Protein AF-0000000079721246 (afdb_homodimer)

Secondary structure (DSSP, 8-state):
-EEEE--SSEEEEESSSSTTSPEEEEEETT-EEEEEEE-SSEEEEEETTT--EEEEEGGGSEEE-HHHHHHHHH-S--EEE-SSEEEEEPTTS-EEEEETT-EE-TT-TT--EE-S-EE-SPPPTTHHHHHHHTTTTPBB-TT-EETTEE-HHHHHHHHHHTTT----SSHHHHTTSSEEES-GGG--TT-EEEEE-TTS-EEEEEEE-TTSEEEEEESEEEEEEE-SSEEEETTTTEEEEEEEEEEE--/-EEEE--SSEEEEESSSSTTSPEEEEEETT-EEEEEEE-SSEEEEEETTT--EEEEEGGGSEEE-HHHHHHHHH-S--EEE-SSEEEEEPTTS-EEEEETT-EE-TT-TT--EE-S-EE-SPPPTTHHHHHHHTTTTPBB-TT-EETTEE-HHHHHHHHHHTTT----SSHHHHTTSSEEES-GGG--TT-EEEEE-TTS-EEEEEEE-TTSEEEEEESEEEEEEE-SSEEEETTTTEEEEEEEEEEE--

Organism: NCBI:txid616991

Foldseek 3Di:
DWKKFFQAAKFFFFADADPPGDGAAIDGHGWMWAFPDDDDFKTWTQTPQARDTGITTPVGIGIDDPVVVVVQVPDPKWWWAQDQWFWKQFPVRDTGIHGGGHTDHPPDPRPIDGDHDTDIAAADLVCLVVSLVNLFFQFDDNRYQHSVYAAFQSSLQSSRSSRHDGAHRFLQRRVVAAAWDDAPVPDAFNWKWWFADPVRGTHHIFTADPPQWTFGHDRGTDIFGAHQQGTADPVVRDHDTGTDIIGDRD/DWKKFFQAAKFFFFADADPPGDGAAIDGHGWMWAFPDDDDFKTWTQTPQARDTGITTPVGIGIDDPVVVVVQVPDPKWWWAQDQWFWKQFPVRDTGIHGGGHTDHPPDPRPIDGDHDTDIAAADLVCLVVSLVNLFFQFDDNRYQHSVYAAFQSSLQSSRSSRHDGAHRFLQRRVVAAAWDDAPVPDDFNWKWWFADPVRGTHHIFTDDPPQWTFGHDRGTDIFGAHQQGTADPVVRDHDTGTDIIGDRD

Structure (mmCIF, N/CA/C/O backbone):
data_AF-0000000079721246-model_v1
#
loop_
_entity.id
_entity.type
_entity.pdbx_description
1 polymer 'Gamma-D-glutamyl-L-lysine endopeptidase'
#
loop_
_atom_site.group_PDB
_atom_site.id
_atom_site.type_symbol
_atom_site.label_atom_id
_atom_site.label_alt_id
_atom_site.label_comp_id
_atom_site.label_asym_id
_atom_site.label_entity_id
_atom_site.label_seq_id
_atom_site.pdbx_PDB_ins_code
_atom_site.Cartn_x
_atom_site.Cartn_y
_atom_site.Cartn_z
_atom_site.occupancy
_atom_site.B_iso_or_equiv
_atom_site.auth_seq_id
_atom_site.auth_comp_id
_atom_site.auth_asym_id
_atom_site.auth_atom_id
_atom_site.pdbx_PDB_model_num
ATOM 1 N N . MET A 1 1 ? -30.781 4.566 -2.129 1 74.88 1 MET A N 1
ATOM 2 C CA . MET A 1 1 ? -29.344 4.801 -1.937 1 74.88 1 MET A CA 1
ATOM 3 C C . MET A 1 1 ? -28.688 3.602 -1.266 1 74.88 1 MET A C 1
ATOM 5 O O . MET A 1 1 ? -29.25 3 -0.353 1 74.88 1 MET A O 1
ATOM 9 N N . GLN A 1 2 ? -27.516 3.104 -1.803 1 94.81 2 GLN A N 1
ATOM 10 C CA . GLN A 1 2 ? -26.828 1.96 -1.209 1 94.81 2 GLN A CA 1
ATOM 11 C C . GLN A 1 2 ? -25.641 2.408 -0.376 1 94.81 2 GLN A C 1
ATOM 13 O O . GLN A 1 2 ? -25.188 3.551 -0.488 1 94.81 2 GLN A O 1
ATOM 18 N N . TYR A 1 3 ? -25.359 1.696 0.646 1 97.62 3 TYR A N 1
ATOM 19 C CA . TYR A 1 3 ? -24.281 1.966 1.583 1 97.62 3 TYR A CA 1
ATOM 20 C C . TYR A 1 3 ? -23.312 0.791 1.647 1 97.62 3 TYR A C 1
ATOM 22 O O . TYR A 1 3 ? -23.672 -0.338 1.309 1 97.62 3 TYR A O 1
ATOM 30 N N . GLY A 1 4 ? -22.078 1.146 1.994 1 97.06 4 GLY A N 1
ATOM 31 C CA . GLY A 1 4 ? -21.078 0.087 2.088 1 97.06 4 GLY A CA 1
ATOM 32 C C . GLY A 1 4 ? -20.094 0.296 3.219 1 97.06 4 GLY A C 1
ATOM 33 O O . GLY A 1 4 ? -20.078 1.358 3.844 1 97.06 4 GLY A O 1
ATOM 34 N N . ILE A 1 5 ? -19.344 -0.731 3.504 1 96.75 5 ILE A N 1
ATOM 35 C CA . ILE A 1 5 ? -18.281 -0.707 4.5 1 96.75 5 ILE A CA 1
ATOM 36 C C . ILE A 1 5 ? -17.062 -1.472 3.977 1 96.75 5 ILE A C 1
ATOM 38 O O . ILE A 1 5 ? -17.203 -2.475 3.271 1 96.75 5 ILE A O 1
ATOM 42 N N . CYS A 1 6 ? -15.953 -0.945 4.23 1 97.12 6 CYS A N 1
ATOM 43 C CA . CYS A 1 6 ? -14.711 -1.586 3.83 1 97.12 6 CYS A CA 1
ATOM 44 C C . CYS A 1 6 ? -14.359 -2.736 4.766 1 97.12 6 CYS A C 1
ATOM 46 O O . CYS A 1 6 ? -14.062 -2.518 5.941 1 97.12 6 CYS A O 1
ATOM 48 N N . HIS A 1 7 ? -14.258 -3.947 4.234 1 95.06 7 HIS A N 1
ATOM 49 C CA . HIS A 1 7 ? -13.977 -5.117 5.062 1 95.06 7 HIS A CA 1
ATOM 50 C C . HIS A 1 7 ? -12.547 -5.602 4.867 1 95.06 7 HIS A C 1
ATOM 52 O O . HIS A 1 7 ? -12.18 -6.676 5.352 1 95.06 7 HIS A O 1
ATOM 58 N N . LEU A 1 8 ? -11.734 -4.895 4.125 1 96.88 8 LEU A N 1
ATOM 59 C CA . LEU A 1 8 ? -10.344 -5.227 3.842 1 96.88 8 LEU A CA 1
ATOM 60 C C . LEU A 1 8 ? -9.406 -4.207 4.469 1 96.88 8 LEU A C 1
ATOM 62 O O . LEU A 1 8 ? -9.844 -3.15 4.93 1 96.88 8 LEU A O 1
ATOM 66 N N . SER A 1 9 ? -8.094 -4.535 4.496 1 97.69 9 SER A N 1
ATOM 67 C CA . SER A 1 9 ? -7.109 -3.719 5.195 1 97.69 9 SER A CA 1
ATOM 68 C C . SER A 1 9 ? -7.016 -2.324 4.586 1 97.69 9 SER A C 1
ATOM 70 O O . SER A 1 9 ? -7.156 -1.322 5.289 1 97.69 9 SER A O 1
ATOM 72 N N . ILE A 1 10 ? -6.73 -2.289 3.262 1 98.69 10 ILE A N 1
ATOM 73 C CA . ILE A 1 10 ? -6.531 -1.062 2.498 1 98.69 10 ILE A CA 1
ATOM 74 C C . ILE A 1 10 ? -7.125 -1.221 1.101 1 98.69 10 ILE A C 1
ATOM 76 O O . ILE A 1 10 ? -6.762 -2.143 0.365 1 98.69 10 ILE A O 1
ATOM 80 N N . VAL A 1 11 ? -8.023 -0.346 0.701 1 98.88 11 VAL A N 1
ATOM 81 C CA . VAL A 1 11 ? -8.648 -0.421 -0.617 1 98.88 11 VAL A CA 1
ATOM 82 C C . VAL A 1 11 ? -8.438 0.896 -1.361 1 98.88 11 VAL A C 1
ATOM 84 O O . VAL A 1 11 ? -8.773 1.966 -0.846 1 98.88 11 VAL A O 1
ATOM 87 N N . PRO A 1 12 ? -7.914 0.836 -2.604 1 98.88 12 PRO A N 1
ATOM 88 C CA . PRO A 1 12 ? -7.691 2.08 -3.344 1 98.88 12 PRO A CA 1
ATOM 89 C C . PRO A 1 12 ? -8.992 2.736 -3.799 1 98.88 12 PRO A C 1
ATOM 91 O O . PRO A 1 12 ? -9.945 2.041 -4.168 1 98.88 12 PRO A O 1
ATOM 94 N N . ILE A 1 13 ? -9.062 4.027 -3.682 1 98.88 13 ILE A N 1
ATOM 95 C CA . ILE A 1 13 ? -10.078 4.832 -4.344 1 98.88 13 ILE A CA 1
ATOM 96 C C . ILE A 1 13 ? -9.5 5.445 -5.621 1 98.88 13 ILE A C 1
ATOM 98 O O . ILE A 1 13 ? -8.461 6.105 -5.582 1 98.88 13 ILE A O 1
ATOM 102 N N . ARG A 1 14 ? -10.188 5.223 -6.719 1 98.88 14 ARG A N 1
ATOM 103 C CA . ARG A 1 14 ? -9.656 5.602 -8.023 1 98.88 14 ARG A CA 1
ATOM 104 C C . ARG A 1 14 ? -10.43 6.777 -8.609 1 98.88 14 ARG A C 1
ATOM 106 O O . ARG A 1 14 ? -11.609 6.961 -8.312 1 98.88 14 ARG A O 1
ATOM 113 N N . SER A 1 15 ? -9.758 7.547 -9.484 1 98.69 15 SER A N 1
ATOM 114 C CA . SER A 1 15 ? -10.375 8.711 -10.117 1 98.69 15 SER A CA 1
ATOM 115 C C . SER A 1 15 ? -11.43 8.289 -11.133 1 98.69 15 SER A C 1
ATOM 117 O O . SER A 1 15 ? -12.43 8.977 -11.32 1 98.69 15 SER A O 1
ATOM 119 N N . VAL A 1 16 ? -11.188 7.191 -11.797 1 98.38 16 VAL A N 1
ATOM 120 C CA . VAL A 1 16 ? -12.156 6.598 -12.711 1 98.38 16 VAL A CA 1
ATOM 121 C C . VAL A 1 16 ? -12.25 5.094 -12.461 1 98.38 16 VAL A C 1
ATOM 123 O O . VAL A 1 16 ? -11.398 4.516 -11.773 1 98.38 16 VAL A O 1
ATOM 126 N N . ALA A 1 17 ? -13.273 4.461 -13.023 1 98.44 17 ALA A N 1
ATOM 127 C CA . ALA A 1 17 ? -13.578 3.053 -12.773 1 98.44 17 ALA A CA 1
ATOM 128 C C . ALA A 1 17 ? -12.625 2.139 -13.539 1 98.44 17 ALA A C 1
ATOM 130 O O . ALA A 1 17 ? -13.047 1.431 -14.461 1 98.44 17 ALA A O 1
ATOM 131 N N . ASP A 1 18 ? -11.336 2.148 -13.086 1 98.19 18 ASP A N 1
ATOM 132 C CA . ASP A 1 18 ? -10.297 1.367 -13.758 1 98.19 18 ASP A CA 1
ATOM 133 C C . ASP A 1 18 ? -9.109 1.124 -12.836 1 98.19 18 ASP A C 1
ATOM 135 O O . ASP A 1 18 ? -8.656 2.039 -12.148 1 98.19 18 ASP A O 1
ATOM 139 N N . ASP A 1 19 ? -8.594 -0.068 -12.883 1 97.06 19 ASP A N 1
ATOM 140 C CA . ASP A 1 19 ? -7.492 -0.458 -12.008 1 97.06 19 ASP A CA 1
ATOM 141 C C . ASP A 1 19 ? -6.23 0.35 -12.312 1 97.06 19 ASP A C 1
ATOM 143 O O . ASP A 1 19 ? -5.391 0.552 -11.438 1 97.06 19 ASP A O 1
ATOM 147 N N . THR A 1 20 ? -6.074 0.8 -13.539 1 97.56 20 THR A N 1
ATOM 148 C CA . THR A 1 20 ? -4.848 1.47 -13.961 1 97.56 20 THR A CA 1
ATOM 149 C C . THR A 1 20 ? -4.945 2.975 -13.727 1 97.56 20 THR A C 1
ATOM 151 O O . THR A 1 20 ? -3.971 3.703 -13.922 1 97.56 20 THR A O 1
ATOM 154 N N . SER A 1 21 ? -6.133 3.402 -13.281 1 98.25 21 SER A N 1
ATOM 155 C CA . SER A 1 21 ? -6.344 4.84 -13.156 1 98.25 21 SER A CA 1
ATOM 156 C C . SER A 1 21 ? -5.676 5.387 -11.898 1 98.25 21 SER A C 1
ATOM 158 O O . SER A 1 21 ? -5.223 4.617 -11.047 1 98.25 21 SER A O 1
ATOM 160 N N . GLU A 1 22 ? -5.602 6.66 -11.836 1 98.44 22 GLU A N 1
ATOM 161 C CA . GLU A 1 22 ? -5.031 7.402 -10.719 1 98.44 22 GLU A CA 1
ATOM 162 C C . GLU A 1 22 ? -5.684 7 -9.398 1 98.44 22 GLU A C 1
ATOM 164 O O . GLU A 1 22 ? -6.91 6.945 -9.297 1 98.44 22 GLU A O 1
ATOM 169 N N . MET A 1 23 ? -4.84 6.578 -8.406 1 98.69 23 MET A N 1
ATOM 170 C CA . MET A 1 23 ? -5.332 6.418 -7.039 1 98.69 23 MET A CA 1
ATOM 171 C C . MET A 1 23 ? -5.441 7.766 -6.336 1 98.69 23 MET A C 1
ATOM 173 O O . MET A 1 23 ? -4.438 8.453 -6.148 1 98.69 23 MET A O 1
ATOM 177 N N . VAL A 1 24 ? -6.613 8.078 -5.852 1 98.69 24 VAL A N 1
ATOM 178 C CA . VAL A 1 24 ? -6.816 9.438 -5.355 1 98.69 24 VAL A CA 1
ATOM 179 C C . VAL A 1 24 ? -7 9.414 -3.842 1 98.69 24 VAL A C 1
ATOM 181 O O . VAL A 1 24 ? -6.934 10.453 -3.184 1 98.69 24 VAL A O 1
ATOM 184 N N . SER A 1 25 ? -7.223 8.289 -3.312 1 98.81 25 SER A N 1
ATOM 185 C CA . SER A 1 25 ? -7.332 8.07 -1.875 1 98.81 25 SER A CA 1
ATOM 186 C C . SER A 1 25 ? -7.391 6.582 -1.548 1 98.81 25 SER A C 1
ATOM 188 O O . SER A 1 25 ? -7.082 5.742 -2.395 1 98.81 25 SER A O 1
ATOM 190 N N . GLN A 1 26 ? -7.633 6.262 -0.287 1 98.88 26 GLN A N 1
ATOM 191 C CA . GLN A 1 26 ? -7.773 4.883 0.165 1 98.88 26 GLN A CA 1
ATOM 192 C C . GLN A 1 26 ? -8.867 4.758 1.22 1 98.88 26 GLN A C 1
ATOM 194 O O . GLN A 1 26 ? -9.109 5.691 1.987 1 98.88 26 GLN A O 1
ATOM 199 N N . LEU A 1 27 ? -9.555 3.613 1.184 1 98.81 27 LEU A N 1
ATOM 200 C CA . LEU A 1 27 ? -10.383 3.18 2.307 1 98.81 27 LEU A CA 1
ATOM 201 C C . LEU A 1 27 ? -9.594 2.273 3.244 1 98.81 27 LEU A C 1
ATOM 203 O O . LEU A 1 27 ? -8.906 1.354 2.793 1 98.81 27 LEU A O 1
ATOM 207 N N . LEU A 1 28 ? -9.664 2.594 4.484 1 98.5 28 LEU A N 1
ATOM 208 C CA . LEU A 1 28 ? -9.109 1.691 5.488 1 98.5 28 LEU A CA 1
ATOM 209 C C . LEU A 1 28 ? -10.203 0.834 6.113 1 98.5 28 LEU A C 1
ATOM 211 O O . LEU A 1 28 ? -11.383 1.184 6.047 1 98.5 28 LEU A O 1
ATOM 215 N N . TYR A 1 29 ? -9.781 -0.27 6.695 1 97.5 29 TYR A N 1
ATOM 216 C CA . TYR A 1 29 ? -10.719 -1.203 7.32 1 97.5 29 TYR A CA 1
ATOM 217 C C . TYR A 1 29 ? -11.742 -0.464 8.172 1 97.5 29 TYR A C 1
ATOM 219 O O . TYR A 1 29 ? -11.375 0.38 8.992 1 97.5 29 TYR A O 1
ATOM 227 N N . GLY A 1 30 ? -13.008 -0.788 7.977 1 96.19 30 GLY A N 1
ATOM 228 C CA . GLY A 1 30 ? -14.078 -0.318 8.844 1 96.19 30 GLY A CA 1
ATOM 229 C C . GLY A 1 30 ? -14.68 0.999 8.391 1 96.19 30 GLY A C 1
ATOM 230 O O . GLY A 1 30 ? -15.695 1.44 8.93 1 96.19 30 GLY A O 1
ATOM 231 N N . GLU A 1 31 ? -14.062 1.63 7.449 1 96.81 31 GLU A N 1
ATOM 232 C CA . GLU A 1 31 ? -14.648 2.869 6.949 1 96.81 31 GLU A CA 1
ATOM 233 C C . GLU A 1 31 ? -15.914 2.596 6.141 1 96.81 31 GLU A C 1
ATOM 235 O O . GLU A 1 31 ? -15.977 1.622 5.387 1 96.81 31 GLU A O 1
ATOM 240 N N . HIS A 1 32 ? -16.922 3.4 6.379 1 96.62 32 HIS A N 1
ATOM 241 C CA . HIS A 1 32 ? -18.203 3.246 5.688 1 96.62 32 HIS A CA 1
ATOM 242 C C . HIS A 1 32 ? -18.469 4.426 4.758 1 96.62 32 HIS A C 1
ATOM 244 O O . HIS A 1 32 ? -17.797 5.457 4.848 1 96.62 32 HIS A O 1
ATOM 250 N N . PHE A 1 33 ? -19.391 4.203 3.861 1 98.12 33 PHE A N 1
ATOM 251 C CA . PHE A 1 33 ? -19.594 5.199 2.814 1 98.12 33 PHE A CA 1
ATOM 252 C C . PHE A 1 33 ? -20.953 5.031 2.166 1 98.12 33 PHE A C 1
ATOM 254 O O . PHE A 1 33 ? -21.609 3.998 2.334 1 98.12 33 PHE A O 1
ATOM 261 N N . LYS A 1 34 ? -21.375 6.062 1.46 1 98.5 34 LYS A N 1
ATOM 262 C CA . LYS A 1 34 ? -22.531 6.004 0.572 1 98.5 34 LYS A CA 1
ATOM 263 C C . LYS A 1 34 ? -22.125 5.57 -0.833 1 98.5 34 LYS A C 1
ATOM 265 O O . LYS A 1 34 ? -21.062 5.953 -1.323 1 98.5 34 LYS A O 1
ATOM 270 N N . VAL A 1 35 ? -22.953 4.758 -1.409 1 98.62 35 VAL A N 1
ATOM 271 C CA . VAL A 1 35 ? -22.75 4.383 -2.807 1 98.62 35 VAL A CA 1
ATOM 272 C C . VAL A 1 35 ? -23.594 5.293 -3.705 1 98.62 35 VAL A C 1
ATOM 274 O O . VAL A 1 35 ? -24.828 5.234 -3.68 1 98.62 35 VAL A O 1
ATOM 277 N N . LEU A 1 36 ? -22.938 6.082 -4.547 1 98.38 36 LEU A N 1
ATOM 278 C CA . LEU A 1 36 ? -23.578 7.094 -5.367 1 98.38 36 LEU A CA 1
ATOM 279 C C . LEU A 1 36 ? -24 6.516 -6.715 1 98.38 36 LEU A C 1
ATOM 281 O O . LEU A 1 36 ? -24.984 6.965 -7.312 1 98.38 36 LEU A O 1
ATOM 285 N N . ASP A 1 37 ? -23.203 5.648 -7.254 1 97.81 37 ASP A N 1
ATOM 286 C CA . ASP A 1 37 ? -23.406 4.957 -8.523 1 97.81 37 ASP A CA 1
ATOM 287 C C . ASP A 1 37 ? -22.781 3.559 -8.492 1 97.81 37 ASP A C 1
ATOM 289 O O . ASP A 1 37 ? -21.641 3.387 -8.062 1 97.81 37 ASP A O 1
ATOM 293 N N . GLN A 1 38 ? -23.531 2.607 -8.883 1 96.94 38 GLN A N 1
ATOM 294 C CA . GLN A 1 38 ? -23.031 1.235 -8.938 1 96.94 38 GLN A CA 1
ATOM 295 C C . GLN A 1 38 ? -23.078 0.693 -10.359 1 96.94 38 GLN A C 1
ATOM 297 O O . GLN A 1 38 ? -24.156 0.583 -10.961 1 96.94 38 GLN A O 1
ATOM 302 N N . ARG A 1 39 ? -21.938 0.381 -10.859 1 96.88 39 ARG A N 1
ATOM 303 C CA . ARG A 1 39 ? -21.797 -0.268 -12.156 1 96.88 39 ARG A CA 1
ATOM 304 C C . ARG A 1 39 ? -21.484 -1.751 -12 1 96.88 39 ARG A C 1
ATOM 306 O O . ARG A 1 39 ? -21.578 -2.297 -10.898 1 96.88 39 ARG A O 1
ATOM 313 N N . LYS A 1 40 ? -21.234 -2.402 -13.086 1 94.94 40 LYS A N 1
ATOM 314 C CA . LYS A 1 40 ? -21.047 -3.85 -13.086 1 94.94 40 LYS A CA 1
ATOM 315 C C . LYS A 1 40 ? -19.906 -4.262 -12.156 1 94.94 40 LYS A C 1
ATOM 317 O O . LYS A 1 40 ? -20.062 -5.18 -11.352 1 94.94 40 LYS A O 1
ATOM 322 N N . LYS A 1 41 ? -18.797 -3.551 -12.211 1 96.62 41 LYS A N 1
ATOM 323 C CA . LYS A 1 41 ? -17.625 -3.98 -11.461 1 96.62 41 LYS A CA 1
ATOM 324 C C . LYS A 1 41 ? -17.172 -2.912 -10.461 1 96.62 41 LYS A C 1
ATOM 326 O O . LYS A 1 41 ? -16.359 -3.18 -9.578 1 96.62 41 LYS A O 1
ATOM 331 N N . TRP A 1 42 ? -17.719 -1.712 -10.617 1 98.25 42 TRP A N 1
ATOM 332 C CA . TRP A 1 42 ? -17.234 -0.568 -9.852 1 98.25 42 TRP A CA 1
ATOM 333 C C . TRP A 1 42 ? -18.391 0.215 -9.25 1 98.25 42 TRP A C 1
ATOM 335 O O . TRP A 1 42 ? -19.484 0.25 -9.82 1 98.25 42 TRP A O 1
ATOM 345 N N . SER A 1 43 ? -18.109 0.875 -8.148 1 98.75 43 SER A N 1
ATOM 346 C CA . SER A 1 43 ? -19.062 1.805 -7.543 1 98.75 43 SER A CA 1
ATOM 347 C C . SER A 1 43 ? -18.391 3.141 -7.223 1 98.75 43 SER A C 1
ATOM 349 O O . SER A 1 43 ? -17.25 3.178 -6.75 1 98.75 43 SER A O 1
ATOM 351 N N . LYS A 1 44 ? -19.078 4.219 -7.598 1 98.81 44 LYS A N 1
ATOM 352 C CA . LYS A 1 44 ? -18.688 5.523 -7.086 1 98.81 44 LYS A CA 1
ATOM 353 C C . LYS A 1 44 ? -19.172 5.723 -5.652 1 98.81 44 LYS A C 1
ATOM 355 O O . LYS A 1 44 ? -20.359 5.566 -5.367 1 98.81 44 LYS A O 1
ATOM 360 N N . ILE A 1 45 ? -18.25 6.066 -4.789 1 98.88 45 ILE A N 1
ATOM 361 C CA . ILE A 1 45 ? -18.625 6.156 -3.383 1 98.88 45 ILE A CA 1
ATOM 362 C C . ILE A 1 45 ? -18.328 7.562 -2.857 1 98.88 45 ILE A C 1
ATOM 364 O O . ILE A 1 45 ? -17.578 8.32 -3.479 1 98.88 45 ILE A O 1
ATOM 368 N N . ARG A 1 46 ? -19 7.973 -1.805 1 98.81 46 ARG A N 1
ATOM 369 C CA . ARG A 1 46 ? -18.656 9.125 -0.981 1 98.81 46 ARG A CA 1
ATOM 370 C C . ARG A 1 46 ? -18.328 8.703 0.448 1 98.81 46 ARG A C 1
ATOM 372 O O . ARG A 1 46 ? -19.219 8.289 1.193 1 98.81 46 ARG A O 1
ATOM 379 N N . ASN A 1 47 ? -17.047 8.695 0.797 1 98.44 47 ASN A N 1
ATOM 380 C CA . ASN A 1 47 ? -16.609 8.281 2.125 1 98.44 47 ASN A CA 1
ATOM 381 C C . ASN A 1 47 ? -17.25 9.133 3.219 1 98.44 47 ASN A C 1
ATOM 383 O O . ASN A 1 47 ? -17.281 10.359 3.121 1 98.44 47 ASN A O 1
ATOM 387 N N . ALA A 1 48 ? -17.734 8.516 4.238 1 96.94 48 ALA A N 1
ATOM 388 C CA . ALA A 1 48 ? -18.453 9.219 5.297 1 96.94 48 ALA A CA 1
ATOM 389 C C . ALA A 1 48 ? -17.516 10.109 6.098 1 96.94 48 ALA A C 1
ATOM 391 O O . ALA A 1 48 ? -17.906 11.18 6.57 1 96.94 48 ALA A O 1
ATOM 392 N N . PHE A 1 49 ? -16.281 9.695 6.246 1 96.5 49 PHE A N 1
ATOM 393 C CA . PHE A 1 49 ? -15.32 10.359 7.109 1 96.5 49 PHE A CA 1
ATOM 394 C C . PHE A 1 49 ? -14.984 11.75 6.574 1 96.5 49 PHE A C 1
ATOM 396 O O . PHE A 1 49 ? -14.93 12.719 7.332 1 96.5 49 PHE A O 1
ATOM 403 N N . ASP A 1 50 ? -14.781 11.852 5.266 1 97.75 50 ASP A N 1
ATOM 404 C CA . ASP A 1 50 ? -14.258 13.102 4.719 1 97.75 50 ASP A CA 1
ATOM 405 C C . ASP A 1 50 ? -15.07 13.555 3.51 1 97.75 50 ASP A C 1
ATOM 407 O O . ASP A 1 50 ? -14.742 14.562 2.875 1 97.75 50 ASP A O 1
ATOM 411 N N . ASN A 1 51 ? -16.094 12.836 3.09 1 97.94 51 ASN A N 1
ATOM 412 C CA . ASN A 1 51 ? -17 13.125 1.972 1 97.94 51 ASN A CA 1
ATOM 413 C C . ASN A 1 51 ? -16.266 13.055 0.636 1 97.94 51 ASN A C 1
ATOM 415 O O . ASN A 1 51 ? -16.719 13.617 -0.361 1 97.94 51 ASN A O 1
ATOM 419 N N . PHE A 1 52 ? -15.102 12.453 0.666 1 98.62 52 PHE A N 1
ATOM 420 C CA . PHE A 1 52 ? -14.344 12.297 -0.568 1 98.62 52 PHE A CA 1
ATOM 421 C C . PHE A 1 52 ? -15.016 11.305 -1.501 1 98.62 52 PHE A C 1
ATOM 423 O O . PHE A 1 52 ? -15.5 10.258 -1.057 1 98.62 52 PHE A O 1
ATOM 430 N N . GLU A 1 53 ? -15.07 11.672 -2.773 1 98.75 53 GLU A N 1
ATOM 431 C CA . GLU A 1 53 ? -15.734 10.812 -3.75 1 98.75 53 GLU A CA 1
ATOM 432 C C . GLU A 1 53 ? -14.719 10.164 -4.691 1 98.75 53 GLU A C 1
ATOM 434 O O . GLU A 1 53 ? -13.742 10.797 -5.09 1 98.75 53 GLU A O 1
ATOM 439 N N . GLY A 1 54 ? -14.938 8.945 -5.02 1 98.75 54 GLY A N 1
ATOM 440 C CA . GLY A 1 54 ? -14.141 8.203 -5.984 1 98.75 54 GLY A CA 1
ATOM 441 C C . GLY A 1 54 ? -14.688 6.812 -6.258 1 98.75 54 GLY A C 1
ATOM 442 O O . GLY A 1 54 ? -15.789 6.477 -5.824 1 98.75 54 GLY A O 1
ATOM 443 N N . TRP A 1 55 ? -13.992 6.062 -7.016 1 98.94 55 TRP A N 1
ATOM 444 C CA . TRP A 1 55 ? -14.461 4.758 -7.477 1 98.94 55 TRP A CA 1
ATOM 445 C C . TRP A 1 55 ? -13.75 3.631 -6.734 1 98.94 55 TRP A C 1
ATOM 447 O O . TRP A 1 55 ? -12.539 3.691 -6.508 1 98.94 55 TRP A O 1
ATOM 457 N N . VAL A 1 56 ? -14.516 2.602 -6.367 1 98.81 56 VAL A N 1
ATOM 458 C CA . VAL A 1 56 ? -14 1.418 -5.684 1 98.81 56 VAL A CA 1
ATOM 459 C C . VAL A 1 56 ? -14.547 0.159 -6.348 1 98.81 56 VAL A C 1
ATOM 461 O O . VAL A 1 56 ? -15.703 0.13 -6.777 1 98.81 56 VAL A O 1
ATOM 464 N N . SER A 1 57 ? -13.695 -0.842 -6.43 1 98.5 57 SER A N 1
ATOM 465 C CA . SER A 1 57 ? -14.148 -2.117 -6.969 1 98.5 57 SER A CA 1
ATOM 466 C C . SER A 1 57 ? -15.258 -2.721 -6.105 1 98.5 57 SER A C 1
ATOM 468 O O . SER A 1 57 ? -15.141 -2.76 -4.879 1 98.5 57 SER A O 1
ATOM 470 N N . ASN A 1 58 ? -16.266 -3.299 -6.773 1 97.56 58 ASN A N 1
ATOM 471 C CA . ASN A 1 58 ? -17.406 -3.879 -6.059 1 97.56 58 ASN A CA 1
ATOM 472 C C . ASN A 1 58 ? -16.984 -5.078 -5.215 1 97.56 58 ASN A C 1
ATOM 474 O O . ASN A 1 58 ? -17.672 -5.449 -4.266 1 97.56 58 ASN A O 1
ATOM 478 N N . GLN A 1 59 ? -15.883 -5.672 -5.496 1 96.31 59 GLN A N 1
ATOM 479 C CA . GLN A 1 59 ? -15.438 -6.883 -4.812 1 96.31 59 GLN A CA 1
ATOM 480 C C . GLN A 1 59 ? -14.68 -6.543 -3.531 1 96.31 59 GLN A C 1
ATOM 482 O O . GLN A 1 59 ? -14.258 -7.438 -2.795 1 96.31 59 GLN A O 1
ATOM 487 N N . GLN A 1 60 ? -14.57 -5.262 -3.217 1 98.06 60 GLN A N 1
ATOM 488 C CA . GLN A 1 60 ? -13.664 -4.914 -2.127 1 98.06 60 GLN A CA 1
ATOM 489 C C . GLN A 1 60 ? -14.398 -4.156 -1.022 1 98.06 60 GLN A C 1
ATOM 491 O O . GLN A 1 60 ? -13.773 -3.445 -0.233 1 98.06 60 GLN A O 1
ATOM 496 N N . PHE A 1 61 ? -15.648 -4.223 -1.056 1 96.81 61 PHE A N 1
ATOM 497 C CA . PHE A 1 61 ? -16.469 -3.738 0.049 1 96.81 61 PHE A CA 1
ATOM 498 C C . PHE A 1 61 ? -17.734 -4.566 0.188 1 96.81 61 PHE A C 1
ATOM 500 O O . PHE A 1 61 ? -18.047 -5.391 -0.676 1 96.81 61 PHE A O 1
ATOM 507 N N . THR A 1 62 ? -18.391 -4.461 1.298 1 94.81 62 THR A N 1
ATOM 508 C CA . THR A 1 62 ? -19.672 -5.117 1.517 1 94.81 62 THR A CA 1
ATOM 509 C C . THR A 1 62 ? -20.797 -4.09 1.673 1 94.81 62 THR A C 1
ATOM 511 O O . THR A 1 62 ? -20.609 -3.068 2.34 1 94.81 62 THR A O 1
ATOM 514 N N . LEU A 1 63 ? -21.906 -4.371 1.07 1 95.56 63 LEU A N 1
ATOM 515 C CA . LEU A 1 63 ? -23.062 -3.496 1.213 1 95.56 63 LEU A CA 1
ATOM 516 C C . LEU A 1 63 ? -23.688 -3.629 2.602 1 95.56 63 LEU A C 1
ATOM 518 O O . LEU A 1 63 ? -23.672 -4.715 3.186 1 95.56 63 LEU A O 1
ATOM 522 N N . ILE A 1 64 ? -24.125 -2.572 3.121 1 94.31 64 ILE A N 1
ATOM 523 C CA . ILE A 1 64 ? -24.828 -2.562 4.398 1 94.31 64 ILE A CA 1
ATOM 524 C C . ILE A 1 64 ? -26.156 -1.829 4.25 1 94.31 64 ILE A C 1
ATOM 526 O O . ILE A 1 64 ? -26.359 -1.073 3.295 1 94.31 64 ILE A O 1
ATOM 530 N N . ASP A 1 65 ? -27.078 -2.086 5.137 1 94.12 65 ASP A N 1
ATOM 531 C CA . ASP A 1 65 ? -28.375 -1.429 5.031 1 94.12 65 ASP A CA 1
ATOM 532 C C . ASP A 1 65 ? -28.344 -0.03 5.645 1 94.12 65 ASP A C 1
ATOM 534 O O . ASP A 1 65 ? -27.344 0.352 6.266 1 94.12 65 ASP A O 1
ATOM 538 N N . GLU A 1 66 ? -29.328 0.691 5.375 1 95.31 66 GLU A N 1
ATOM 539 C CA . GLU A 1 66 ? -29.406 2.086 5.793 1 95.31 66 GLU A CA 1
ATOM 540 C C . GLU A 1 66 ? -29.391 2.207 7.312 1 95.31 66 GLU A C 1
ATOM 542 O O . GLU A 1 66 ? -28.812 3.148 7.859 1 95.31 66 GLU A O 1
ATOM 547 N N . ASP A 1 67 ? -30.047 1.305 8.016 1 93.44 67 ASP A N 1
ATOM 548 C CA . ASP A 1 67 ? -30.109 1.349 9.477 1 93.44 67 ASP A CA 1
ATOM 549 C C . ASP A 1 67 ? -28.719 1.238 10.086 1 93.44 67 ASP A C 1
ATOM 551 O O . ASP A 1 67 ? -28.375 1.998 10.992 1 93.44 67 ASP A O 1
ATOM 555 N N . LEU A 1 68 ? -28 0.314 9.594 1 91.75 68 LEU A N 1
ATOM 556 C CA . LEU A 1 68 ? -26.625 0.153 10.078 1 91.75 68 LEU A CA 1
ATOM 557 C C . LEU A 1 68 ? -25.781 1.381 9.758 1 91.75 68 LEU A C 1
ATOM 559 O O . LEU A 1 68 ? -25 1.833 10.586 1 91.75 68 LEU A O 1
ATOM 563 N N . PHE A 1 69 ? -25.922 1.854 8.555 1 94.56 69 PHE A N 1
ATOM 564 C CA . PHE A 1 69 ? -25.203 3.061 8.164 1 94.56 69 PHE A CA 1
ATOM 565 C C . PHE A 1 69 ? -25.516 4.207 9.125 1 94.56 69 PHE A C 1
ATOM 567 O O . PHE A 1 69 ? -24.594 4.895 9.594 1 94.56 69 PHE A O 1
ATOM 574 N N . LYS A 1 70 ? -26.766 4.414 9.445 1 93.75 70 LYS A N 1
ATOM 575 C CA . LYS A 1 70 ? -27.188 5.477 10.352 1 93.75 70 LYS A CA 1
ATOM 576 C C . LYS A 1 70 ? -26.641 5.262 11.758 1 93.75 70 LYS A C 1
ATOM 578 O O . LYS A 1 70 ? -26.281 6.219 12.438 1 93.75 70 LYS A O 1
ATOM 583 N N . GLU A 1 71 ? -26.609 4.023 12.148 1 91.56 71 GLU A N 1
ATOM 584 C CA . GLU A 1 71 ? -26.047 3.693 13.453 1 91.56 71 GLU A CA 1
ATOM 585 C C . GLU A 1 71 ? -24.562 4.098 13.523 1 91.56 71 GLU A C 1
ATOM 587 O O . GLU A 1 71 ? -24.125 4.695 14.508 1 91.56 71 GLU A O 1
ATOM 592 N N . LEU A 1 72 ? -23.859 3.781 12.492 1 91.75 72 LEU A N 1
ATOM 593 C CA . LEU A 1 72 ? -22.438 4.125 12.445 1 91.75 72 LEU A CA 1
ATOM 594 C C . LEU A 1 72 ? -22.25 5.641 12.438 1 91.75 72 LEU A C 1
ATOM 596 O O . LEU A 1 72 ? -21.344 6.156 13.102 1 91.75 72 LEU A O 1
ATOM 600 N N . GLU A 1 73 ? -23.125 6.316 11.742 1 91.62 73 GLU A N 1
ATOM 601 C CA . GLU A 1 73 ? -23.047 7.77 11.617 1 91.62 73 GLU A CA 1
ATOM 602 C C . GLU A 1 73 ? -23.406 8.453 12.93 1 91.62 73 GLU A C 1
ATOM 604 O O . GLU A 1 73 ? -22.953 9.57 13.203 1 91.62 73 GLU A O 1
ATOM 609 N N . SER A 1 74 ? -24.25 7.801 13.695 1 90 74 SER A N 1
ATOM 610 C CA . SER A 1 74 ? -24.766 8.414 14.914 1 90 74 SER A CA 1
ATOM 611 C C . SER A 1 74 ? -23.781 8.297 16.062 1 90 74 SER A C 1
ATOM 613 O O . SER A 1 74 ? -23.922 8.984 17.078 1 90 74 SER A O 1
ATOM 615 N N . LEU A 1 75 ? -22.812 7.457 15.852 1 87.31 75 LEU A N 1
ATOM 616 C CA . LEU A 1 75 ? -21.812 7.312 16.906 1 87.31 75 LEU A CA 1
ATOM 617 C C . LEU A 1 75 ? -21.047 8.609 17.109 1 87.31 75 LEU A C 1
ATOM 619 O O . LEU A 1 75 ? -20.656 9.266 16.141 1 87.31 75 LEU A O 1
ATOM 623 N N . GLU A 1 76 ? -20.922 8.984 18.344 1 81.88 76 GLU A N 1
ATOM 624 C CA . GLU A 1 76 ? -20.172 10.203 18.656 1 81.88 76 GLU A CA 1
ATOM 625 C C . GLU A 1 76 ? -18.703 10.07 18.266 1 81.88 76 GLU A C 1
ATOM 627 O O . GLU A 1 76 ? -18.094 11.039 17.797 1 81.88 76 GLU A O 1
ATOM 632 N N . SER A 1 77 ? -18.188 8.875 18.609 1 87.56 77 SER A N 1
ATOM 633 C CA . SER A 1 77 ? -16.797 8.602 18.281 1 87.56 77 SER A CA 1
ATOM 634 C C . SER A 1 77 ? -16.609 7.156 17.812 1 87.56 77 SER A C 1
ATOM 636 O O . SER A 1 77 ? -17.344 6.266 18.234 1 87.56 77 SER A O 1
ATOM 638 N N . THR A 1 78 ? -15.758 7.078 16.891 1 89.06 78 THR A N 1
ATOM 639 C CA . THR A 1 78 ? -15.398 5.75 16.406 1 89.06 78 THR A CA 1
ATOM 640 C C . THR A 1 78 ? -14.031 5.332 16.938 1 89.06 78 THR A C 1
ATOM 642 O O . THR A 1 78 ? -13.117 6.152 17.031 1 89.06 78 THR A O 1
ATOM 645 N N . LYS A 1 79 ? -13.961 4.039 17.328 1 94.06 79 LYS A N 1
ATOM 646 C CA . LYS A 1 79 ? -12.664 3.492 17.719 1 94.06 79 LYS A CA 1
ATOM 647 C C . LYS A 1 79 ? -11.727 3.398 16.516 1 94.06 79 LYS A C 1
ATOM 649 O O . LYS A 1 79 ? -12.117 2.924 15.445 1 94.06 79 LYS A O 1
ATOM 654 N N . VAL A 1 80 ? -10.508 3.885 16.719 1 96.81 80 VAL A N 1
ATOM 655 C CA . VAL A 1 80 ? -9.508 3.869 15.656 1 96.81 80 VAL A CA 1
ATOM 656 C C . VAL A 1 80 ? -8.258 3.139 16.125 1 96.81 80 VAL A C 1
ATOM 658 O O . VAL A 1 80 ? -7.73 3.424 17.203 1 96.81 80 VAL A O 1
ATOM 661 N N . SER A 1 81 ? -7.816 2.166 15.312 1 97.31 81 SER A N 1
ATOM 662 C CA . SER A 1 81 ? -6.609 1.422 15.664 1 97.31 81 SER A CA 1
ATOM 663 C C . SER A 1 81 ? -5.43 2.359 15.891 1 97.31 81 SER A C 1
ATOM 665 O O . SER A 1 81 ? -5.203 3.283 15.109 1 97.31 81 SER A O 1
ATOM 667 N N . SER A 1 82 ? -4.625 2.098 16.938 1 95.62 82 SER A N 1
ATOM 668 C CA . SER A 1 82 ? -3.596 3.055 17.328 1 95.62 82 SER A CA 1
ATOM 669 C C . SER A 1 82 ? -2.201 2.443 17.234 1 95.62 82 SER A C 1
ATOM 671 O O . SER A 1 82 ? -1.214 3.062 17.625 1 95.62 82 SER A O 1
ATOM 673 N N . GLU A 1 83 ? -2.111 1.236 16.703 1 94.81 83 GLU A N 1
ATOM 674 C CA . GLU A 1 83 ? -0.834 0.572 16.453 1 94.81 83 GLU A CA 1
ATOM 675 C C . GLU A 1 83 ? -0.499 0.555 14.961 1 94.81 83 GLU A C 1
ATOM 677 O O . GLU A 1 83 ? -1.396 0.612 14.117 1 94.81 83 GLU A O 1
ATOM 682 N N . LEU A 1 84 ? 0.78 0.448 14.781 1 94.56 84 LEU A N 1
ATOM 683 C CA . LEU A 1 84 ? 1.199 0.401 13.391 1 94.56 84 LEU A CA 1
ATOM 684 C C . LEU A 1 84 ? 0.481 -0.719 12.641 1 94.56 84 LEU A C 1
ATOM 686 O O . LEU A 1 84 ? -0.038 -0.507 11.547 1 94.56 84 LEU A O 1
ATOM 690 N N . ILE A 1 85 ? 0.502 -1.888 13.289 1 95.25 85 ILE A N 1
ATOM 691 C CA . ILE A 1 85 ? -0.196 -3.055 12.758 1 95.25 85 ILE A CA 1
ATOM 692 C C . ILE A 1 85 ? -0.994 -3.727 13.875 1 95.25 85 ILE A C 1
ATOM 694 O O . ILE A 1 85 ? -0.502 -3.875 14.992 1 95.25 85 ILE A O 1
ATOM 698 N N . SER A 1 86 ? -2.205 -4.02 13.57 1 95.75 86 SER A N 1
ATOM 699 C CA . SER A 1 86 ? -3.074 -4.848 14.406 1 95.75 86 SER A CA 1
ATOM 700 C C . SER A 1 86 ? -3.773 -5.922 13.578 1 95.75 86 SER A C 1
ATOM 702 O O . SER A 1 86 ? -3.555 -6.02 12.367 1 95.75 86 SER A O 1
ATOM 704 N N . PHE A 1 87 ? -4.512 -6.758 14.25 1 94.19 87 PHE A N 1
ATOM 705 C CA . PHE A 1 87 ? -5.176 -7.836 13.523 1 94.19 87 PHE A CA 1
ATOM 706 C C . PHE A 1 87 ? -6.652 -7.914 13.898 1 94.19 87 PHE A C 1
ATOM 708 O O . PHE A 1 87 ? -7.008 -7.754 15.062 1 94.19 87 PHE A O 1
ATOM 715 N N . ILE A 1 88 ? -7.422 -8.117 12.883 1 92.75 88 ILE A N 1
ATOM 716 C CA . ILE A 1 88 ? -8.828 -8.484 13.031 1 92.75 88 ILE A CA 1
ATOM 717 C C . ILE A 1 88 ? -8.992 -9.992 12.859 1 92.75 88 ILE A C 1
ATOM 719 O O . ILE A 1 88 ? -8.391 -10.586 11.961 1 92.75 88 ILE A O 1
ATOM 723 N N . GLU A 1 89 ? -9.68 -10.555 13.703 1 89.88 89 GLU A N 1
ATOM 724 C CA . GLU A 1 89 ? -10.062 -11.953 13.508 1 89.88 89 GLU A CA 1
ATOM 725 C C . GLU A 1 89 ? -11.414 -12.062 12.805 1 89.88 89 GLU A C 1
ATOM 727 O O . GLU A 1 89 ? -12.438 -11.617 13.336 1 89.88 89 GLU A O 1
ATOM 732 N N . THR A 1 90 ? -11.367 -12.656 11.648 1 85.81 90 THR A N 1
ATOM 733 C CA . THR A 1 90 ? -12.594 -12.797 10.867 1 85.81 90 THR A CA 1
ATOM 734 C C . THR A 1 90 ? -13.375 -14.031 11.305 1 85.81 90 THR A C 1
ATOM 736 O O . THR A 1 90 ? -12.922 -14.789 12.164 1 85.81 90 THR A O 1
ATOM 739 N N . GLU A 1 91 ? -14.672 -14.18 10.852 1 77.56 91 GLU A N 1
ATOM 740 C CA . GLU A 1 91 ? -15.555 -15.273 11.25 1 77.56 91 GLU A CA 1
ATOM 741 C C . GLU A 1 91 ? -14.922 -16.625 10.938 1 77.56 91 GLU A C 1
ATOM 743 O O . GLU A 1 91 ? -15.148 -17.609 11.656 1 77.56 91 GLU A O 1
ATOM 748 N N . SER A 1 92 ? -14.094 -16.734 9.984 1 76.31 92 SER A N 1
ATOM 749 C CA . SER A 1 92 ? -13.461 -18 9.625 1 76.31 92 SER A CA 1
ATOM 750 C C . SER A 1 92 ? -12.141 -18.172 10.367 1 76.31 92 SER A C 1
ATOM 752 O O . SER A 1 92 ? -11.312 -19 9.977 1 76.31 92 SER A O 1
ATOM 754 N N . ASN A 1 93 ? -11.922 -17.312 11.367 1 78.56 93 ASN A N 1
ATOM 755 C CA . ASN A 1 93 ? -10.742 -17.344 12.227 1 78.56 93 ASN A CA 1
ATOM 756 C C . ASN A 1 93 ? -9.469 -17.047 11.438 1 78.56 93 ASN A C 1
ATOM 758 O O . ASN A 1 93 ? -8.414 -17.609 11.711 1 78.56 93 ASN A O 1
ATOM 762 N N . VAL A 1 94 ? -9.773 -16.375 10.422 1 85.38 94 VAL A N 1
ATOM 763 C CA . VAL A 1 94 ? -8.609 -15.922 9.664 1 85.38 94 VAL A CA 1
ATOM 764 C C . VAL A 1 94 ? -8.219 -14.516 10.109 1 85.38 94 VAL A C 1
ATOM 766 O O . VAL A 1 94 ? -9.086 -13.68 10.367 1 85.38 94 VAL A O 1
ATOM 769 N N . LEU A 1 95 ? -6.938 -14.305 10.25 1 89.25 95 LEU A N 1
ATOM 770 C CA . LEU A 1 95 ? -6.434 -13.008 10.688 1 89.25 95 LEU A CA 1
ATOM 771 C C . LEU A 1 95 ? -6.273 -12.062 9.5 1 89.25 95 LEU A C 1
ATOM 773 O O . LEU A 1 95 ? -5.758 -12.453 8.453 1 89.25 95 LEU A O 1
ATOM 777 N N . LEU A 1 96 ? -6.789 -10.891 9.672 1 93.19 96 LEU A N 1
ATOM 778 C CA . LEU A 1 96 ? -6.629 -9.789 8.727 1 93.19 96 LEU A CA 1
ATOM 779 C C . LEU A 1 96 ? -5.793 -8.672 9.336 1 93.19 96 LEU A C 1
ATOM 781 O O . LEU A 1 96 ? -6.211 -8.039 10.312 1 93.19 96 LEU A O 1
ATOM 785 N N . PRO A 1 97 ? -4.59 -8.492 8.789 1 95.88 97 PRO A N 1
ATOM 786 C CA . PRO A 1 97 ? -3.832 -7.352 9.312 1 95.88 97 PRO A CA 1
ATOM 787 C C . PRO A 1 97 ? -4.461 -6.008 8.953 1 95.88 97 PRO A C 1
ATOM 789 O O . PRO A 1 97 ? -4.898 -5.812 7.816 1 95.88 97 PRO A O 1
ATOM 792 N N . ILE A 1 98 ? -4.574 -5.145 9.945 1 96.81 98 ILE A N 1
ATOM 793 C CA . ILE A 1 98 ? -5.059 -3.791 9.703 1 96.81 98 ILE A CA 1
ATOM 794 C C . ILE A 1 98 ? -4.008 -2.777 10.148 1 96.81 98 ILE A C 1
ATOM 796 O O . ILE A 1 98 ? -3.068 -3.125 10.875 1 96.81 98 ILE A O 1
ATOM 800 N N . VAL A 1 99 ? -4.152 -1.565 9.68 1 97.75 99 VAL A N 1
ATOM 801 C CA . VAL A 1 99 ? -3.102 -0.574 9.867 1 97.75 99 VAL A CA 1
ATOM 802 C C . VAL A 1 99 ? -3.598 0.536 10.789 1 97.75 99 VAL A C 1
ATOM 804 O O . VAL A 1 99 ? -4.801 0.652 11.039 1 97.75 99 VAL A O 1
ATOM 807 N N . LEU A 1 100 ? -2.654 1.285 11.297 1 97.69 100 LEU A N 1
ATOM 808 C CA . LEU A 1 100 ? -2.924 2.496 12.062 1 97.69 100 LEU A CA 1
ATOM 809 C C . LEU A 1 100 ? -3.986 3.348 11.375 1 97.69 100 LEU A C 1
ATOM 811 O O . LEU A 1 100 ? -3.898 3.611 10.172 1 97.69 100 LEU A O 1
ATOM 815 N N . GLY A 1 101 ? -5.047 3.727 12.102 1 97.81 101 GLY A N 1
ATOM 816 C CA . GLY A 1 101 ? -6.07 4.598 11.547 1 97.81 101 GLY A CA 1
ATOM 817 C C . GLY A 1 101 ? -7.301 3.844 11.07 1 97.81 101 GLY A C 1
ATOM 818 O O . GLY A 1 101 ? -8.305 4.457 10.695 1 97.81 101 GLY A O 1
ATOM 819 N N . SER A 1 102 ? -7.262 2.506 11.07 1 97.94 102 SER A N 1
ATOM 820 C CA . SER A 1 102 ? -8.43 1.705 10.711 1 97.94 102 SER A CA 1
ATOM 821 C C . SER A 1 102 ? -9.57 1.922 11.695 1 97.94 102 SER A C 1
ATOM 823 O O . SER A 1 102 ? -9.336 2.164 12.883 1 97.94 102 SER A O 1
ATOM 825 N N . CYS A 1 103 ? -10.742 1.821 11.195 1 96 103 CYS A N 1
ATOM 826 C CA . CYS A 1 103 ? -11.922 2.004 12.031 1 96 103 CYS A CA 1
ATOM 827 C C . CYS A 1 103 ? -12.398 0.673 12.594 1 96 103 CYS A C 1
ATOM 829 O O . CYS A 1 103 ? -12.516 -0.311 11.867 1 96 103 CYS A O 1
ATOM 831 N N . ILE A 1 104 ? -12.648 0.672 13.891 1 93.19 104 ILE A N 1
ATOM 832 C CA . ILE A 1 104 ? -13.148 -0.521 14.562 1 93.19 104 ILE A CA 1
ATOM 833 C C . ILE A 1 104 ? -14.609 -0.319 14.953 1 93.19 104 ILE A C 1
ATOM 835 O O . ILE A 1 104 ? -14.906 0.218 16.031 1 93.19 104 ILE A O 1
ATOM 839 N N . PRO A 1 105 ? -15.438 -0.833 14.094 1 83 105 PRO A N 1
ATOM 840 C CA . PRO A 1 105 ? -16.844 -0.63 14.43 1 83 105 PRO A CA 1
ATOM 841 C C . PRO A 1 105 ? -17.281 -1.407 15.672 1 83 105 PRO A C 1
ATOM 843 O O . PRO A 1 105 ? -16.797 -2.525 15.898 1 83 105 PRO A O 1
ATOM 846 N N . GLN A 1 106 ? -17.969 -0.845 16.641 1 74.25 106 GLN A N 1
ATOM 847 C CA . GLN A 1 106 ? -18.469 -1.479 17.859 1 74.25 106 GLN A CA 1
ATOM 848 C C . GLN A 1 106 ? -19.375 -2.664 17.531 1 74.25 106 GLN A C 1
ATOM 850 O O . GLN A 1 106 ? -19.203 -3.758 18.062 1 74.25 106 GLN A O 1
ATOM 855 N N . ASN A 1 107 ? -20.438 -2.4 16.75 1 68.75 107 ASN A N 1
ATOM 856 C CA . ASN A 1 107 ? -21.328 -3.457 16.281 1 68.75 107 ASN A CA 1
ATOM 857 C C . ASN A 1 107 ? -21.047 -3.809 14.82 1 68.75 107 ASN A C 1
ATOM 859 O O . ASN A 1 107 ? -21.766 -3.363 13.93 1 68.75 107 ASN A O 1
ATOM 863 N N . CYS A 1 108 ? -19.891 -4.531 14.742 1 65.25 108 CYS A N 1
ATOM 864 C CA . CYS A 1 108 ? -19.438 -4.789 13.383 1 65.25 108 CYS A CA 1
ATOM 865 C C . CYS A 1 108 ? -20.375 -5.758 12.672 1 65.25 108 CYS A C 1
ATOM 867 O O . CYS A 1 108 ? -20.594 -6.871 13.148 1 65.25 108 CYS A O 1
ATOM 869 N N . PRO A 1 109 ? -20.875 -5.18 11.602 1 69.38 109 PRO A N 1
ATOM 870 C CA . PRO A 1 109 ? -21.719 -6.078 10.82 1 69.38 109 PRO A CA 1
ATOM 871 C C . PRO A 1 109 ? -20.953 -7.258 10.227 1 69.38 109 PRO A C 1
ATOM 873 O O . PRO A 1 109 ? -21.547 -8.203 9.719 1 69.38 109 PRO A O 1
ATOM 876 N N . LEU A 1 110 ? -19.672 -7.285 10.422 1 75.31 110 LEU A N 1
ATOM 877 C CA . LEU A 1 110 ? -18.812 -8.266 9.766 1 75.31 110 LEU A CA 1
ATOM 878 C C . LEU A 1 110 ? -18.516 -9.438 10.688 1 75.31 110 LEU A C 1
ATOM 880 O O . LEU A 1 110 ? -17.891 -10.422 10.281 1 75.31 110 LEU A O 1
ATOM 884 N N . ASN A 1 111 ? -19 -9.43 11.867 1 80.06 111 ASN A N 1
ATOM 885 C CA . ASN A 1 111 ? -18.703 -10.438 12.875 1 80.06 111 ASN A CA 1
ATOM 886 C C . ASN A 1 111 ? -17.203 -10.617 13.07 1 80.06 111 ASN A C 1
ATOM 888 O O . ASN A 1 111 ? -16.703 -11.742 13.117 1 80.06 111 ASN A O 1
ATOM 892 N N . HIS A 1 112 ? -16.469 -9.5 13.047 1 87.56 112 HIS A N 1
ATOM 893 C CA . HIS A 1 112 ? -15.023 -9.477 13.258 1 87.56 112 HIS A CA 1
ATOM 894 C C . HIS A 1 112 ? -14.68 -9.125 14.703 1 87.56 112 HIS A C 1
ATOM 896 O O . HIS A 1 112 ? -15.453 -8.438 15.375 1 87.56 112 HIS A O 1
ATOM 902 N N . LYS A 1 113 ? -13.641 -9.742 15.172 1 88.38 113 LYS A N 1
ATOM 903 C CA . LYS A 1 113 ? -13.172 -9.477 16.531 1 88.38 113 LYS A CA 1
ATOM 904 C C . LYS A 1 113 ? -11.852 -8.711 16.516 1 88.38 113 LYS A C 1
ATOM 906 O O . LYS A 1 113 ? -10.961 -9.008 15.711 1 88.38 113 LYS A O 1
ATOM 911 N N . PHE A 1 114 ? -11.812 -7.652 17.297 1 91.69 114 PHE A N 1
ATOM 912 C CA . PHE A 1 114 ? -10.609 -6.84 17.438 1 91.69 114 PHE A CA 1
ATOM 913 C C . PHE A 1 114 ? -10.156 -6.809 18.891 1 91.69 114 PHE A C 1
ATOM 915 O O . PHE A 1 114 ? -10.93 -6.477 19.797 1 91.69 114 PHE A O 1
ATOM 922 N N . ASP A 1 115 ? -8.867 -7.117 19.109 1 88.12 115 ASP A N 1
ATOM 923 C CA . ASP A 1 115 ? -8.344 -7.129 20.469 1 88.12 115 ASP A CA 1
ATOM 924 C C . ASP A 1 115 ? -7.105 -6.246 20.594 1 88.12 115 ASP A C 1
ATOM 926 O O . ASP A 1 115 ? -6.352 -6.352 21.562 1 88.12 115 ASP A O 1
ATOM 930 N N . GLY A 1 116 ? -6.832 -5.371 19.625 1 92.69 116 GLY A N 1
ATOM 931 C CA . GLY A 1 116 ? -5.68 -4.488 19.656 1 92.69 116 GLY A CA 1
ATOM 932 C C . GLY A 1 116 ? -5.961 -3.17 20.359 1 92.69 116 GLY A C 1
ATOM 933 O O . GLY A 1 116 ? -7.035 -2.98 20.922 1 92.69 116 GLY A O 1
ATOM 934 N N . SER A 1 117 ? -5.008 -2.264 20.359 1 95.19 117 SER A N 1
ATOM 935 C CA . SER A 1 117 ? -5.148 -0.952 20.984 1 95.19 117 SER A CA 1
ATOM 936 C C . SER A 1 117 ? -5.863 0.025 20.047 1 95.19 117 SER A C 1
ATOM 938 O O . SER A 1 117 ? -5.734 -0.063 18.828 1 95.19 117 SER A O 1
ATOM 940 N N . PHE A 1 118 ? -6.617 0.829 20.625 1 95.62 118 PHE A N 1
ATOM 941 C CA . PHE A 1 118 ? -7.359 1.818 19.859 1 95.62 118 PHE A CA 1
ATOM 942 C C . PHE A 1 118 ? -7.449 3.139 20.609 1 95.62 118 PHE A C 1
ATOM 944 O O . PHE A 1 118 ? -7.164 3.195 21.812 1 95.62 118 PHE A O 1
ATOM 951 N N . THR A 1 119 ? -7.699 4.18 19.906 1 95.5 119 THR A N 1
ATOM 952 C CA . THR A 1 119 ? -8.062 5.48 20.453 1 95.5 119 THR A CA 1
ATOM 953 C C . THR A 1 119 ? -9.523 5.809 20.156 1 95.5 119 THR A C 1
ATOM 955 O O . THR A 1 119 ? -10.055 5.387 19.125 1 95.5 119 THR A O 1
ATOM 958 N N . ILE A 1 120 ? -10.148 6.469 21.031 1 94.75 120 ILE A N 1
ATOM 959 C CA . ILE A 1 120 ? -11.539 6.867 20.859 1 94.75 120 ILE A CA 1
ATOM 960 C C . ILE A 1 120 ? -11.734 8.305 21.328 1 94.75 120 ILE A C 1
ATOM 962 O O . ILE A 1 120 ? -11.234 8.68 22.391 1 94.75 120 ILE A O 1
ATOM 966 N N . GLY A 1 121 ? -12.391 9.062 20.484 1 94.94 121 GLY A N 1
ATOM 967 C CA . GLY A 1 121 ? -12.695 10.43 20.859 1 94.94 121 GLY A CA 1
ATOM 968 C C . GLY A 1 121 ? -11.531 11.383 20.656 1 94.94 121 GLY A C 1
ATOM 969 O O . GLY A 1 121 ? -10.5 10.992 20.109 1 94.94 121 GLY A O 1
ATOM 970 N N . LYS A 1 122 ? -11.758 12.625 20.984 1 97 122 LYS A N 1
ATOM 971 C CA . LYS A 1 122 ? -10.766 13.672 20.781 1 97 122 LYS A CA 1
ATOM 972 C C . LYS A 1 122 ? -9.648 13.586 21.828 1 97 122 LYS A C 1
ATOM 974 O O . LYS A 1 122 ? -9.922 13.469 23.016 1 97 122 LYS A O 1
ATOM 979 N N . GLN A 1 123 ? -8.453 13.531 21.359 1 97.44 123 GLN A N 1
ATOM 980 C CA . GLN A 1 123 ? -7.273 13.539 22.219 1 97.44 123 GLN A CA 1
ATOM 981 C C . GLN A 1 123 ? -6.703 14.945 22.344 1 97.44 123 GLN A C 1
ATOM 983 O O . GLN A 1 123 ? -7.082 15.852 21.594 1 97.44 123 GLN A O 1
ATOM 988 N N . ASP A 1 124 ? -5.781 15.102 23.328 1 97.62 124 ASP A N 1
ATOM 989 C CA . ASP A 1 124 ? -5.125 16.391 23.516 1 97.62 124 ASP A CA 1
ATOM 990 C C . ASP A 1 124 ? -4.234 16.734 22.328 1 97.62 124 ASP A C 1
ATOM 992 O O . ASP A 1 124 ? -3.596 15.852 21.75 1 97.62 124 ASP A O 1
ATOM 996 N N . LYS A 1 125 ? -4.133 18.016 22.047 1 97.12 125 LYS A N 1
ATOM 997 C CA . LYS A 1 125 ? -3.375 18.516 20.906 1 97.12 125 LYS A CA 1
ATOM 998 C C . LYS A 1 125 ? -1.925 18.047 20.953 1 97.12 125 LYS A C 1
ATOM 1000 O O . LYS A 1 125 ? -1.303 17.828 19.906 1 97.12 125 LYS A O 1
ATOM 1005 N N . ASP A 1 126 ? -1.427 17.875 22.141 1 96.19 126 ASP A N 1
ATOM 1006 C CA . ASP A 1 126 ? -0.021 17.516 22.297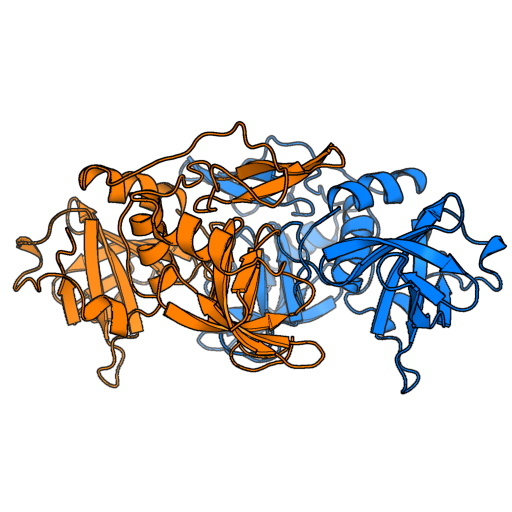 1 96.19 126 ASP A CA 1
ATOM 1007 C C . ASP A 1 126 ? 0.247 16.109 21.797 1 96.19 126 ASP A C 1
ATOM 1009 O O . ASP A 1 126 ? 1.4 15.719 21.594 1 96.19 126 ASP A O 1
ATOM 1013 N N . GLN A 1 127 ? -0.809 15.336 21.562 1 97.62 127 GLN A N 1
ATOM 1014 C CA . GLN A 1 127 ? -0.652 13.969 21.078 1 97.62 127 GLN A CA 1
ATOM 1015 C C . GLN A 1 127 ? -0.468 13.945 19.562 1 97.62 127 GLN A C 1
ATOM 1017 O O . GLN A 1 127 ? -0.077 12.922 19 1 97.62 127 GLN A O 1
ATOM 1022 N N . LEU A 1 128 ? -0.77 15.062 18.906 1 98.31 128 LEU A N 1
ATOM 1023 C CA . LEU A 1 128 ? -0.707 15.102 17.453 1 98.31 128 LEU A CA 1
ATOM 1024 C C . LEU A 1 128 ? 0.702 14.789 16.953 1 98.31 128 LEU A C 1
ATOM 1026 O O . LEU A 1 128 ? 0.883 13.938 16.078 1 98.31 128 LEU A O 1
ATOM 1030 N N . VAL A 1 129 ? 1.676 15.445 17.547 1 98.38 129 VAL A N 1
ATOM 1031 C CA . VAL A 1 129 ? 3.053 15.25 17.109 1 98.38 129 VAL A CA 1
ATOM 1032 C C . VAL A 1 129 ? 3.502 13.828 17.422 1 98.38 129 VAL A C 1
ATOM 1034 O O . VAL A 1 129 ? 4.207 13.203 16.625 1 98.38 129 VAL A O 1
ATOM 1037 N N . ASN A 1 130 ? 3.074 13.297 18.578 1 97.25 130 ASN A N 1
ATOM 1038 C CA . ASN A 1 130 ? 3.4 11.922 18.938 1 97.25 130 ASN A CA 1
ATOM 1039 C C . ASN A 1 130 ? 2.889 10.93 17.891 1 97.25 130 ASN A C 1
ATOM 1041 O O . ASN A 1 130 ? 3.605 10.008 17.5 1 97.25 130 ASN A O 1
ATOM 1045 N N . LYS A 1 131 ? 1.693 11.125 17.453 1 97.31 131 LYS A N 1
ATOM 1046 C CA . LYS A 1 131 ? 1.129 10.25 16.422 1 97.31 131 LYS A CA 1
ATOM 1047 C C . LYS A 1 131 ? 1.826 10.461 15.086 1 97.31 131 LYS A C 1
ATOM 1049 O O . LYS A 1 131 ? 2.078 9.5 14.352 1 97.31 131 LYS A O 1
ATOM 1054 N N . ALA A 1 132 ? 2.086 11.719 14.773 1 98.38 132 ALA A N 1
ATOM 1055 C CA . ALA A 1 132 ? 2.779 12.031 13.523 1 98.38 132 ALA A CA 1
ATOM 1056 C C . ALA A 1 132 ? 4.102 11.273 13.43 1 98.38 132 ALA A C 1
ATOM 1058 O O . ALA A 1 132 ? 4.469 10.789 12.359 1 98.38 132 ALA A O 1
ATOM 1059 N N . LEU A 1 133 ? 4.77 11.125 14.539 1 96.81 133 LEU A N 1
ATOM 1060 C CA . LEU A 1 133 ? 6.09 10.5 14.57 1 96.81 133 LEU A CA 1
ATOM 1061 C C . LEU A 1 133 ? 5.992 9.008 14.273 1 96.81 133 LEU A C 1
ATOM 1063 O O . LEU A 1 133 ? 6.984 8.383 13.883 1 96.81 133 LEU A O 1
ATOM 1067 N N . LEU A 1 134 ? 4.82 8.391 14.414 1 96.06 134 LEU A N 1
ATOM 1068 C CA . LEU A 1 134 ? 4.633 6.984 14.055 1 96.06 134 LEU A CA 1
ATOM 1069 C C . LEU A 1 134 ? 4.785 6.781 12.555 1 96.06 134 LEU A C 1
ATOM 1071 O O . LEU A 1 134 ? 5.047 5.664 12.094 1 96.06 134 LEU A O 1
ATOM 1075 N N . TYR A 1 135 ? 4.645 7.879 11.773 1 97.31 135 TYR A N 1
ATOM 1076 C CA . TYR A 1 135 ? 4.703 7.797 10.32 1 97.31 135 TYR A CA 1
ATOM 1077 C C . TYR A 1 135 ? 6.102 8.117 9.805 1 97.31 135 TYR A C 1
ATOM 1079 O O . TYR A 1 135 ? 6.355 8.078 8.602 1 97.31 135 TYR A O 1
ATOM 1087 N N . LEU A 1 136 ? 7.004 8.422 10.727 1 96.56 136 LEU A N 1
ATOM 1088 C CA . LEU A 1 136 ? 8.352 8.781 10.297 1 96.56 136 LEU A CA 1
ATOM 1089 C C . LEU A 1 136 ? 8.93 7.719 9.367 1 96.56 136 LEU A C 1
ATOM 1091 O O . LEU A 1 136 ? 8.805 6.52 9.641 1 96.56 136 LEU A O 1
ATOM 1095 N N . ASN A 1 137 ? 9.422 8.102 8.172 1 95.62 137 ASN A N 1
ATOM 1096 C CA . ASN A 1 137 ? 10.086 7.305 7.141 1 95.62 137 ASN A CA 1
ATOM 1097 C C . ASN A 1 137 ? 9.07 6.562 6.273 1 95.62 137 ASN A C 1
ATOM 1099 O O . ASN A 1 137 ? 9.453 5.855 5.34 1 95.62 137 ASN A O 1
ATOM 1103 N N . ALA A 1 138 ? 7.766 6.68 6.562 1 97.69 138 ALA A N 1
ATOM 1104 C CA . ALA A 1 138 ? 6.789 6.141 5.625 1 97.69 138 ALA A CA 1
ATOM 1105 C C . ALA A 1 138 ? 7.027 6.672 4.215 1 97.69 138 ALA A C 1
ATOM 1107 O O . ALA A 1 138 ? 7.219 7.875 4.023 1 97.69 138 ALA A O 1
ATOM 1108 N N . PRO A 1 139 ? 7.094 5.773 3.262 1 98.56 139 PRO A N 1
ATOM 1109 C CA . PRO A 1 139 ? 7.32 6.246 1.896 1 98.56 139 PRO A CA 1
ATOM 1110 C C . PRO A 1 139 ? 6.18 7.117 1.373 1 98.56 139 PRO A C 1
ATOM 1112 O O . PRO A 1 139 ? 5.02 6.898 1.73 1 98.56 139 PRO A O 1
ATOM 1115 N N . TYR A 1 140 ? 6.566 8.086 0.517 1 98.69 140 TYR A N 1
ATOM 1116 C CA . TYR A 1 140 ? 5.539 8.852 -0.183 1 98.69 140 TYR A CA 1
ATOM 1117 C C . TYR A 1 140 ? 4.766 7.965 -1.152 1 98.69 140 TYR A C 1
ATOM 1119 O O . TYR A 1 140 ? 5.359 7.164 -1.883 1 98.69 140 TYR A O 1
ATOM 1127 N N . LEU A 1 141 ? 3.514 8.086 -1.167 1 98.81 141 LEU A N 1
ATOM 1128 C CA . LEU A 1 141 ? 2.613 7.465 -2.127 1 98.81 141 LEU A CA 1
ATOM 1129 C C . LEU A 1 141 ? 1.437 8.383 -2.445 1 98.81 141 LEU A C 1
ATOM 1131 O O . LEU A 1 141 ? 0.64 8.703 -1.562 1 98.81 141 LEU A O 1
ATOM 1135 N N . TRP A 1 142 ? 1.328 8.773 -3.689 1 98.69 142 TRP A N 1
ATOM 1136 C CA . TRP A 1 142 ? 0.208 9.594 -4.137 1 98.69 142 TRP A CA 1
ATOM 1137 C C . TRP A 1 142 ? -1.123 8.93 -3.807 1 98.69 142 TRP A C 1
ATOM 1139 O O . TRP A 1 142 ? -1.346 7.766 -4.156 1 98.69 142 TRP A O 1
ATOM 1149 N N . GLY A 1 143 ? -1.957 9.57 -3.045 1 98.62 143 GLY A N 1
ATOM 1150 C CA . GLY A 1 143 ? -3.264 9.055 -2.678 1 98.62 143 GLY A CA 1
ATOM 1151 C C . GLY A 1 143 ? -3.227 8.164 -1.447 1 98.62 143 GLY A C 1
ATOM 1152 O O . GLY A 1 143 ? -4.266 7.691 -0.984 1 98.62 143 GLY A O 1
ATOM 1153 N N . GLY A 1 144 ? -2.059 7.93 -0.894 1 98.75 144 GLY A N 1
ATOM 1154 C CA . GLY A 1 144 ? -1.905 6.988 0.205 1 98.75 144 GLY A CA 1
ATOM 1155 C C . GLY A 1 144 ? -2.285 7.574 1.551 1 98.75 144 GLY A C 1
ATOM 1156 O O . GLY A 1 144 ? -2.248 8.797 1.735 1 98.75 144 GLY A O 1
ATOM 1157 N N . LYS A 1 145 ? -2.582 6.664 2.521 1 98.69 145 LYS A N 1
ATOM 1158 C CA . LYS A 1 145 ? -3.033 7.105 3.84 1 98.69 145 LYS A CA 1
ATOM 1159 C C . LYS A 1 145 ? -2.365 6.297 4.949 1 98.69 145 LYS A C 1
ATOM 1161 O O . LYS A 1 145 ? -2.771 6.371 6.109 1 98.69 145 LYS A O 1
ATOM 1166 N N . THR A 1 146 ? -1.343 5.496 4.602 1 98.62 146 THR A N 1
ATOM 1167 C CA . THR A 1 146 ? -0.863 4.539 5.594 1 98.62 146 THR A CA 1
ATOM 1168 C C . THR A 1 146 ? 0.639 4.695 5.812 1 98.62 146 THR A C 1
ATOM 1170 O O . THR A 1 146 ? 1.301 5.449 5.098 1 98.62 146 THR A O 1
ATOM 1173 N N . THR A 1 147 ? 1.184 3.969 6.777 1 97.69 147 THR A N 1
ATOM 1174 C CA . THR A 1 147 ? 2.611 3.973 7.078 1 97.69 147 THR A CA 1
ATOM 1175 C C . THR A 1 147 ? 3.396 3.268 5.977 1 97.69 147 THR A C 1
ATOM 1177 O O . THR A 1 147 ? 4.625 3.359 5.926 1 97.69 147 THR A O 1
ATOM 1180 N N . PHE A 1 148 ? 2.711 2.625 5.02 1 98.06 148 PHE A N 1
ATOM 1181 C CA . PHE A 1 148 ? 3.373 1.911 3.936 1 98.06 148 PHE A CA 1
ATOM 1182 C C . PHE A 1 148 ? 3.27 2.693 2.631 1 98.06 148 PHE A C 1
ATOM 1184 O O . PHE A 1 148 ? 3.641 2.191 1.568 1 98.06 148 PHE A O 1
ATOM 1191 N N . GLY A 1 149 ? 2.775 3.857 2.721 1 98.62 149 GLY A N 1
ATOM 1192 C CA . GLY A 1 149 ? 2.586 4.812 1.64 1 98.62 149 GLY A CA 1
ATOM 1193 C C . GLY A 1 149 ? 1.608 5.918 1.984 1 98.62 149 GLY A C 1
ATOM 1194 O O . GLY A 1 149 ? 0.455 5.652 2.328 1 98.62 149 GLY A O 1
ATOM 1195 N N . ILE A 1 150 ? 2.125 7.168 1.861 1 98.88 150 ILE A N 1
ATOM 1196 C CA . ILE A 1 150 ? 1.27 8.258 2.328 1 98.88 150 ILE A CA 1
ATOM 1197 C C . ILE A 1 150 ? 1.662 9.555 1.632 1 98.88 150 ILE A C 1
ATOM 1199 O O . ILE A 1 150 ? 2.85 9.828 1.438 1 98.88 150 ILE A O 1
ATOM 1203 N N . ASP A 1 151 ? 0.688 10.305 1.244 1 98.75 151 ASP A N 1
ATOM 1204 C CA . ASP A 1 151 ? 0.996 11.625 0.706 1 98.75 151 ASP A CA 1
ATOM 1205 C C . ASP A 1 151 ? 0.815 12.711 1.769 1 98.75 151 ASP A C 1
ATOM 1207 O O . ASP A 1 151 ? 0.489 12.406 2.918 1 98.75 151 ASP A O 1
ATOM 1211 N N . GLY A 1 152 ? 1.08 13.961 1.477 1 98.62 152 GLY A N 1
ATOM 1212 C CA . GLY A 1 152 ? 1.065 15.047 2.445 1 98.62 152 GLY A CA 1
ATOM 1213 C C . GLY A 1 152 ? -0.263 15.188 3.164 1 98.62 152 GLY A C 1
ATOM 1214 O O . GLY A 1 152 ? -0.336 15.023 4.383 1 98.62 152 GLY A O 1
ATOM 1215 N N . PRO A 1 153 ? -1.336 15.5 2.352 1 98.81 153 PRO A N 1
ATOM 1216 C CA . PRO A 1 153 ? -2.635 15.664 3.01 1 98.81 153 PRO A CA 1
ATOM 1217 C C . PRO A 1 153 ? -3.141 14.367 3.643 1 98.81 153 PRO A C 1
ATOM 1219 O O . PRO A 1 153 ? -3.855 14.406 4.648 1 98.81 153 PRO A O 1
ATOM 1222 N N . GLY A 1 154 ? -2.803 13.188 3.092 1 98.88 154 GLY A N 1
ATOM 1223 C CA . GLY A 1 154 ? -3.1 11.945 3.787 1 98.88 154 GLY A CA 1
ATOM 1224 C C . GLY A 1 154 ? -2.439 11.852 5.148 1 98.88 154 GLY A C 1
ATOM 1225 O O . GLY A 1 154 ? -3.059 11.398 6.117 1 98.88 154 GLY A O 1
ATOM 1226 N N . PHE A 1 155 ? -1.231 12.32 5.199 1 98.88 155 PHE A N 1
ATOM 1227 C CA . PHE A 1 155 ? -0.434 12.297 6.418 1 98.88 155 PHE A CA 1
ATOM 1228 C C . PHE A 1 155 ? -1.08 13.148 7.504 1 98.88 155 PHE A C 1
ATOM 1230 O O . PHE A 1 155 ? -1.289 12.68 8.625 1 98.88 155 PHE A O 1
ATOM 1237 N N . THR A 1 156 ? -1.403 14.367 7.156 1 98.94 156 THR A N 1
ATOM 1238 C CA . THR A 1 156 ? -2.027 15.242 8.141 1 98.94 156 THR A CA 1
ATOM 1239 C C . THR A 1 156 ? -3.416 14.734 8.516 1 98.94 156 THR A C 1
ATOM 1241 O O . THR A 1 156 ? -3.791 14.742 9.688 1 98.94 156 THR A O 1
ATOM 1244 N N . GLN A 1 157 ? -4.164 14.242 7.555 1 98.88 157 GLN A N 1
ATOM 1245 C CA . GLN A 1 157 ? -5.504 13.727 7.812 1 98.88 157 GLN A CA 1
ATOM 1246 C C . GLN A 1 157 ? -5.465 12.555 8.789 1 98.88 157 GLN A C 1
ATOM 1248 O O . GLN A 1 157 ? -6.227 12.516 9.758 1 98.88 157 GLN A O 1
ATOM 1253 N N . MET A 1 158 ? -4.57 11.625 8.57 1 98.69 158 MET A N 1
ATOM 1254 C CA . MET A 1 158 ? -4.531 10.414 9.383 1 98.69 158 MET A CA 1
ATOM 1255 C C . MET A 1 158 ? -4 10.719 10.781 1 98.69 158 MET A C 1
ATOM 1257 O O . MET A 1 158 ? -4.426 10.102 11.758 1 98.69 158 MET A O 1
ATOM 1261 N N . THR A 1 159 ? -3.012 11.641 10.859 1 98.69 159 THR A N 1
ATOM 1262 C CA . THR A 1 159 ? -2.539 12.078 12.164 1 98.69 159 THR A CA 1
ATOM 1263 C C . THR A 1 159 ? -3.686 12.656 12.992 1 98.69 159 THR A C 1
ATOM 1265 O O . THR A 1 159 ? -3.869 12.289 14.148 1 98.69 159 THR A O 1
ATOM 1268 N N . TYR A 1 160 ? -4.457 13.516 12.352 1 98.69 160 TYR A N 1
ATOM 1269 C CA . TYR A 1 160 ? -5.586 14.117 13.047 1 98.69 160 TYR A CA 1
ATOM 1270 C C . TYR A 1 160 ? -6.664 13.086 13.336 1 98.69 160 TYR A C 1
ATOM 1272 O O . TYR A 1 160 ? -7.234 13.062 14.438 1 98.69 160 TYR A O 1
ATOM 1280 N N . LYS A 1 161 ? -6.957 12.195 12.398 1 98.12 161 LYS A N 1
ATOM 1281 C CA . LYS A 1 161 ? -7.977 11.164 12.562 1 98.12 161 LYS A CA 1
ATOM 1282 C C . LYS A 1 161 ? -7.68 10.281 13.773 1 98.12 161 LYS A C 1
ATOM 1284 O O . LYS A 1 161 ? -8.57 10.008 14.578 1 98.12 161 LYS A O 1
ATOM 1289 N N . THR A 1 162 ? -6.43 9.875 13.914 1 97.62 162 THR A N 1
ATOM 1290 C CA . THR A 1 162 ? -6.047 8.984 15 1 97.62 162 THR A CA 1
ATOM 1291 C C . THR A 1 162 ? -6.109 9.703 16.344 1 97.62 162 THR A C 1
ATOM 1293 O O . THR A 1 162 ? -5.977 9.078 17.406 1 97.62 162 THR A O 1
ATOM 1296 N N . ASN A 1 163 ? -6.305 10.992 16.297 1 97.81 163 ASN A N 1
ATOM 1297 C CA . ASN A 1 163 ? -6.477 11.766 17.516 1 97.81 163 ASN A CA 1
ATOM 1298 C C . ASN A 1 163 ? -7.91 12.273 17.656 1 97.81 163 ASN A C 1
ATOM 1300 O O . ASN A 1 163 ? -8.188 13.148 18.484 1 97.81 163 ASN A O 1
ATOM 1304 N N . GLY A 1 164 ? -8.773 11.828 16.781 1 96.88 164 GLY A N 1
ATOM 1305 C CA . GLY A 1 164 ? -10.195 12.062 16.969 1 96.88 164 GLY A CA 1
ATOM 1306 C C . GLY A 1 164 ? -10.695 13.281 16.203 1 96.88 164 GLY A C 1
ATOM 1307 O O . GLY A 1 164 ? -11.812 13.758 16.453 1 96.88 164 GLY A O 1
ATOM 1308 N N . TYR A 1 165 ? -9.906 13.844 15.32 1 97.38 165 TYR A N 1
ATOM 1309 C CA . TYR A 1 165 ? -10.281 15.039 14.578 1 97.38 165 TYR A CA 1
ATOM 1310 C C . TYR A 1 165 ? -10.406 14.742 13.086 1 97.38 165 TYR A C 1
ATOM 1312 O O . TYR A 1 165 ? -9.75 13.836 12.57 1 97.38 165 TYR A O 1
ATOM 1320 N N . ARG A 1 166 ? -11.227 15.516 12.43 1 96.88 166 ARG A N 1
ATOM 1321 C CA . ARG A 1 166 ? -11.516 15.281 11.016 1 96.88 166 ARG A CA 1
ATOM 1322 C C . ARG A 1 166 ? -10.883 16.359 10.141 1 96.88 166 ARG A C 1
ATOM 1324 O O . ARG A 1 166 ? -11.008 17.547 10.422 1 96.88 166 ARG A O 1
ATOM 1331 N N . LEU A 1 167 ? -10.148 15.961 9.195 1 98.5 167 LEU A N 1
ATOM 1332 C CA . LEU A 1 167 ? -9.656 16.828 8.125 1 98.5 167 LEU A CA 1
ATOM 1333 C C . LEU A 1 167 ? -10.156 16.344 6.766 1 98.5 167 LEU A C 1
ATOM 1335 O O . LEU A 1 167 ? -10.367 15.148 6.566 1 98.5 167 LEU A O 1
ATOM 1339 N N . LEU A 1 168 ? -10.344 17.281 5.895 1 98.62 168 LEU A N 1
ATOM 1340 C CA . LEU A 1 168 ? -10.672 16.953 4.512 1 98.62 168 LEU A CA 1
ATOM 1341 C C . LEU A 1 168 ? -9.492 16.281 3.822 1 98.62 168 LEU A C 1
ATOM 1343 O O . LEU A 1 168 ? -8.391 16.203 4.387 1 98.62 168 LEU A O 1
ATOM 1347 N N . ARG A 1 169 ? -9.641 15.734 2.619 1 98.56 169 ARG A N 1
ATOM 1348 C CA . ARG A 1 169 ? -8.688 14.797 2.035 1 98.56 169 ARG A CA 1
ATOM 1349 C C . ARG A 1 169 ? -7.527 15.531 1.382 1 98.56 169 ARG A C 1
ATOM 1351 O O . ARG A 1 169 ? -6.387 15.07 1.426 1 98.56 169 ARG A O 1
ATOM 1358 N N . GLY A 1 170 ? -7.812 16.641 0.702 1 97.88 170 GLY A N 1
ATOM 1359 C CA . GLY A 1 170 ? -6.785 17.359 -0.05 1 97.88 170 GLY A CA 1
ATOM 1360 C C . GLY A 1 170 ? -6.191 18.531 0.707 1 97.88 170 GLY A C 1
ATOM 1361 O O . GLY A 1 170 ? -6.852 19.125 1.562 1 97.88 170 GLY A O 1
ATOM 1362 N N . ALA A 1 171 ? -5.004 18.906 0.327 1 98.19 171 ALA A N 1
ATOM 1363 C CA . ALA A 1 171 ? -4.293 19.984 1.007 1 98.19 171 ALA A CA 1
ATOM 1364 C C . ALA A 1 171 ? -5.043 21.312 0.875 1 98.19 171 ALA A C 1
ATOM 1366 O O . ALA A 1 171 ? -5.195 22.047 1.854 1 98.19 171 ALA A O 1
ATOM 1367 N N . GLN A 1 172 ? -5.445 21.594 -0.33 1 97.31 172 GLN A N 1
ATOM 1368 C CA . GLN A 1 172 ? -6.176 22.844 -0.55 1 97.31 172 GLN A CA 1
ATOM 1369 C C . GLN A 1 172 ? -7.445 22.891 0.293 1 97.31 172 GLN A C 1
ATOM 1371 O O . GLN A 1 172 ? -7.754 23.906 0.907 1 97.31 172 GLN A O 1
ATOM 1376 N N . GLN A 1 173 ? -8.211 21.812 0.302 1 98 173 GLN A N 1
ATOM 1377 C CA . GLN A 1 173 ? -9.43 21.75 1.096 1 98 173 GLN A CA 1
ATOM 1378 C C . GLN A 1 173 ? -9.125 21.875 2.586 1 98 173 GLN A C 1
ATOM 1380 O O . GLN A 1 173 ? -9.8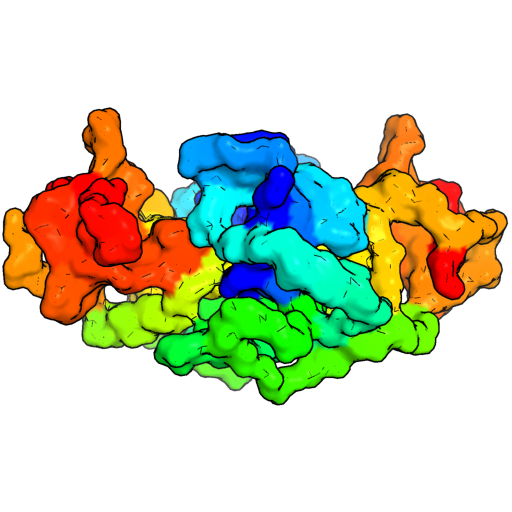52 22.547 3.318 1 98 173 GLN A O 1
ATOM 1385 N N . GLN A 1 174 ? -8.07 21.172 3.043 1 98.69 174 GLN A N 1
ATOM 1386 C CA . GLN A 1 174 ? -7.684 21.25 4.449 1 98.69 174 GLN A CA 1
ATOM 1387 C C . GLN A 1 174 ? -7.359 22.688 4.852 1 98.69 174 GLN A C 1
ATOM 1389 O O . GLN A 1 174 ? -7.641 23.094 5.98 1 98.69 174 GLN A O 1
ATOM 1394 N N . SER A 1 175 ? -6.785 23.453 3.951 1 98.31 175 SER A N 1
ATOM 1395 C CA . SER A 1 175 ? -6.379 24.828 4.246 1 98.31 175 SER A CA 1
ATOM 1396 C C . SER A 1 175 ? -7.59 25.719 4.504 1 98.31 175 SER A C 1
ATOM 1398 O O . SER A 1 175 ? -7.449 26.828 5.016 1 98.31 175 SER A O 1
ATOM 1400 N N . THR A 1 176 ? -8.742 25.234 4.125 1 98.25 176 THR A N 1
ATOM 1401 C CA . THR A 1 176 ? -9.953 26 4.383 1 98.25 176 THR A CA 1
ATOM 1402 C C . THR A 1 176 ? -10.469 25.75 5.797 1 98.25 176 THR A C 1
ATOM 1404 O O . THR A 1 176 ? -11.422 26.391 6.242 1 98.25 176 THR A O 1
ATOM 1407 N N . GLN A 1 177 ? -9.875 24.859 6.5 1 98.44 177 GLN A N 1
ATOM 1408 C CA . GLN A 1 177 ? -10.297 24.5 7.844 1 98.44 177 GLN A CA 1
ATOM 1409 C C . GLN A 1 177 ? -9.453 25.203 8.898 1 98.44 177 GLN A C 1
ATOM 1411 O O . GLN A 1 177 ? -8.297 25.531 8.648 1 98.44 177 GLN A O 1
ATOM 1416 N N . GLY A 1 178 ? -10.055 25.469 10.07 1 98.25 178 GLY A N 1
ATOM 1417 C CA . GLY A 1 178 ? -9.328 26.031 11.203 1 98.25 178 GLY A CA 1
ATOM 1418 C C . GLY A 1 178 ? -9.125 27.531 11.086 1 98.25 178 GLY A C 1
ATOM 1419 O O . GLY A 1 178 ? -9.758 28.188 10.258 1 98.25 178 GLY A O 1
ATOM 1420 N N . GLU A 1 179 ? -8.266 28.062 11.984 1 98.12 179 GLU A N 1
ATOM 1421 C CA . GLU A 1 179 ? -7.973 29.5 12.055 1 98.12 179 GLU A CA 1
ATOM 1422 C C . GLU A 1 179 ? -6.582 29.797 11.508 1 98.12 179 GLU A C 1
ATOM 1424 O O . GLU A 1 179 ? -5.602 29.156 11.891 1 98.12 179 GLU A O 1
ATOM 1429 N N . ALA A 1 180 ? -6.562 30.766 10.633 1 98 180 ALA A N 1
ATOM 1430 C CA . ALA A 1 180 ? -5.277 31.172 10.07 1 98 180 ALA A CA 1
ATOM 1431 C C . ALA A 1 180 ? -4.445 31.938 11.094 1 98 180 ALA A C 1
ATOM 1433 O O . ALA A 1 180 ? -4.973 32.75 11.844 1 98 180 ALA A O 1
ATOM 1434 N N . LEU A 1 181 ? -3.201 31.641 11.062 1 96.81 181 LEU A N 1
ATOM 1435 C CA . LEU A 1 181 ? -2.27 32.375 11.906 1 96.81 181 LEU A CA 1
ATOM 1436 C C . LEU A 1 181 ? -1.449 33.375 11.078 1 96.81 181 LEU A C 1
ATOM 1438 O O . LEU A 1 181 ? -1.069 33.062 9.945 1 96.81 181 LEU A O 1
ATOM 1442 N N . SER A 1 182 ? -1.054 34.469 11.648 1 90.31 182 SER A N 1
ATOM 1443 C CA . SER A 1 182 ? -0.38 35.531 10.922 1 90.31 182 SER A CA 1
ATOM 1444 C C . SER A 1 182 ? 1.125 35.312 10.859 1 90.31 182 SER A C 1
ATOM 1446 O O . SER A 1 182 ? 1.775 35.656 9.883 1 90.31 182 SER A O 1
ATOM 1448 N N . PHE A 1 183 ? 1.608 34.719 11.953 1 91.06 183 PHE A N 1
ATOM 1449 C CA . PHE A 1 183 ? 3.051 34.562 12.047 1 91.06 183 PHE A CA 1
ATOM 1450 C C . PHE A 1 183 ? 3.385 33.125 12.523 1 91.06 183 PHE A C 1
ATOM 1452 O O . PHE A 1 183 ? 2.643 32.562 13.312 1 91.06 183 PHE A O 1
ATOM 1459 N N . ILE A 1 184 ? 4.445 32.656 11.984 1 93.19 184 ILE A N 1
ATOM 1460 C CA . ILE A 1 184 ? 4.887 31.297 12.336 1 93.19 184 ILE A CA 1
ATOM 1461 C C . ILE A 1 184 ? 5.125 31.219 13.844 1 93.19 184 ILE A C 1
ATOM 1463 O O . ILE A 1 184 ? 4.898 30.172 14.453 1 93.19 184 ILE A O 1
ATOM 1467 N N . GLU A 1 185 ? 5.535 32.344 14.477 1 93.5 185 GLU A N 1
ATOM 1468 C CA . GLU A 1 185 ? 5.84 32.406 15.906 1 93.5 185 GLU A CA 1
ATOM 1469 C C . GLU A 1 185 ? 4.586 32.156 16.734 1 93.5 185 GLU A C 1
ATOM 1471 O O . GLU A 1 185 ? 4.68 31.828 17.922 1 93.5 185 GLU A O 1
ATOM 1476 N N . GLU A 1 186 ? 3.479 32.312 16.156 1 95.31 186 GLU A N 1
ATOM 1477 C CA . GLU A 1 186 ? 2.207 32.125 16.844 1 95.31 186 GLU A CA 1
ATOM 1478 C C . GLU A 1 186 ? 1.781 30.656 16.812 1 95.31 186 GLU A C 1
ATOM 1480 O O . GLU A 1 186 ? 0.84 30.266 17.5 1 95.31 186 GLU A O 1
ATOM 1485 N N . SER A 1 187 ? 2.484 29.891 15.984 1 96.44 187 SER A N 1
ATOM 1486 C CA . SER A 1 187 ? 2.072 28.516 15.781 1 96.44 187 SER A CA 1
ATOM 1487 C C . SER A 1 187 ? 2.488 27.641 16.969 1 96.44 187 SER A C 1
ATOM 1489 O O . SER A 1 187 ? 3.414 27.984 17.703 1 96.44 187 SER A O 1
ATOM 1491 N N . GLU A 1 188 ? 1.729 26.594 17.172 1 97.5 188 GLU A N 1
ATOM 1492 C CA . GLU A 1 188 ? 2.004 25.562 18.172 1 97.5 188 GLU A CA 1
ATOM 1493 C C . GLU A 1 188 ? 2.191 24.203 17.5 1 97.5 188 GLU A C 1
ATOM 1495 O O . GLU A 1 188 ? 1.663 23.953 16.422 1 97.5 188 GLU A O 1
ATOM 1500 N N . PRO A 1 189 ? 2.957 23.344 18.219 1 98.38 189 PRO A N 1
ATOM 1501 C CA . PRO A 1 189 ? 3.039 21.984 17.688 1 98.38 189 PRO A CA 1
ATOM 1502 C C . PRO A 1 189 ? 1.668 21.375 17.406 1 98.38 189 PRO A C 1
ATOM 1504 O O . PRO A 1 189 ? 0.766 21.469 18.25 1 98.38 189 PRO A O 1
ATOM 1507 N N . GLY A 1 190 ? 1.552 20.781 16.219 1 98.62 190 GLY A N 1
ATOM 1508 C CA . GLY A 1 190 ? 0.272 20.219 15.828 1 98.62 190 GLY A CA 1
ATOM 1509 C C . GLY A 1 190 ? -0.481 21.062 14.82 1 98.62 190 GLY A C 1
ATOM 1510 O O . GLY A 1 190 ? -1.397 20.578 14.156 1 98.62 190 GLY A O 1
ATOM 1511 N N . ASP A 1 191 ? -0.144 22.344 14.742 1 98.81 191 ASP A N 1
ATOM 1512 C CA . ASP A 1 191 ? -0.75 23.172 13.711 1 98.81 191 ASP A CA 1
ATOM 1513 C C . ASP A 1 191 ? -0.303 22.75 12.312 1 98.81 191 ASP A C 1
ATOM 1515 O O . ASP A 1 191 ? 0.698 22.047 12.172 1 98.81 191 ASP A O 1
ATOM 1519 N N . LEU A 1 192 ? -1.122 23.141 11.312 1 98.81 192 LEU A N 1
ATOM 1520 C CA . LEU A 1 192 ? -0.829 22.75 9.938 1 98.81 192 LEU A CA 1
ATOM 1521 C C . LEU A 1 192 ? -0.188 23.891 9.172 1 98.81 192 LEU A C 1
ATOM 1523 O O . LEU A 1 192 ? -0.622 25.047 9.289 1 98.81 192 LEU A O 1
ATOM 1527 N N . ALA A 1 193 ? 0.88 23.656 8.484 1 98.81 193 ALA A N 1
ATOM 1528 C CA . ALA A 1 193 ? 1.491 24.594 7.543 1 98.81 193 ALA A CA 1
ATOM 1529 C C . ALA A 1 193 ? 1.196 24.188 6.102 1 98.81 193 ALA A C 1
ATOM 1531 O O . ALA A 1 193 ? 1.438 23.031 5.711 1 98.81 193 ALA A O 1
ATOM 1532 N N . PHE A 1 194 ? 0.696 25.109 5.324 1 98.75 194 PHE A N 1
ATOM 1533 C CA . PHE A 1 194 ? 0.345 24.859 3.928 1 98.75 194 PHE A CA 1
ATOM 1534 C C . PHE A 1 194 ? 1.291 25.609 2.994 1 98.75 194 PHE A C 1
ATOM 1536 O O . PHE A 1 194 ? 1.713 26.719 3.289 1 98.75 194 PHE A O 1
ATOM 1543 N N . PHE A 1 195 ? 1.572 25 1.851 1 98.25 195 PHE A N 1
ATOM 1544 C CA . PHE A 1 195 ? 2.582 25.516 0.934 1 98.25 195 PHE A CA 1
ATOM 1545 C C . PHE A 1 195 ? 2.041 25.578 -0.489 1 98.25 195 PHE A C 1
ATOM 1547 O O . PHE A 1 195 ? 1.289 24.703 -0.914 1 98.25 195 PHE A O 1
ATOM 1554 N N . ASP A 1 196 ? 2.439 26.547 -1.184 1 95.19 196 ASP A N 1
ATOM 1555 C CA . ASP A 1 196 ? 1.934 26.734 -2.539 1 95.19 196 ASP A CA 1
ATOM 1556 C C . ASP A 1 196 ? 2.988 26.344 -3.576 1 95.19 196 ASP A C 1
ATOM 1558 O O . ASP A 1 196 ? 4.188 26.359 -3.285 1 95.19 196 ASP A O 1
ATOM 1562 N N . ASN A 1 197 ? 2.49 25.891 -4.68 1 92.69 197 ASN A N 1
ATOM 1563 C CA . ASN A 1 197 ? 3.371 25.703 -5.832 1 92.69 197 ASN A CA 1
ATOM 1564 C C . ASN A 1 197 ? 3.57 27.016 -6.594 1 92.69 197 ASN A C 1
ATOM 1566 O O . ASN A 1 197 ? 3.152 28.078 -6.129 1 92.69 197 ASN A O 1
ATOM 1570 N N . ASN A 1 198 ? 4.262 26.938 -7.738 1 90.88 198 ASN A N 1
ATOM 1571 C CA . ASN A 1 198 ? 4.633 28.141 -8.492 1 90.88 198 ASN A CA 1
ATOM 1572 C C . ASN A 1 198 ? 3.41 28.828 -9.078 1 90.88 198 ASN A C 1
ATOM 1574 O O . ASN A 1 198 ? 3.455 30.031 -9.383 1 90.88 198 ASN A O 1
ATOM 1578 N N . ASP A 1 199 ? 2.312 28.125 -9.195 1 93.06 199 ASP A N 1
ATOM 1579 C CA . ASP A 1 199 ? 1.083 28.688 -9.742 1 93.06 199 ASP A CA 1
ATOM 1580 C C . ASP A 1 199 ? 0.222 29.297 -8.633 1 93.06 199 ASP A C 1
ATOM 1582 O O . ASP A 1 199 ? -0.888 29.766 -8.898 1 93.06 199 ASP A O 1
ATOM 1586 N N . GLY A 1 200 ? 0.673 29.25 -7.441 1 92.81 200 GLY A N 1
ATOM 1587 C CA . GLY A 1 200 ? -0.053 29.828 -6.32 1 92.81 200 GLY A CA 1
ATOM 1588 C C . GLY A 1 200 ? -1.106 28.891 -5.754 1 92.81 200 GLY A C 1
ATOM 1589 O O . GLY A 1 200 ? -1.983 29.328 -5 1 92.81 200 GLY A O 1
ATOM 1590 N N . THR A 1 201 ? -1.05 27.703 -6.137 1 95.31 201 THR A N 1
ATOM 1591 C CA . THR A 1 201 ? -1.992 26.719 -5.633 1 95.31 201 THR A CA 1
ATOM 1592 C C . THR A 1 201 ? -1.38 25.922 -4.48 1 95.31 201 THR A C 1
ATOM 1594 O O . THR A 1 201 ? -0.234 25.484 -4.562 1 95.31 201 THR A O 1
ATOM 1597 N N . ILE A 1 202 ? -2.174 25.812 -3.377 1 97.5 202 ILE A N 1
ATOM 1598 C CA . ILE A 1 202 ? -1.715 25.016 -2.248 1 97.5 202 ILE A CA 1
ATOM 1599 C C . ILE A 1 202 ? -1.668 23.547 -2.65 1 97.5 202 ILE A C 1
ATOM 1601 O O . ILE A 1 202 ? -2.689 22.969 -3.027 1 97.5 202 ILE A O 1
ATOM 1605 N N . ASP A 1 203 ? -0.462 22.984 -2.551 1 96.06 203 ASP A N 1
ATOM 1606 C CA . ASP A 1 203 ? -0.346 21.594 -2.99 1 96.06 203 ASP A CA 1
ATOM 1607 C C . ASP A 1 203 ? 0.451 20.766 -1.988 1 96.06 203 ASP A C 1
ATOM 1609 O O . ASP A 1 203 ? 0.798 19.609 -2.264 1 96.06 203 ASP A O 1
ATOM 1613 N N . HIS A 1 204 ? 0.81 21.359 -0.862 1 98.19 204 HIS A N 1
ATOM 1614 C CA . HIS A 1 204 ? 1.578 20.656 0.158 1 98.19 204 HIS A CA 1
ATOM 1615 C C . HIS A 1 204 ? 1.157 21.078 1.56 1 98.19 204 HIS A C 1
ATOM 1617 O O . HIS A 1 204 ? 0.621 22.172 1.742 1 98.19 204 HIS A O 1
ATOM 1623 N N . VAL A 1 205 ? 1.356 20.188 2.475 1 98.88 205 VAL A N 1
ATOM 1624 C CA . VAL A 1 205 ? 0.971 20.453 3.857 1 98.88 205 VAL A CA 1
ATOM 1625 C C . VAL A 1 205 ? 1.868 19.656 4.805 1 98.88 205 VAL A C 1
ATOM 1627 O O . VAL A 1 205 ? 2.365 18.578 4.441 1 98.88 205 VAL A O 1
ATOM 1630 N N . GLY A 1 206 ? 2.186 20.156 5.93 1 98.81 206 GLY A N 1
ATOM 1631 C CA . GLY A 1 206 ? 2.916 19.5 7.008 1 98.81 206 GLY A CA 1
ATOM 1632 C C . GLY A 1 206 ? 2.412 19.875 8.383 1 98.81 206 GLY A C 1
ATOM 1633 O O . GLY A 1 206 ? 1.529 20.734 8.516 1 98.81 206 GLY A O 1
ATOM 1634 N N . ILE A 1 207 ? 2.895 19.25 9.359 1 98.94 207 ILE A N 1
ATOM 1635 C CA . ILE A 1 207 ? 2.525 19.5 10.75 1 98.94 207 ILE A CA 1
ATOM 1636 C C . ILE A 1 207 ? 3.68 20.188 11.477 1 98.94 207 ILE A C 1
ATOM 1638 O O . ILE A 1 207 ? 4.797 19.672 11.523 1 98.94 207 ILE A O 1
ATOM 1642 N N . ILE A 1 208 ? 3.338 21.281 12.07 1 98.69 208 ILE A N 1
ATOM 1643 C CA . ILE A 1 208 ? 4.332 22.078 12.797 1 98.69 208 ILE A CA 1
ATOM 1644 C C . ILE A 1 208 ? 4.766 21.328 14.055 1 98.69 208 ILE A C 1
ATOM 1646 O O . ILE A 1 208 ? 3.934 20.75 14.766 1 98.69 208 ILE A O 1
ATOM 1650 N N . MET A 1 209 ? 6.074 21.297 14.258 1 98.31 209 MET A N 1
ATOM 1651 C CA . MET A 1 209 ? 6.672 20.75 15.477 1 98.31 209 MET A CA 1
ATOM 1652 C C . MET A 1 209 ? 7.34 21.859 16.281 1 98.31 209 MET A C 1
ATOM 1654 O O . MET A 1 209 ? 7.242 23.047 15.938 1 98.31 209 MET A O 1
ATOM 1658 N N . GLU A 1 210 ? 7.93 21.453 17.391 1 96.88 210 GLU A N 1
ATOM 1659 C CA . GLU A 1 210 ? 8.648 22.422 18.234 1 96.88 210 GLU A CA 1
ATOM 1660 C C . GLU A 1 210 ? 9.898 22.938 17.516 1 96.88 210 GLU A C 1
ATOM 1662 O O . GLU A 1 210 ? 10.438 22.266 16.641 1 96.88 210 GLU A O 1
ATOM 1667 N N . ASN A 1 211 ? 10.258 24.188 17.875 1 96.25 211 ASN A N 1
ATOM 1668 C CA . ASN A 1 211 ? 11.547 24.766 17.516 1 96.25 211 ASN A CA 1
ATOM 1669 C C . ASN A 1 211 ? 11.68 24.906 16 1 96.25 211 ASN A C 1
ATOM 1671 O O . ASN A 1 211 ? 12.734 24.625 15.438 1 96.25 211 ASN A O 1
ATOM 1675 N N . ASN A 1 212 ? 10.617 25.219 15.359 1 95.44 212 ASN A N 1
ATOM 1676 C CA . ASN A 1 212 ? 10.602 25.562 13.945 1 95.44 212 ASN A CA 1
ATOM 1677 C C . ASN A 1 212 ? 10.922 24.359 13.062 1 95.44 212 ASN A C 1
ATOM 1679 O O . ASN A 1 212 ? 11.719 24.469 12.133 1 95.44 212 ASN A O 1
ATOM 1683 N N . TYR A 1 213 ? 10.438 23.234 13.5 1 98 213 TYR A N 1
ATOM 1684 C CA . TYR A 1 213 ? 10.477 22.047 12.656 1 98 213 TYR A CA 1
ATOM 1685 C C . TYR A 1 213 ? 9.086 21.719 12.125 1 98 213 TYR A C 1
ATOM 1687 O O . TYR A 1 213 ? 8.078 22.156 12.688 1 98 213 TYR A O 1
ATOM 1695 N N . VAL A 1 214 ? 9.117 21.062 11.023 1 98.56 214 VAL A N 1
ATOM 1696 C CA . VAL A 1 214 ? 7.883 20.578 10.406 1 98.56 214 VAL A CA 1
ATOM 1697 C C . VAL A 1 214 ? 8.055 19.141 9.969 1 98.56 214 VAL A C 1
ATOM 1699 O O . VAL A 1 214 ? 9.117 18.75 9.469 1 98.56 214 VAL A O 1
ATOM 1702 N N . ILE A 1 215 ? 7.133 18.312 10.258 1 98.56 215 ILE A N 1
ATOM 1703 C CA . ILE A 1 215 ? 7.109 16.938 9.75 1 98.56 215 ILE A CA 1
ATOM 1704 C C . ILE A 1 215 ? 6.129 16.844 8.586 1 98.56 215 ILE A C 1
ATOM 1706 O O . ILE A 1 215 ? 5.004 17.344 8.664 1 98.56 215 ILE A O 1
ATOM 1710 N N . HIS A 1 216 ? 6.574 16.312 7.457 1 98.75 216 HIS A N 1
ATOM 1711 C CA . HIS A 1 216 ? 5.785 16.297 6.23 1 98.75 216 HIS A CA 1
ATOM 1712 C C . HIS A 1 216 ? 6.199 15.133 5.328 1 98.75 216 HIS A C 1
ATOM 1714 O O . HIS A 1 216 ? 7.219 14.484 5.574 1 98.75 216 HIS A O 1
ATOM 1720 N N . SER A 1 217 ? 5.367 14.789 4.363 1 98.31 217 SER A N 1
ATOM 1721 C CA . SER A 1 217 ? 5.645 13.703 3.426 1 98.31 217 SER A CA 1
ATOM 1722 C C . SER A 1 217 ? 6.234 14.234 2.125 1 98.31 217 SER A C 1
ATOM 1724 O O . SER A 1 217 ? 5.52 14.797 1.295 1 98.31 217 SER A O 1
ATOM 1726 N N . PHE A 1 218 ? 7.488 14.023 1.897 1 97.31 218 PHE A N 1
ATOM 1727 C CA . PHE A 1 218 ? 8.25 14.414 0.717 1 97.31 218 PHE A CA 1
ATOM 1728 C C . PHE A 1 218 ? 9.367 13.422 0.434 1 97.31 218 PHE A C 1
ATOM 1730 O O . PHE A 1 218 ? 10.445 13.508 1.021 1 97.31 218 PHE A O 1
ATOM 1737 N N . GLY A 1 219 ? 9.094 12.492 -0.512 1 96.5 219 GLY A N 1
ATOM 1738 C CA . GLY A 1 219 ? 9.914 11.297 -0.646 1 96.5 219 GLY A CA 1
ATOM 1739 C C . GLY A 1 219 ? 9.594 10.234 0.384 1 96.5 219 GLY A C 1
ATOM 1740 O O . GLY A 1 219 ? 9.352 9.078 0.033 1 96.5 219 GLY A O 1
ATOM 1741 N N . LYS A 1 220 ? 9.586 10.57 1.513 1 96.88 220 LYS A N 1
ATOM 1742 C CA . LYS A 1 220 ? 9.156 9.875 2.721 1 96.88 220 LYS A CA 1
ATOM 1743 C C . LYS A 1 220 ? 8.695 10.859 3.789 1 96.88 220 LYS A C 1
ATOM 1745 O O . LYS A 1 220 ? 8.875 12.07 3.645 1 96.88 220 LYS A O 1
ATOM 1750 N N . VAL A 1 221 ? 8.016 10.406 4.762 1 97.75 221 VAL A N 1
ATOM 1751 C CA . VAL A 1 221 ? 7.738 11.273 5.898 1 97.75 221 VAL A CA 1
ATOM 1752 C C . VAL A 1 221 ? 9.039 11.625 6.609 1 97.75 221 VAL A C 1
ATOM 1754 O O . VAL A 1 221 ? 9.789 10.742 7.031 1 97.75 221 VAL A O 1
ATOM 1757 N N . ARG A 1 222 ? 9.258 12.93 6.703 1 96.38 222 ARG A N 1
ATOM 1758 C CA . ARG A 1 222 ? 10.539 13.422 7.211 1 96.38 222 ARG A CA 1
ATOM 1759 C C . ARG A 1 222 ? 10.352 14.719 8 1 96.38 222 ARG A C 1
ATOM 1761 O O . ARG A 1 222 ? 9.281 15.336 7.941 1 96.38 222 ARG A O 1
ATOM 1768 N N . ILE A 1 223 ? 11.344 15.055 8.75 1 96.88 223 ILE A N 1
ATOM 1769 C CA . ILE A 1 223 ? 11.359 16.266 9.555 1 96.88 223 ILE A CA 1
ATOM 1770 C C . ILE A 1 223 ? 12.359 17.266 8.969 1 96.88 223 ILE A C 1
ATOM 1772 O O . ILE A 1 223 ? 13.523 16.938 8.766 1 96.88 223 ILE A O 1
ATOM 1776 N N . ASP A 1 224 ? 11.922 18.469 8.641 1 97.88 224 ASP A N 1
ATOM 1777 C CA . ASP A 1 224 ? 12.766 19.531 8.109 1 97.88 224 ASP A CA 1
ATOM 1778 C C . ASP A 1 224 ? 12.57 20.828 8.875 1 97.88 224 ASP A C 1
ATOM 1780 O O . ASP A 1 224 ? 11.672 20.922 9.719 1 97.88 224 ASP A O 1
ATOM 1784 N N . ARG A 1 225 ? 13.391 21.75 8.609 1 97.56 225 ARG A N 1
ATOM 1785 C CA . ARG A 1 225 ? 13.242 23.078 9.203 1 97.56 225 ARG A CA 1
ATOM 1786 C C . ARG A 1 225 ? 12.211 23.906 8.445 1 97.56 225 ARG A C 1
ATOM 1788 O O . ARG A 1 225 ? 12.031 23.734 7.238 1 97.56 225 ARG A O 1
ATOM 1795 N N . ILE A 1 226 ? 11.562 24.797 9.133 1 98 226 ILE A N 1
ATOM 1796 C CA . ILE A 1 226 ? 10.578 25.672 8.516 1 98 226 ILE A CA 1
ATOM 1797 C C . ILE A 1 226 ? 10.75 27.094 9.031 1 98 226 ILE A C 1
ATOM 1799 O O . ILE A 1 226 ? 11.07 27.297 10.203 1 98 226 ILE A O 1
ATOM 1803 N N . ASP A 1 227 ? 10.641 28.078 8.148 1 96.38 227 ASP A N 1
ATOM 1804 C CA . ASP A 1 227 ? 10.602 29.5 8.508 1 96.38 227 ASP A CA 1
ATOM 1805 C C . ASP A 1 227 ? 9.602 30.25 7.645 1 96.38 227 ASP A C 1
ATOM 1807 O O . ASP A 1 227 ? 8.719 29.641 7.027 1 96.38 227 ASP A O 1
ATOM 1811 N N . HIS A 1 228 ? 9.633 31.562 7.676 1 95.38 228 HIS A N 1
ATOM 1812 C CA . HIS A 1 228 ? 8.633 32.375 7 1 95.38 228 HIS A CA 1
ATOM 1813 C C . HIS A 1 228 ? 8.68 32.156 5.488 1 95.38 228 HIS A C 1
ATOM 1815 O O . HIS A 1 228 ? 7.699 32.406 4.789 1 95.38 228 HIS A O 1
ATOM 1821 N N . THR A 1 229 ? 9.828 31.766 5.043 1 95.25 229 THR A N 1
ATOM 1822 C CA . THR A 1 229 ? 9.977 31.531 3.613 1 95.25 229 THR A CA 1
ATOM 1823 C C . THR A 1 229 ? 9.359 30.188 3.227 1 95.25 229 THR A C 1
ATOM 1825 O O . THR A 1 229 ? 8.711 30.078 2.186 1 95.25 229 THR A O 1
ATOM 1828 N N . GLY A 1 230 ? 9.586 29.156 4.043 1 97.31 230 GLY A N 1
ATOM 1829 C CA . GLY A 1 230 ? 9.078 27.812 3.764 1 97.31 230 GLY A CA 1
ATOM 1830 C C . GLY A 1 230 ? 9.906 26.719 4.395 1 97.31 230 GLY A C 1
ATOM 1831 O O . GLY A 1 230 ? 10.43 26.891 5.5 1 97.31 230 GLY A O 1
ATOM 1832 N N . ILE A 1 231 ? 9.875 25.562 3.758 1 97.88 231 ILE A N 1
ATOM 1833 C CA . ILE A 1 231 ? 10.617 24.422 4.266 1 97.88 231 ILE A CA 1
ATOM 1834 C C . ILE A 1 231 ? 12.047 24.453 3.73 1 97.88 231 ILE A C 1
ATOM 1836 O O . ILE A 1 231 ? 12.266 24.562 2.521 1 97.88 231 ILE A O 1
ATOM 1840 N N . PHE A 1 232 ? 12.961 24.359 4.602 1 96.38 232 PHE A N 1
ATOM 1841 C CA . PHE A 1 232 ? 14.383 24.297 4.258 1 96.38 232 PHE A CA 1
ATOM 1842 C C . PHE A 1 232 ? 14.906 22.875 4.387 1 96.38 232 PHE A C 1
ATOM 1844 O O . PHE A 1 232 ? 14.883 22.297 5.477 1 96.38 232 PHE A O 1
ATOM 1851 N N . ASN A 1 233 ? 15.312 22.328 3.244 1 92 233 ASN A N 1
ATOM 1852 C CA . ASN A 1 233 ? 15.914 21 3.254 1 92 233 ASN A CA 1
ATOM 1853 C C . ASN A 1 233 ? 17.422 21.062 3.525 1 92 233 ASN A C 1
ATOM 1855 O O . ASN A 1 233 ? 18.188 21.516 2.676 1 92 233 ASN A O 1
ATOM 1859 N N . THR A 1 234 ? 17.812 20.562 4.633 1 87.56 234 THR A N 1
ATOM 1860 C CA . THR A 1 234 ? 19.203 20.688 5.059 1 87.56 234 THR A CA 1
ATOM 1861 C C . THR A 1 234 ? 20.109 19.781 4.223 1 87.56 234 THR A C 1
ATOM 1863 O O . THR A 1 234 ? 21.297 20.062 4.059 1 87.56 234 THR A O 1
ATOM 1866 N N . GLU A 1 235 ? 19.562 18.703 3.705 1 84.06 235 GLU A N 1
ATOM 1867 C CA . GLU A 1 235 ? 20.359 17.781 2.889 1 84.06 235 GLU A CA 1
ATOM 1868 C C . GLU A 1 235 ? 20.781 18.438 1.575 1 84.06 235 GLU A C 1
ATOM 1870 O O . GLU A 1 235 ? 21.906 18.266 1.116 1 84.06 235 GLU A O 1
ATOM 1875 N N . THR A 1 236 ? 19.906 19.234 1.002 1 86.75 236 THR A N 1
ATOM 1876 C CA . THR A 1 236 ? 20.172 19.859 -0.288 1 86.75 236 THR A CA 1
ATOM 1877 C C . THR A 1 236 ? 20.516 21.328 -0.115 1 86.75 236 THR A C 1
ATOM 1879 O O . THR A 1 236 ? 20.906 22 -1.072 1 86.75 236 THR A O 1
ATOM 1882 N N . ASN A 1 237 ? 20.359 21.844 1.058 1 91.81 237 ASN A N 1
ATOM 1883 C CA . ASN A 1 237 ? 20.625 23.234 1.392 1 91.81 237 ASN A CA 1
ATOM 1884 C C . ASN A 1 237 ? 19.812 24.188 0.517 1 91.81 237 ASN A C 1
ATOM 1886 O O . ASN A 1 237 ? 20.359 25.141 -0.046 1 91.81 237 ASN A O 1
ATOM 1890 N N . THR A 1 238 ? 18.578 23.844 0.338 1 93.56 238 THR A N 1
ATOM 1891 C CA . THR A 1 238 ? 17.688 24.656 -0.478 1 93.56 238 THR A CA 1
ATOM 1892 C C . THR A 1 238 ? 16.281 24.672 0.11 1 93.56 238 THR A C 1
ATOM 1894 O O . THR A 1 238 ? 15.922 23.781 0.895 1 93.56 238 THR A O 1
ATOM 1897 N N . TYR A 1 239 ? 15.594 25.766 -0.238 1 94.44 239 TYR A N 1
ATOM 1898 C CA . TYR A 1 239 ? 14.172 25.797 0.067 1 94.44 239 TYR A CA 1
ATOM 1899 C C . TYR A 1 239 ? 13.383 24.938 -0.926 1 94.44 239 TYR A C 1
ATOM 1901 O O . TYR A 1 239 ? 13.555 25.078 -2.141 1 94.44 239 TYR A O 1
ATOM 1909 N N . THR A 1 240 ? 12.539 24.094 -0.365 1 93.44 240 THR A N 1
ATOM 1910 C CA . THR A 1 240 ? 11.836 23.156 -1.23 1 93.44 240 THR A CA 1
ATOM 1911 C C . THR A 1 240 ? 10.367 23.562 -1.377 1 93.44 240 THR A C 1
ATOM 1913 O O . THR A 1 240 ? 9.734 23.25 -2.387 1 93.44 240 THR A O 1
ATOM 1916 N N . HIS A 1 241 ? 9.742 24.172 -0.405 1 96.06 241 HIS A N 1
ATOM 1917 C CA . HIS A 1 241 ? 8.336 24.547 -0.396 1 96.06 241 HIS A CA 1
ATOM 1918 C C . HIS A 1 241 ? 8.141 25.969 0.118 1 96.06 241 HIS A C 1
ATOM 1920 O O . HIS A 1 241 ? 8.75 26.359 1.117 1 96.06 241 HIS A O 1
ATOM 1926 N N . LYS A 1 242 ? 7.297 26.688 -0.537 1 96.62 242 LYS A N 1
ATOM 1927 C CA . LYS A 1 242 ? 7.012 28.062 -0.152 1 96.62 242 LYS A CA 1
ATOM 1928 C C . LYS A 1 242 ? 5.816 28.141 0.792 1 96.62 242 LYS A C 1
ATOM 1930 O O . LYS A 1 242 ? 4.719 27.688 0.449 1 96.62 242 LYS A O 1
ATOM 1935 N N . LEU A 1 243 ? 6.035 28.703 1.944 1 97.75 243 LEU A N 1
ATOM 1936 C CA . LEU A 1 243 ? 4.98 28.766 2.949 1 97.75 243 LEU A CA 1
ATOM 1937 C C . LEU A 1 243 ? 3.871 29.719 2.514 1 97.75 243 LEU A C 1
ATOM 1939 O O . LEU A 1 243 ? 4.145 30.844 2.086 1 97.75 243 LEU A O 1
ATOM 1943 N N . ARG A 1 244 ? 2.67 29.281 2.596 1 97.38 244 ARG A N 1
ATOM 1944 C CA . ARG A 1 244 ? 1.525 30.109 2.232 1 97.38 244 ARG A CA 1
ATOM 1945 C C . ARG A 1 244 ? 0.747 30.547 3.471 1 97.38 244 ARG A C 1
ATOM 1947 O O . ARG A 1 244 ? 0.448 31.719 3.639 1 97.38 244 ARG A O 1
ATOM 1954 N N . VAL A 1 245 ? 0.41 29.594 4.316 1 97.69 245 VAL A N 1
ATOM 1955 C CA . VAL A 1 245 ? -0.445 29.922 5.453 1 97.69 245 VAL A CA 1
ATOM 1956 C C . VAL A 1 245 ? -0.31 28.844 6.523 1 97.69 245 VAL A C 1
ATOM 1958 O O . VAL A 1 245 ? -0.04 27.672 6.211 1 97.69 245 VAL A O 1
ATOM 1961 N N . ILE A 1 246 ? -0.425 29.188 7.762 1 98.19 246 ILE A N 1
ATOM 1962 C CA . ILE A 1 246 ? -0.481 28.266 8.891 1 98.19 246 ILE A CA 1
ATOM 1963 C C . ILE A 1 246 ? -1.885 28.266 9.492 1 98.19 246 ILE A C 1
ATOM 1965 O O . ILE A 1 246 ? -2.5 29.328 9.641 1 98.19 246 ILE A O 1
ATOM 1969 N N . LYS A 1 247 ? -2.396 27.109 9.766 1 98.62 247 LYS A N 1
ATOM 1970 C CA . LYS A 1 247 ? -3.754 26.984 10.297 1 98.62 247 LYS A CA 1
ATOM 1971 C C . LYS A 1 247 ? -3.754 26.297 11.648 1 98.62 247 LYS A C 1
ATOM 1973 O O . LYS A 1 247 ? -3.113 25.25 11.82 1 98.62 247 LYS A O 1
ATOM 1978 N N . LYS A 1 248 ? -4.422 26.859 12.594 1 98.44 248 LYS A N 1
ATOM 1979 C CA . LYS A 1 248 ? -4.777 26.219 13.859 1 98.44 248 LYS A CA 1
ATOM 1980 C C . LYS A 1 248 ? -6.113 25.484 13.75 1 98.44 248 LYS A C 1
ATOM 1982 O O . LYS A 1 248 ? -7.168 26.125 13.711 1 98.44 248 LYS A O 1
ATOM 1987 N N . ILE A 1 249 ? -6.078 24.156 13.781 1 97.81 249 ILE A N 1
ATOM 1988 C CA . ILE A 1 249 ? -7.277 23.359 13.57 1 97.81 249 ILE A CA 1
ATOM 1989 C C . ILE A 1 249 ? -8 23.156 14.898 1 97.81 249 ILE A C 1
ATOM 1991 O O . ILE A 1 249 ? -9.234 23.188 14.953 1 97.81 249 ILE A O 1
ATOM 1995 N N . ILE A 1 250 ? -7.199 22.859 15.898 1 96.12 250 ILE A N 1
ATOM 1996 C CA . ILE A 1 250 ? -7.793 22.656 17.219 1 96.12 250 ILE A CA 1
ATOM 1997 C C . ILE A 1 250 ? -7.105 23.562 18.234 1 96.12 250 ILE A C 1
ATOM 1999 O O . ILE A 1 250 ? -5.938 23.922 18.062 1 96.12 250 ILE A O 1
ATOM 2003 N N . MET B 1 1 ? 26.797 3.84 -16.109 1 75.12 1 MET B N 1
ATOM 2004 C CA . MET B 1 1 ? 25.516 3.295 -15.664 1 75.12 1 MET B CA 1
ATOM 2005 C C . MET B 1 1 ? 25.344 3.49 -14.156 1 75.12 1 MET B C 1
ATOM 2007 O O . MET B 1 1 ? 26.297 3.334 -13.398 1 75.12 1 MET B O 1
ATOM 2011 N N . GLN B 1 2 ? 24.156 4 -13.68 1 94.81 2 GLN B N 1
ATOM 2012 C CA . GLN B 1 2 ? 23.938 4.215 -12.25 1 94.81 2 GLN B CA 1
ATOM 2013 C C . GLN B 1 2 ? 23.078 3.1 -11.656 1 94.81 2 GLN B C 1
ATOM 2015 O O . GLN B 1 2 ? 22.438 2.342 -12.391 1 94.81 2 GLN B O 1
ATOM 2020 N N . TYR B 1 3 ? 23.328 2.787 -10.453 1 97.5 3 TYR B N 1
ATOM 2021 C CA . TYR B 1 3 ? 22.641 1.737 -9.711 1 97.5 3 TYR B CA 1
ATOM 2022 C C . TYR B 1 3 ? 21.984 2.299 -8.453 1 97.5 3 TYR B C 1
ATOM 2024 O O . TYR B 1 3 ? 22.391 3.355 -7.953 1 97.5 3 TYR B O 1
ATOM 2032 N N . GLY B 1 4 ? 20.938 1.597 -8.055 1 97 4 GLY B N 1
ATOM 2033 C CA . GLY B 1 4 ? 20.25 2.059 -6.855 1 97 4 GLY B CA 1
ATOM 2034 C C . GLY B 1 4 ? 19.734 0.924 -5.988 1 97 4 GLY B C 1
ATOM 2035 O O . GLY B 1 4 ? 19.766 -0.238 -6.398 1 97 4 GLY B O 1
ATOM 2036 N N . ILE B 1 5 ? 19.344 1.272 -4.793 1 96.69 5 ILE B N 1
ATOM 2037 C CA . ILE B 1 5 ? 18.734 0.347 -3.84 1 96.69 5 ILE B CA 1
ATOM 2038 C C . ILE B 1 5 ? 17.578 1.023 -3.129 1 96.69 5 ILE B C 1
ATOM 2040 O O . ILE B 1 5 ? 17.609 2.227 -2.859 1 96.69 5 ILE B O 1
ATOM 2044 N N . CYS B 1 6 ? 16.562 0.298 -2.955 1 97.12 6 CYS B N 1
ATOM 2045 C CA . CYS B 1 6 ? 15.391 0.802 -2.254 1 97.12 6 CYS B CA 1
ATOM 2046 C C . CYS B 1 6 ? 15.625 0.823 -0.748 1 97.12 6 CYS B C 1
ATOM 2048 O O . CYS B 1 6 ? 15.758 -0.23 -0.121 1 97.12 6 CYS B O 1
ATOM 2050 N N . HIS B 1 7 ? 15.547 1.993 -0.137 1 95 7 HIS B N 1
ATOM 2051 C CA . HIS B 1 7 ? 15.805 2.121 1.292 1 95 7 HIS B CA 1
ATOM 2052 C C . HIS B 1 7 ? 14.516 2.332 2.072 1 95 7 HIS B C 1
ATOM 2054 O O . HIS B 1 7 ? 14.547 2.619 3.27 1 95 7 HIS B O 1
ATOM 2060 N N . LEU B 1 8 ? 13.375 2.264 1.43 1 96.94 8 LEU B N 1
ATOM 2061 C CA . LEU B 1 8 ? 12.062 2.443 2.035 1 96.94 8 LEU B CA 1
ATOM 2062 C C . LEU B 1 8 ? 11.266 1.144 1.999 1 96.94 8 LEU B C 1
ATOM 2064 O O . LEU B 1 8 ? 11.656 0.191 1.321 1 96.94 8 LEU B O 1
ATOM 2068 N N . SER B 1 9 ? 10.148 1.105 2.756 1 97.75 9 SER B N 1
ATOM 2069 C CA . SER B 1 9 ? 9.375 -0.117 2.932 1 97.75 9 SER B CA 1
ATOM 2070 C C . SER B 1 9 ? 8.812 -0.614 1.601 1 97.75 9 SER B C 1
ATOM 2072 O O . SER B 1 9 ? 9.039 -1.764 1.218 1 97.75 9 SER B O 1
ATOM 2074 N N . ILE B 1 10 ? 8.047 0.274 0.926 1 98.69 10 ILE B N 1
ATOM 2075 C CA . ILE B 1 10 ? 7.363 -0.018 -0.328 1 98.69 10 ILE B CA 1
ATOM 2076 C C . ILE B 1 10 ? 7.402 1.208 -1.237 1 98.69 10 ILE B C 1
ATOM 2078 O O . ILE B 1 10 ? 6.953 2.289 -0.854 1 98.69 10 ILE B O 1
ATOM 2082 N N . VAL B 1 11 ? 7.922 1.075 -2.438 1 98.88 11 VAL B N 1
ATOM 2083 C CA . VAL B 1 11 ? 8.008 2.193 -3.371 1 98.88 11 VAL B CA 1
ATOM 2084 C C . VAL B 1 11 ? 7.316 1.83 -4.68 1 98.88 11 VAL B C 1
ATOM 2086 O O . VAL B 1 11 ? 7.621 0.802 -5.289 1 98.88 11 VAL B O 1
ATOM 2089 N N . PRO B 1 12 ? 6.387 2.691 -5.156 1 98.88 12 PRO B N 1
ATOM 2090 C CA . PRO B 1 12 ? 5.688 2.369 -6.402 1 98.88 12 PRO B CA 1
ATOM 2091 C C . PRO B 1 12 ? 6.59 2.492 -7.629 1 98.88 12 PRO B C 1
ATOM 2093 O O . PRO B 1 12 ? 7.438 3.389 -7.691 1 98.88 12 PRO B O 1
ATOM 2096 N N . ILE B 1 13 ? 6.469 1.565 -8.531 1 98.88 13 ILE B N 1
ATOM 2097 C CA . ILE B 1 13 ? 7.008 1.69 -9.883 1 98.88 13 ILE B CA 1
ATOM 2098 C C . ILE B 1 13 ? 5.898 2.113 -10.844 1 98.88 13 ILE B C 1
ATOM 2100 O O . ILE B 1 13 ? 4.852 1.467 -10.914 1 98.88 13 ILE B O 1
ATOM 2104 N N . ARG B 1 14 ? 6.145 3.178 -11.562 1 98.88 14 ARG B N 1
ATOM 2105 C CA . ARG B 1 14 ? 5.105 3.781 -12.383 1 98.88 14 ARG B CA 1
ATOM 2106 C C . ARG B 1 14 ? 5.387 3.566 -13.867 1 98.88 14 ARG B C 1
ATOM 2108 O O . ARG B 1 14 ? 6.543 3.436 -14.273 1 98.88 14 ARG B O 1
ATOM 2115 N N . SER B 1 15 ? 4.312 3.568 -14.688 1 98.69 15 SER B N 1
ATOM 2116 C CA . SER B 1 15 ? 4.438 3.369 -16.125 1 98.69 15 SER B CA 1
ATOM 2117 C C . SER B 1 15 ? 5.09 4.57 -16.797 1 98.69 15 SER B C 1
ATOM 2119 O O . SER B 1 15 ? 5.82 4.422 -17.781 1 98.69 15 SER B O 1
ATOM 2121 N N . VAL B 1 16 ? 4.801 5.742 -16.297 1 98.38 16 VAL B N 1
ATOM 2122 C CA . VAL B 1 16 ? 5.438 6.973 -16.75 1 98.38 16 VAL B CA 1
ATOM 2123 C C . VAL B 1 16 ? 5.883 7.801 -15.539 1 98.38 16 VAL B C 1
ATOM 2125 O O . VAL B 1 16 ? 5.449 7.547 -14.414 1 98.38 16 VAL B O 1
ATOM 2128 N N . ALA B 1 17 ? 6.715 8.805 -15.781 1 98.44 17 ALA B N 1
ATOM 2129 C CA . ALA B 1 17 ? 7.332 9.602 -14.727 1 98.44 17 ALA B CA 1
ATOM 2130 C C . ALA B 1 17 ? 6.34 10.602 -14.148 1 98.44 17 ALA B C 1
ATOM 2132 O O . ALA B 1 17 ? 6.5 11.812 -14.312 1 98.44 17 ALA B O 1
ATOM 2133 N N . ASP B 1 18 ? 5.332 10.055 -13.406 1 98.19 18 ASP B N 1
ATOM 2134 C CA . ASP B 1 18 ? 4.273 10.883 -12.836 1 98.19 18 ASP B CA 1
ATOM 2135 C C . ASP B 1 18 ? 3.578 10.164 -11.68 1 98.19 18 ASP B C 1
ATOM 2137 O O . ASP B 1 18 ? 3.262 8.977 -11.781 1 98.19 18 ASP B O 1
ATOM 2141 N N . ASP B 1 19 ? 3.295 10.906 -10.648 1 97.06 19 ASP B N 1
ATOM 2142 C CA . ASP B 1 19 ? 2.686 10.336 -9.445 1 97.06 19 ASP B CA 1
ATOM 2143 C C . ASP B 1 19 ? 1.287 9.797 -9.742 1 97.06 19 ASP B C 1
ATOM 2145 O O . ASP B 1 19 ? 0.817 8.875 -9.078 1 97.06 19 ASP B O 1
ATOM 2149 N N . THR B 1 20 ? 0.6 10.359 -10.719 1 97.56 20 THR B N 1
ATOM 2150 C CA . THR B 1 20 ? -0.79 10.008 -10.984 1 97.56 20 THR B CA 1
ATOM 2151 C C . THR B 1 20 ? -0.87 8.859 -11.984 1 97.56 20 THR B C 1
ATOM 2153 O O . THR B 1 20 ? -1.956 8.344 -12.258 1 97.56 20 THR B O 1
ATOM 2156 N N . SER B 1 21 ? 0.302 8.461 -12.492 1 98.25 21 SER B N 1
ATOM 2157 C CA . SER B 1 21 ? 0.298 7.449 -13.539 1 98.25 21 SER B CA 1
ATOM 2158 C C . SER B 1 21 ? 0.062 6.055 -12.969 1 98.25 21 SER B C 1
ATOM 2160 O O . SER B 1 21 ? 0.105 5.867 -11.75 1 98.25 21 SER B O 1
ATOM 2162 N N . GLU B 1 22 ? -0.204 5.148 -13.836 1 98.38 22 GLU B N 1
ATOM 2163 C CA . GLU B 1 22 ? -0.433 3.74 -13.516 1 98.38 22 GLU B CA 1
ATOM 2164 C C . GLU B 1 22 ? 0.727 3.16 -12.711 1 98.38 22 GLU B C 1
ATOM 2166 O O . GLU B 1 22 ? 1.892 3.332 -13.078 1 98.38 22 GLU B O 1
ATOM 2171 N N . MET B 1 23 ? 0.409 2.578 -11.516 1 98.69 23 MET B N 1
ATOM 2172 C CA . MET B 1 23 ? 1.398 1.778 -10.805 1 98.69 23 MET B CA 1
ATOM 2173 C C . MET B 1 23 ? 1.526 0.39 -11.422 1 98.69 23 MET B C 1
ATOM 2175 O O . MET B 1 23 ? 0.563 -0.378 -11.438 1 98.69 23 MET B O 1
ATOM 2179 N N . VAL B 1 24 ? 2.723 0.035 -11.812 1 98.69 24 VAL B N 1
ATOM 2180 C CA . VAL B 1 24 ? 2.855 -1.189 -12.594 1 98.69 24 VAL B CA 1
ATOM 2181 C C . VAL B 1 24 ? 3.598 -2.246 -11.773 1 98.69 24 VAL B C 1
ATOM 2183 O O . VAL B 1 24 ? 3.605 -3.426 -12.133 1 98.69 24 VAL B O 1
ATOM 2186 N N . SER B 1 25 ? 4.195 -1.854 -10.734 1 98.81 25 SER B N 1
ATOM 2187 C CA . SER B 1 25 ? 4.875 -2.738 -9.797 1 98.81 25 SER B CA 1
ATOM 2188 C C . SER B 1 25 ? 5.305 -1.982 -8.539 1 98.81 25 SER B C 1
ATOM 2190 O O . SER B 1 25 ? 4.852 -0.862 -8.297 1 98.81 25 SER B O 1
ATOM 2192 N N . GLN B 1 26 ? 6.055 -2.646 -7.676 1 98.88 26 GLN B N 1
ATOM 2193 C CA . GLN B 1 26 ? 6.594 -2.037 -6.46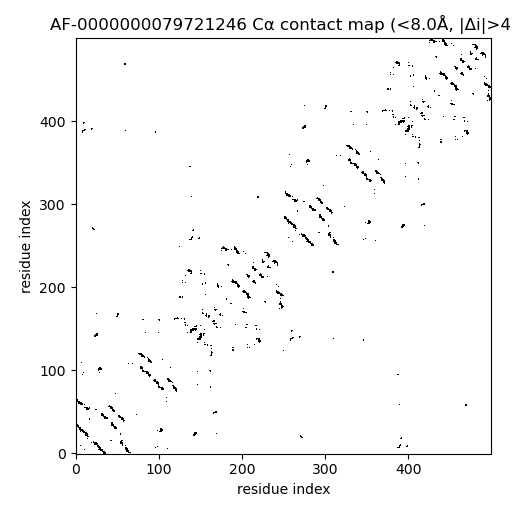5 1 98.88 26 GLN B CA 1
ATOM 2194 C C . GLN B 1 26 ? 8.008 -2.531 -6.184 1 98.88 26 GLN B C 1
ATOM 2196 O O . GLN B 1 26 ? 8.352 -3.666 -6.52 1 98.88 26 GLN B O 1
ATOM 2201 N N . LEU B 1 27 ? 8.812 -1.629 -5.625 1 98.81 27 LEU B N 1
ATOM 2202 C CA . LEU B 1 27 ? 10.062 -2.018 -4.973 1 98.81 27 LEU B CA 1
ATOM 2203 C C . LEU B 1 27 ? 9.852 -2.24 -3.48 1 98.81 27 LEU B C 1
ATOM 2205 O O . LEU B 1 27 ? 9.211 -1.426 -2.812 1 98.81 27 LEU B O 1
ATOM 2209 N N . LEU B 1 28 ? 10.328 -3.346 -3.029 1 98.56 28 LEU B N 1
ATOM 2210 C CA . LEU B 1 28 ? 10.359 -3.574 -1.588 1 98.56 28 LEU B CA 1
ATOM 2211 C C . LEU B 1 28 ? 11.742 -3.266 -1.017 1 98.56 28 LEU B C 1
ATOM 2213 O O . LEU B 1 28 ? 12.734 -3.242 -1.752 1 98.56 28 LEU B O 1
ATOM 2217 N N . TYR B 1 29 ? 11.766 -3.027 0.279 1 97.5 29 TYR B N 1
ATOM 2218 C CA . TYR B 1 29 ? 13.008 -2.693 0.966 1 97.5 29 TYR B CA 1
ATOM 2219 C C . TYR B 1 29 ? 14.133 -3.625 0.536 1 97.5 29 TYR B C 1
ATOM 2221 O O . TYR B 1 29 ? 13.969 -4.848 0.532 1 97.5 29 TYR B O 1
ATOM 2229 N N . GLY B 1 30 ? 15.273 -3.045 0.18 1 96.19 30 GLY B N 1
ATOM 2230 C CA . GLY B 1 30 ? 16.484 -3.801 -0.064 1 96.19 30 GLY B CA 1
ATOM 2231 C C . GLY B 1 30 ? 16.641 -4.242 -1.508 1 96.19 30 GLY B C 1
ATOM 2232 O O . GLY B 1 30 ? 17.688 -4.75 -1.901 1 96.19 30 GLY B O 1
ATOM 2233 N N . GLU B 1 31 ? 15.617 -4.09 -2.268 1 96.81 31 GLU B N 1
ATOM 2234 C CA . GLU B 1 31 ? 15.75 -4.445 -3.678 1 96.81 31 GLU B CA 1
ATOM 2235 C C . GLU B 1 31 ? 16.641 -3.455 -4.418 1 96.81 31 GLU B C 1
ATOM 2237 O O . GLU B 1 31 ? 16.594 -2.25 -4.164 1 96.81 31 GLU B O 1
ATOM 2242 N N . HIS B 1 32 ? 17.5 -3.988 -5.262 1 96.56 32 HIS B N 1
ATOM 2243 C CA . HIS B 1 32 ? 18.438 -3.162 -6.02 1 96.56 32 HIS B CA 1
ATOM 2244 C C . HIS B 1 32 ? 18.125 -3.219 -7.516 1 96.56 32 HIS B C 1
ATOM 2246 O O . HIS B 1 32 ? 17.375 -4.086 -7.965 1 96.56 32 HIS B O 1
ATOM 2252 N N . PHE B 1 33 ? 18.672 -2.252 -8.211 1 98.12 33 PHE B N 1
ATOM 2253 C CA . PHE B 1 33 ? 18.297 -2.115 -9.609 1 98.12 33 PHE B CA 1
ATOM 2254 C C . PHE B 1 33 ? 19.328 -1.29 -10.375 1 98.12 33 PHE B C 1
ATOM 2256 O O . PHE B 1 33 ? 20.156 -0.613 -9.766 1 98.12 33 PHE B O 1
ATOM 2263 N N . LYS B 1 34 ? 19.25 -1.388 -11.68 1 98.5 34 LYS B N 1
ATOM 2264 C CA . LYS B 1 34 ? 19.984 -0.5 -12.578 1 98.5 34 LYS B CA 1
ATOM 2265 C C . LYS B 1 34 ? 19.172 0.74 -12.922 1 98.5 34 LYS B C 1
ATOM 2267 O O . LYS B 1 34 ? 17.938 0.659 -13.07 1 98.5 34 LYS B O 1
ATOM 2272 N N . VAL B 1 35 ? 19.828 1.838 -12.969 1 98.62 35 VAL B N 1
ATOM 2273 C CA . VAL B 1 35 ? 19.203 3.068 -13.43 1 98.62 35 VAL B CA 1
ATOM 2274 C C . VAL B 1 35 ? 19.469 3.268 -14.914 1 98.62 35 VAL B C 1
ATOM 2276 O O . VAL B 1 35 ? 20.609 3.494 -15.328 1 98.62 35 VAL B O 1
ATOM 2279 N N . LEU B 1 36 ? 18.406 3.246 -15.719 1 98.38 36 LEU B N 1
ATOM 2280 C CA . LEU B 1 36 ? 18.516 3.289 -17.172 1 98.38 36 LEU B CA 1
ATOM 2281 C C . LEU B 1 36 ? 18.5 4.727 -17.688 1 98.38 36 LEU B C 1
ATOM 2283 O O . LEU B 1 36 ? 19.078 5.039 -18.719 1 98.38 36 LEU B O 1
ATOM 2287 N N . ASP B 1 37 ? 17.703 5.551 -17.062 1 97.81 37 ASP B N 1
ATOM 2288 C CA . ASP B 1 37 ? 17.531 6.973 -17.359 1 97.81 37 ASP B CA 1
ATOM 2289 C C . ASP B 1 37 ? 17.234 7.766 -16.094 1 97.81 37 ASP B C 1
ATOM 2291 O O . ASP B 1 37 ? 16.391 7.363 -15.289 1 97.81 37 ASP B O 1
ATOM 2295 N N . GLN B 1 38 ? 17.922 8.812 -15.898 1 96.94 38 GLN B N 1
ATOM 2296 C CA . GLN B 1 38 ? 17.688 9.672 -14.742 1 96.94 38 GLN B CA 1
ATOM 2297 C C .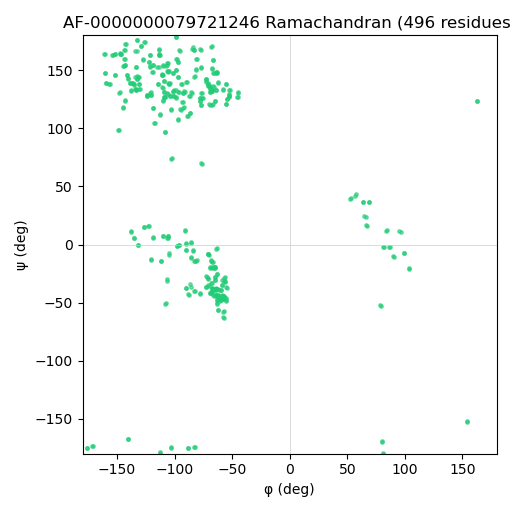 GLN B 1 38 ? 17.281 11.078 -15.18 1 96.94 38 GLN B C 1
ATOM 2299 O O . GLN B 1 38 ? 18.062 11.773 -15.836 1 96.94 38 GLN B O 1
ATOM 2304 N N . ARG B 1 39 ? 16.109 11.453 -14.82 1 96.94 39 ARG B N 1
ATOM 2305 C CA . ARG B 1 39 ? 15.609 12.805 -15.039 1 96.94 39 ARG B CA 1
ATOM 2306 C C . ARG B 1 39 ? 15.641 13.617 -13.75 1 96.94 39 ARG B C 1
ATOM 2308 O O . ARG B 1 39 ? 16.234 13.195 -12.758 1 96.94 39 ARG B O 1
ATOM 2315 N N . LYS B 1 40 ? 15.117 14.789 -13.797 1 94.94 40 LYS B N 1
ATOM 2316 C CA . LYS B 1 40 ? 15.203 15.719 -12.672 1 94.94 40 LYS B CA 1
ATOM 2317 C C . LYS B 1 40 ? 14.578 15.117 -11.422 1 94.94 40 LYS B C 1
ATOM 2319 O O . LYS B 1 40 ? 15.172 15.172 -10.336 1 94.94 40 LYS B O 1
ATOM 2324 N N . LYS B 1 41 ? 13.422 14.484 -11.555 1 96.62 41 LYS B N 1
ATOM 2325 C CA . LYS B 1 41 ? 12.703 14.023 -10.367 1 96.62 41 LYS B CA 1
ATOM 2326 C C . LYS B 1 41 ? 12.5 12.508 -10.406 1 96.62 41 LYS B C 1
ATOM 2328 O O . LYS B 1 41 ? 12.133 11.898 -9.398 1 96.62 41 LYS B O 1
ATOM 2333 N N . TRP B 1 42 ? 12.727 11.922 -11.57 1 98.31 42 TRP B N 1
ATOM 2334 C CA . TRP B 1 42 ? 12.375 10.516 -11.781 1 98.31 42 TRP B CA 1
ATOM 2335 C C . TRP B 1 42 ? 13.523 9.766 -12.445 1 98.31 42 TRP B C 1
ATOM 2337 O O . TRP B 1 42 ? 14.297 10.352 -13.203 1 98.31 42 TRP B O 1
ATOM 2347 N N . SER B 1 43 ? 13.57 8.469 -12.18 1 98.75 43 SER B N 1
ATOM 2348 C CA . SER B 1 43 ? 14.5 7.582 -12.867 1 98.75 43 SER B CA 1
ATOM 2349 C C . SER B 1 43 ? 13.781 6.348 -13.406 1 98.75 43 SER B C 1
ATOM 2351 O O . SER B 1 43 ? 12.922 5.781 -12.742 1 98.75 43 SER B O 1
ATOM 2353 N N . LYS B 1 44 ? 14.086 6.027 -14.672 1 98.81 44 LYS B N 1
ATOM 2354 C CA . LYS B 1 44 ? 13.688 4.715 -15.18 1 98.81 44 LYS B CA 1
ATOM 2355 C C . LYS B 1 44 ? 14.633 3.625 -14.688 1 98.81 44 LYS B C 1
ATOM 2357 O O . LYS B 1 44 ? 15.852 3.732 -14.852 1 98.81 44 LYS B O 1
ATOM 2362 N N . ILE B 1 45 ? 14.062 2.609 -14.086 1 98.88 45 ILE B N 1
ATOM 2363 C CA . ILE B 1 45 ? 14.922 1.592 -13.492 1 98.88 45 ILE B CA 1
ATOM 2364 C C . ILE B 1 45 ? 14.602 0.228 -14.102 1 98.88 45 ILE B C 1
ATOM 2366 O O . ILE B 1 45 ? 13.555 0.047 -14.727 1 98.88 45 ILE B O 1
ATOM 2370 N N . ARG B 1 46 ? 15.531 -0.698 -14.047 1 98.81 46 ARG B N 1
ATOM 2371 C CA . ARG B 1 46 ? 15.328 -2.123 -14.289 1 98.81 46 ARG B CA 1
ATOM 2372 C C . ARG B 1 46 ? 15.648 -2.938 -13.039 1 98.81 46 ARG B C 1
ATOM 2374 O O . ARG B 1 46 ? 16.812 -3.051 -12.641 1 98.81 46 ARG B O 1
ATOM 2381 N N . ASN B 1 47 ? 14.602 -3.416 -12.352 1 98.44 47 ASN B N 1
ATOM 2382 C CA . ASN B 1 47 ? 14.773 -4.188 -11.125 1 98.44 47 ASN B CA 1
ATOM 2383 C C . ASN B 1 47 ? 15.625 -5.434 -11.352 1 98.44 47 ASN B C 1
ATOM 2385 O O . ASN B 1 47 ? 15.398 -6.168 -12.32 1 98.44 47 ASN B O 1
ATOM 2389 N N . ALA B 1 48 ? 16.578 -5.684 -10.516 1 96.94 48 ALA B N 1
ATOM 2390 C CA . ALA B 1 48 ? 17.5 -6.797 -10.688 1 96.94 48 ALA B CA 1
ATOM 2391 C C . ALA B 1 48 ? 16.797 -8.141 -10.531 1 96.94 48 ALA B C 1
ATOM 2393 O O . ALA B 1 48 ? 17.141 -9.117 -11.188 1 96.94 48 ALA B O 1
ATOM 2394 N N . PHE B 1 49 ? 15.805 -8.188 -9.672 1 96.56 49 PHE B N 1
ATOM 2395 C CA . PHE B 1 49 ? 15.133 -9.43 -9.305 1 96.56 49 PHE B CA 1
ATOM 2396 C C . PHE B 1 49 ? 14.391 -10.016 -10.5 1 96.56 49 PHE B C 1
ATOM 2398 O O . PHE B 1 49 ? 14.469 -11.219 -10.758 1 96.56 49 PHE B O 1
ATOM 2405 N N . ASP B 1 50 ? 13.688 -9.156 -11.242 1 97.75 50 ASP B N 1
ATOM 2406 C CA . ASP B 1 50 ? 12.781 -9.68 -12.266 1 97.75 50 ASP B CA 1
ATOM 2407 C C . ASP B 1 50 ? 12.992 -8.961 -13.602 1 97.75 50 ASP B C 1
ATOM 2409 O O . ASP B 1 50 ? 12.281 -9.227 -14.57 1 97.75 50 ASP B O 1
ATOM 2413 N N . ASN B 1 51 ? 13.898 -7.988 -13.703 1 97.88 51 ASN B N 1
ATOM 2414 C CA . ASN B 1 51 ? 14.242 -7.211 -14.891 1 97.88 51 ASN B CA 1
ATOM 2415 C C . ASN B 1 51 ? 13.078 -6.324 -15.336 1 97.88 51 ASN B C 1
ATOM 2417 O O . ASN B 1 51 ? 13.031 -5.891 -16.484 1 97.88 51 ASN B O 1
ATOM 2421 N N . PHE B 1 52 ? 12.148 -6.145 -14.438 1 98.62 52 PHE B N 1
ATOM 2422 C CA . PHE B 1 52 ? 11.016 -5.277 -14.75 1 98.62 52 PHE B CA 1
ATOM 2423 C C . PHE B 1 52 ? 11.453 -3.818 -14.812 1 98.62 52 PHE B C 1
ATOM 2425 O O . PHE B 1 52 ? 12.227 -3.363 -13.969 1 98.62 52 PHE B O 1
ATOM 2432 N N . GLU B 1 53 ? 10.953 -3.123 -15.828 1 98.81 53 GLU B N 1
ATOM 2433 C CA . GLU B 1 53 ? 11.336 -1.726 -16.016 1 98.81 53 GLU B CA 1
ATOM 2434 C C . GLU B 1 53 ? 10.172 -0.789 -15.695 1 98.81 53 GLU B C 1
ATOM 2436 O O . GLU B 1 53 ? 9.023 -1.09 -16.016 1 98.81 53 GLU B O 1
ATOM 2441 N N . GLY B 1 54 ? 10.453 0.292 -15.086 1 98.75 54 GLY B N 1
ATOM 2442 C CA . GLY B 1 54 ? 9.5 1.349 -14.797 1 98.75 54 GLY B CA 1
ATOM 2443 C C . GLY B 1 54 ? 10.133 2.564 -14.141 1 98.75 54 GLY B C 1
ATOM 2444 O O . GLY B 1 54 ? 11.359 2.662 -14.062 1 98.75 54 GLY B O 1
ATOM 2445 N N . TRP B 1 55 ? 9.352 3.5 -13.773 1 98.94 55 TRP B N 1
ATOM 2446 C CA . TRP B 1 55 ? 9.828 4.781 -13.266 1 98.94 55 TRP B CA 1
ATOM 2447 C C . TRP B 1 55 ? 9.656 4.867 -11.758 1 98.94 55 TRP B C 1
ATOM 2449 O O . TRP B 1 55 ? 8.633 4.449 -11.219 1 98.94 55 TRP B O 1
ATOM 2459 N N . VAL B 1 56 ? 10.672 5.406 -11.07 1 98.81 56 VAL B N 1
ATOM 2460 C CA . VAL B 1 56 ? 10.664 5.602 -9.625 1 98.81 56 VAL B CA 1
ATOM 2461 C C . VAL B 1 56 ? 11.133 7.02 -9.297 1 98.81 56 VAL B C 1
ATOM 2463 O O . VAL B 1 56 ? 12.031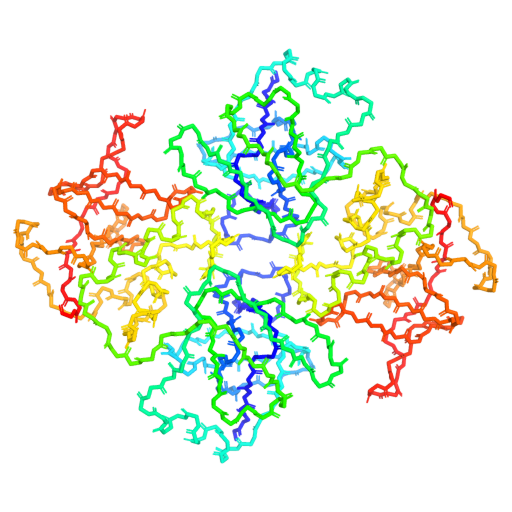 7.551 -9.953 1 98.81 56 VAL B O 1
ATOM 2466 N N . SER B 1 57 ? 10.5 7.594 -8.289 1 98.5 57 SER B N 1
ATOM 2467 C CA . SER B 1 57 ? 10.93 8.914 -7.836 1 98.5 57 SER B CA 1
ATOM 2468 C C . SER B 1 57 ? 12.367 8.875 -7.32 1 98.5 57 SER B C 1
ATOM 2470 O O . SER B 1 57 ? 12.734 7.984 -6.551 1 98.5 57 SER B O 1
ATOM 2472 N N . ASN B 1 58 ? 13.141 9.922 -7.668 1 97.56 58 ASN B N 1
ATOM 2473 C CA . ASN B 1 58 ? 14.539 9.984 -7.262 1 97.56 58 ASN B CA 1
ATOM 2474 C C . ASN B 1 58 ? 14.672 10.086 -5.746 1 97.56 58 ASN B C 1
ATOM 2476 O O . ASN B 1 58 ? 15.727 9.773 -5.188 1 97.56 58 ASN B O 1
ATOM 2480 N N . GLN B 1 59 ? 13.672 10.484 -5.059 1 96.31 59 GLN B N 1
ATOM 2481 C CA . GLN B 1 59 ? 13.727 10.711 -3.619 1 96.31 59 GLN B CA 1
ATOM 2482 C C . GLN B 1 59 ? 13.461 9.422 -2.848 1 96.31 59 GLN B C 1
ATOM 2484 O O . GLN B 1 59 ? 13.516 9.406 -1.616 1 96.31 59 GLN B O 1
ATOM 2489 N N . GLN B 1 60 ? 13.273 8.328 -3.564 1 98.06 60 GLN B N 1
ATOM 2490 C CA . GLN B 1 60 ? 12.797 7.145 -2.85 1 98.06 60 GLN B CA 1
ATOM 2491 C C . GLN B 1 60 ? 13.742 5.965 -3.043 1 98.06 60 GLN B C 1
ATOM 2493 O O . GLN B 1 60 ? 13.344 4.809 -2.881 1 98.06 60 GLN B O 1
ATOM 2498 N N . PHE B 1 61 ? 14.883 6.25 -3.484 1 96.81 61 PHE B N 1
ATOM 2499 C CA . PHE B 1 61 ? 15.961 5.266 -3.512 1 96.81 61 PHE B CA 1
ATOM 2500 C C . PHE B 1 61 ? 17.312 5.934 -3.303 1 96.81 61 PHE B C 1
ATOM 2502 O O . PHE B 1 61 ? 17.406 7.164 -3.312 1 96.81 61 PHE B O 1
ATOM 2509 N N . THR B 1 62 ? 18.312 5.164 -2.996 1 94.81 62 THR B N 1
ATOM 2510 C CA . THR B 1 62 ? 19.672 5.66 -2.865 1 94.81 62 THR B CA 1
ATOM 2511 C C . THR B 1 62 ? 20.562 5.066 -3.951 1 94.81 62 THR B C 1
ATOM 2513 O O . THR B 1 62 ? 20.469 3.877 -4.258 1 94.81 62 THR B O 1
ATOM 2516 N N . LEU B 1 63 ? 21.391 5.898 -4.508 1 95.5 63 LEU B N 1
ATOM 2517 C CA . LEU B 1 63 ? 22.344 5.422 -5.496 1 95.5 63 LEU B CA 1
ATOM 2518 C C . LEU B 1 63 ? 23.453 4.605 -4.836 1 95.5 63 LEU B C 1
ATOM 2520 O O . LEU B 1 63 ? 23.859 4.906 -3.711 1 95.5 63 LEU B O 1
ATOM 2524 N N . ILE B 1 64 ? 23.859 3.607 -5.473 1 94.19 64 ILE B N 1
ATOM 2525 C CA . ILE B 1 64 ? 24.984 2.795 -5.012 1 94.19 64 ILE B CA 1
ATOM 2526 C C . ILE B 1 64 ? 26.016 2.65 -6.129 1 94.19 64 ILE B C 1
ATOM 2528 O O . ILE B 1 64 ? 25.703 2.885 -7.301 1 94.19 64 ILE B O 1
ATOM 2532 N N . ASP B 1 65 ? 27.234 2.328 -5.785 1 93.94 65 ASP B N 1
ATOM 2533 C CA . ASP B 1 65 ? 28.266 2.197 -6.812 1 93.94 65 ASP B CA 1
ATOM 2534 C C . ASP B 1 65 ? 28.219 0.816 -7.461 1 93.94 65 ASP B C 1
ATOM 2536 O O . ASP B 1 65 ? 27.484 -0.063 -7.016 1 93.94 65 ASP B O 1
ATOM 2540 N N . GLU B 1 66 ? 28.891 0.7 -8.508 1 95.19 66 GLU B N 1
ATOM 2541 C CA . GLU B 1 66 ? 28.891 -0.517 -9.312 1 95.19 66 GLU B CA 1
ATOM 2542 C C . GLU B 1 66 ? 29.422 -1.706 -8.516 1 95.19 66 GLU B C 1
ATOM 2544 O O . GLU B 1 66 ? 28.922 -2.83 -8.672 1 95.19 66 GLU B O 1
ATOM 2549 N N . ASP B 1 67 ? 30.438 -1.499 -7.703 1 93.25 67 ASP B N 1
ATOM 2550 C CA . ASP B 1 67 ? 31.031 -2.576 -6.918 1 93.25 67 ASP B CA 1
ATOM 2551 C C . ASP B 1 67 ? 30.016 -3.193 -5.965 1 93.25 67 ASP B C 1
ATOM 2553 O O . ASP B 1 67 ? 29.906 -4.418 -5.867 1 93.25 67 ASP B O 1
ATOM 2557 N N . LEU B 1 68 ? 29.328 -2.344 -5.301 1 91.5 68 LEU B N 1
ATOM 2558 C CA . LEU B 1 68 ? 28.297 -2.834 -4.395 1 91.5 68 LEU B CA 1
ATOM 2559 C C . LEU B 1 68 ? 27.188 -3.561 -5.16 1 91.5 68 LEU B C 1
ATOM 2561 O O . LEU B 1 68 ? 26.703 -4.605 -4.715 1 91.5 68 LEU B O 1
ATOM 2565 N N . PHE B 1 69 ? 26.781 -2.982 -6.238 1 94.44 69 PHE B N 1
ATOM 2566 C CA . PHE B 1 69 ? 25.766 -3.627 -7.07 1 94.44 69 PHE B CA 1
ATOM 2567 C C . PHE B 1 69 ? 26.219 -5.027 -7.477 1 94.44 69 PHE B C 1
ATOM 2569 O O . PHE B 1 69 ? 25.453 -5.984 -7.363 1 94.44 69 PHE B O 1
ATOM 2576 N N . LYS B 1 70 ? 27.453 -5.176 -7.91 1 93.56 70 LYS B N 1
ATOM 2577 C CA . LYS B 1 70 ? 28 -6.465 -8.32 1 93.56 70 LYS B CA 1
ATOM 2578 C C . LYS B 1 70 ? 28.062 -7.441 -7.152 1 93.56 70 LYS B C 1
ATOM 2580 O O . LYS B 1 70 ? 27.828 -8.641 -7.324 1 93.56 70 LYS B O 1
ATOM 2585 N N . GLU B 1 71 ? 28.391 -6.91 -6.016 1 91.38 71 GLU B N 1
ATOM 2586 C CA . GLU B 1 71 ? 28.406 -7.738 -4.812 1 91.38 71 GLU B CA 1
ATOM 2587 C C . GLU B 1 71 ? 27.031 -8.312 -4.52 1 91.38 71 GLU B C 1
ATOM 2589 O O . GLU B 1 71 ? 26.891 -9.508 -4.227 1 91.38 71 GLU B O 1
ATOM 2594 N N . LEU B 1 72 ? 26.047 -7.484 -4.609 1 91.62 72 LEU B N 1
ATOM 2595 C CA . LEU B 1 72 ? 24.688 -7.926 -4.359 1 91.62 72 LEU B CA 1
ATOM 2596 C C . LEU B 1 72 ? 24.25 -8.961 -5.395 1 91.62 72 LEU B C 1
ATOM 2598 O O . LEU B 1 72 ? 23.594 -9.945 -5.055 1 91.62 72 LEU B O 1
ATOM 2602 N N . GLU B 1 73 ? 24.672 -8.742 -6.613 1 91.56 73 GLU B N 1
ATOM 2603 C CA . GLU B 1 73 ? 24.297 -9.625 -7.711 1 91.56 73 GLU B CA 1
ATOM 2604 C C . GLU B 1 73 ? 25 -10.977 -7.602 1 91.56 73 GLU B C 1
ATOM 2606 O O . GLU B 1 73 ? 24.5 -11.984 -8.094 1 91.56 73 GLU B O 1
ATOM 2611 N N . SER B 1 74 ? 26.172 -10.945 -6.992 1 89.88 74 SER B N 1
ATOM 2612 C CA . SER B 1 74 ? 27 -12.141 -6.938 1 89.88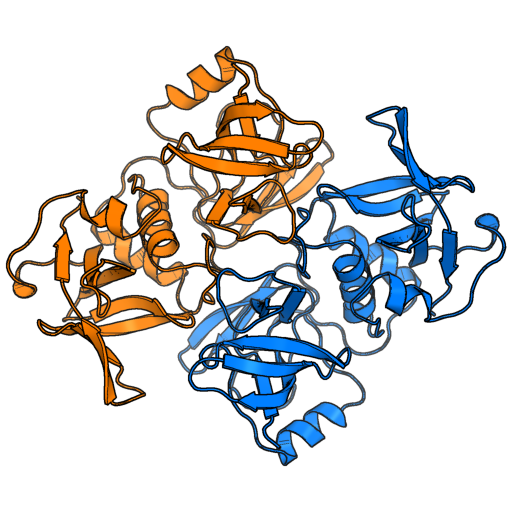 74 SER B CA 1
ATOM 2613 C C . SER B 1 74 ? 26.547 -13.078 -5.824 1 89.88 74 SER B C 1
ATOM 2615 O O . SER B 1 74 ? 26.938 -14.25 -5.789 1 89.88 74 SER B O 1
ATOM 2617 N N . LEU B 1 75 ? 25.734 -12.539 -4.977 1 87.19 75 LEU B N 1
ATOM 2618 C CA . LEU B 1 75 ? 25.25 -13.383 -3.891 1 87.19 75 LEU B CA 1
ATOM 2619 C C . LEU B 1 75 ? 24.406 -14.523 -4.434 1 87.19 75 LEU B C 1
ATOM 2621 O O . LEU B 1 75 ? 23.562 -14.32 -5.316 1 87.19 75 LEU B O 1
ATOM 2625 N N . GLU B 1 76 ? 24.688 -15.703 -3.947 1 81.69 76 GLU B N 1
ATOM 2626 C CA . GLU B 1 76 ? 23.922 -16.875 -4.383 1 81.69 76 GLU B CA 1
ATOM 2627 C C . GLU B 1 76 ? 22.469 -16.766 -3.955 1 81.69 76 GLU B C 1
ATOM 2629 O O . GLU B 1 76 ? 21.562 -17.172 -4.688 1 81.69 76 GLU B O 1
ATOM 2634 N N . SER B 1 77 ? 22.328 -16.297 -2.693 1 87.56 77 SER B N 1
ATOM 2635 C CA . SER B 1 77 ? 20.984 -16.141 -2.143 1 87.56 77 SER B CA 1
ATOM 2636 C C . SER B 1 77 ? 20.891 -14.867 -1.307 1 87.56 77 SER B C 1
ATOM 2638 O O . SER B 1 77 ? 21.875 -14.438 -0.698 1 87.56 77 SER B O 1
ATOM 2640 N N . THR B 1 78 ? 19.766 -14.297 -1.459 1 89.19 78 THR B N 1
ATOM 2641 C CA . THR B 1 78 ? 19.484 -13.117 -0.648 1 89.19 78 THR B CA 1
ATOM 2642 C C . THR B 1 78 ? 18.516 -13.461 0.482 1 89.19 78 THR B C 1
ATOM 2644 O O . THR B 1 78 ? 17.578 -14.242 0.289 1 89.19 78 THR B O 1
ATOM 2647 N N . LYS B 1 79 ? 18.828 -12.891 1.67 1 94.06 79 LYS B N 1
ATOM 2648 C CA . LYS B 1 79 ? 17.891 -13.031 2.783 1 94.06 79 LYS B CA 1
ATOM 2649 C C . LYS B 1 79 ? 16.594 -12.266 2.518 1 94.06 79 LYS B C 1
ATOM 2651 O O . LYS B 1 79 ? 16.641 -11.102 2.104 1 94.06 79 LYS B O 1
ATOM 2656 N N . VAL B 1 80 ? 15.477 -12.945 2.746 1 96.81 80 VAL B N 1
ATOM 2657 C CA . VAL B 1 80 ? 14.172 -12.336 2.523 1 96.81 80 VAL B CA 1
ATOM 2658 C C . VAL B 1 80 ? 13.336 -12.414 3.801 1 96.81 80 VAL B C 1
ATOM 2660 O O . VAL B 1 80 ? 13.219 -13.477 4.406 1 96.81 80 VAL B O 1
ATOM 2663 N N . SER B 1 81 ? 12.805 -11.242 4.199 1 97.31 81 SER B N 1
ATOM 2664 C CA . SER B 1 81 ? 11.969 -11.219 5.395 1 97.31 81 SER B CA 1
ATOM 2665 C C . SER B 1 81 ? 10.82 -12.211 5.289 1 97.31 81 SER B C 1
ATOM 2667 O O . SER B 1 81 ? 10.156 -12.289 4.25 1 97.31 81 SER B O 1
ATOM 2669 N N . SER B 1 82 ? 10.523 -12.945 6.387 1 95.75 82 SER B N 1
ATOM 2670 C CA . SER B 1 82 ? 9.57 -14.047 6.301 1 95.75 82 SER B CA 1
ATOM 2671 C C . SER B 1 82 ? 8.367 -13.805 7.203 1 95.75 82 SER B C 1
ATOM 2673 O O . SER B 1 82 ? 7.504 -14.68 7.348 1 95.75 82 SER B O 1
ATOM 2675 N N . GLU B 1 83 ? 8.297 -12.633 7.809 1 94.94 83 GLU B N 1
ATOM 2676 C CA . GLU B 1 83 ? 7.152 -12.234 8.625 1 94.94 83 GLU B CA 1
ATOM 2677 C C . GLU B 1 83 ? 6.289 -11.203 7.91 1 94.94 83 GLU B C 1
ATOM 2679 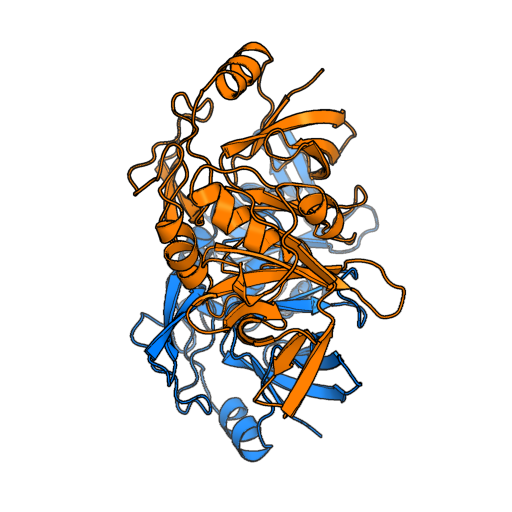O O . GLU B 1 83 ? 6.777 -10.469 7.051 1 94.94 83 GLU B O 1
ATOM 2684 N N . LEU B 1 84 ? 5.074 -11.219 8.359 1 94.56 84 LEU B N 1
ATOM 2685 C CA . LEU B 1 84 ? 4.176 -10.242 7.754 1 94.56 84 LEU B CA 1
ATOM 2686 C C . LEU B 1 84 ? 4.742 -8.836 7.875 1 94.56 84 LEU B C 1
ATOM 2688 O O . LEU B 1 84 ? 4.766 -8.086 6.898 1 94.56 84 LEU B O 1
ATOM 2692 N N . ILE B 1 85 ? 5.164 -8.539 9.102 1 95.25 85 ILE B N 1
ATOM 2693 C CA . ILE B 1 85 ? 5.805 -7.258 9.391 1 95.25 85 ILE B CA 1
ATOM 2694 C C . ILE B 1 85 ? 7.066 -7.484 10.211 1 95.25 85 ILE B C 1
ATOM 2696 O O . ILE B 1 85 ? 7.07 -8.297 11.141 1 95.25 85 ILE B O 1
ATOM 2700 N N . SER B 1 86 ? 8.102 -6.863 9.805 1 95.88 86 SER B N 1
ATOM 2701 C CA . SER B 1 86 ? 9.352 -6.766 10.555 1 95.88 86 SER B CA 1
ATOM 2702 C C . SER B 1 86 ? 9.859 -5.328 10.594 1 95.88 86 SER B C 1
ATOM 2704 O O . SER B 1 86 ? 9.219 -4.422 10.055 1 95.88 86 SER B O 1
ATOM 2706 N N . PHE B 1 87 ? 10.93 -5.129 11.312 1 94.25 87 PHE B N 1
ATOM 2707 C CA . PHE B 1 87 ? 11.453 -3.771 11.43 1 94.25 87 PHE B CA 1
ATOM 2708 C C . PHE B 1 87 ? 12.945 -3.736 11.141 1 94.25 87 PHE B C 1
ATOM 2710 O O . PHE B 1 87 ? 13.688 -4.637 11.555 1 94.25 87 PHE B O 1
ATOM 2717 N N . ILE B 1 88 ? 13.297 -2.729 10.43 1 92.69 88 ILE B N 1
ATOM 2718 C CA . ILE B 1 88 ? 14.695 -2.35 10.25 1 92.69 88 ILE B CA 1
ATOM 2719 C C . ILE B 1 88 ? 15.039 -1.189 11.18 1 92.69 88 ILE B C 1
ATOM 2721 O O . ILE B 1 88 ? 14.258 -0.246 11.32 1 92.69 88 ILE B O 1
ATOM 2725 N N . GLU B 1 89 ? 16.078 -1.309 11.82 1 90.06 89 GLU B N 1
ATOM 2726 C CA . GLU B 1 89 ? 16.594 -0.173 12.578 1 90.06 89 GLU B CA 1
ATOM 2727 C C . GLU B 1 89 ? 17.562 0.648 11.742 1 90.06 89 GLU B C 1
ATOM 2729 O O . GLU B 1 89 ? 18.625 0.149 11.344 1 90.06 89 GLU B O 1
ATOM 2734 N N . THR B 1 90 ? 17.203 1.878 11.523 1 86.06 90 THR B N 1
ATOM 2735 C CA . THR B 1 90 ? 18.047 2.746 10.711 1 86.06 90 THR B CA 1
ATOM 2736 C C . THR B 1 90 ? 19.156 3.375 11.555 1 86.06 90 THR B C 1
ATOM 2738 O O . THR B 1 90 ? 19.203 3.162 12.773 1 86.06 90 THR B O 1
ATOM 2741 N N . GLU B 1 91 ? 20.156 4.039 10.906 1 77.88 91 GLU B N 1
ATOM 2742 C CA . GLU B 1 91 ? 21.312 4.621 11.586 1 77.88 91 GLU B CA 1
ATOM 2743 C C . GLU B 1 91 ? 20.875 5.629 12.648 1 77.88 91 GLU B C 1
ATOM 2745 O O . GLU B 1 91 ? 21.531 5.789 13.672 1 77.88 91 GLU B O 1
ATOM 2750 N N . SER B 1 92 ? 19.766 6.266 12.492 1 76.94 92 SER B N 1
ATOM 2751 C CA . SER B 1 92 ? 19.281 7.25 13.453 1 76.94 92 SER B CA 1
ATOM 2752 C C . SER B 1 92 ? 18.391 6.598 14.516 1 76.94 92 SER B C 1
ATOM 2754 O O . SER B 1 92 ? 17.672 7.285 15.227 1 76.94 92 SER B O 1
ATOM 2756 N N . ASN B 1 93 ? 18.422 5.25 14.523 1 78.56 93 ASN B N 1
ATOM 2757 C CA . ASN B 1 93 ? 17.688 4.449 15.492 1 78.56 93 ASN B CA 1
ATOM 2758 C C . ASN B 1 93 ? 16.172 4.586 15.312 1 78.56 93 ASN B C 1
ATOM 2760 O O . ASN B 1 93 ? 15.422 4.559 16.281 1 78.56 93 ASN B O 1
ATOM 2764 N N . VAL B 1 94 ? 15.938 4.945 14.125 1 85.56 94 VAL B N 1
ATOM 2765 C CA . VAL B 1 94 ? 14.516 4.992 13.812 1 85.56 94 VAL B CA 1
ATOM 2766 C C . VAL B 1 94 ? 14.078 3.664 13.195 1 85.56 94 VAL B C 1
ATOM 2768 O O . VAL B 1 94 ? 14.82 3.068 12.406 1 85.56 94 VAL B O 1
ATOM 2771 N N . LEU B 1 95 ? 12.93 3.203 13.609 1 89.44 95 LEU B N 1
ATOM 2772 C CA . LEU B 1 95 ? 12.406 1.936 13.102 1 89.44 95 LEU B CA 1
ATOM 2773 C C . LEU B 1 95 ? 11.648 2.139 11.797 1 89.44 95 LEU B C 1
ATOM 2775 O O . LEU B 1 95 ? 10.836 3.062 11.688 1 89.44 95 LEU B O 1
ATOM 2779 N N . LEU B 1 96 ? 11.984 1.341 10.852 1 93.38 96 LEU B N 1
ATOM 2780 C CA . LEU B 1 96 ? 11.289 1.271 9.57 1 93.38 96 LEU B CA 1
ATOM 2781 C C . LEU B 1 96 ? 10.57 -0.063 9.414 1 93.38 96 LEU B C 1
ATOM 2783 O O . LEU B 1 96 ? 11.203 -1.117 9.359 1 93.38 96 LEU B O 1
ATOM 2787 N N . PRO B 1 97 ? 9.234 0.01 9.422 1 95.94 97 PRO B N 1
ATOM 2788 C CA . PRO B 1 97 ? 8.547 -1.26 9.18 1 95.94 97 PRO B CA 1
ATOM 2789 C C . PRO B 1 97 ? 8.75 -1.776 7.758 1 95.94 97 PRO B C 1
ATOM 2791 O O . PRO B 1 97 ? 8.68 -1.003 6.801 1 95.94 97 PRO B O 1
ATOM 2794 N N . ILE B 1 98 ? 9.078 -3.053 7.656 1 96.81 98 ILE B N 1
ATOM 2795 C CA . ILE B 1 98 ? 9.195 -3.688 6.348 1 96.81 98 ILE B CA 1
ATOM 2796 C C . ILE B 1 98 ? 8.234 -4.871 6.262 1 96.81 98 ILE B C 1
ATOM 2798 O O . ILE B 1 98 ? 7.707 -5.328 7.281 1 96.81 98 ILE B O 1
ATOM 2802 N N . VAL B 1 99 ? 7.988 -5.316 5.051 1 97.75 99 VAL B N 1
ATOM 2803 C CA . VAL B 1 99 ? 6.934 -6.301 4.832 1 97.75 99 VAL B CA 1
ATOM 2804 C C . VAL B 1 99 ? 7.547 -7.617 4.367 1 97.75 99 VAL B C 1
ATOM 2806 O O . VAL B 1 99 ? 8.711 -7.664 3.977 1 97.75 99 VAL B O 1
ATOM 2809 N N . LEU B 1 100 ? 6.742 -8.648 4.457 1 97.69 100 LEU B N 1
ATOM 2810 C CA . LEU B 1 100 ? 7.07 -9.961 3.916 1 97.69 100 LEU B CA 1
ATOM 2811 C C . LEU B 1 100 ? 7.637 -9.844 2.506 1 97.69 100 LEU B C 1
ATOM 2813 O O . LEU B 1 100 ? 7.062 -9.156 1.658 1 97.69 100 LEU B O 1
ATOM 2817 N N . GLY B 1 101 ? 8.812 -10.438 2.256 1 97.81 101 GLY B N 1
ATOM 2818 C CA . GLY B 1 101 ? 9.383 -10.43 0.92 1 97.81 101 GLY B CA 1
ATOM 2819 C C . GLY B 1 101 ? 10.453 -9.367 0.735 1 97.81 101 GLY B C 1
ATOM 2820 O O . GLY B 1 101 ? 11.117 -9.32 -0.3 1 97.81 101 GLY B O 1
ATOM 2821 N N . SER B 1 102 ? 10.641 -8.484 1.717 1 97.94 102 SER B N 1
ATOM 2822 C CA . SER B 1 102 ? 11.703 -7.488 1.66 1 97.94 102 SER B CA 1
ATOM 2823 C C . SER B 1 102 ? 13.078 -8.148 1.641 1 97.94 102 SER B C 1
ATOM 2825 O O . SER B 1 102 ? 13.266 -9.219 2.232 1 97.94 102 SER B O 1
ATOM 2827 N N . CYS B 1 103 ? 13.969 -7.52 0.982 1 96 103 CYS B N 1
ATOM 2828 C CA . CYS B 1 103 ? 15.328 -8.039 0.884 1 96 103 CYS B CA 1
ATOM 2829 C C . CYS B 1 103 ? 16.203 -7.488 1.996 1 96 103 CYS B C 1
ATOM 2831 O O . CYS B 1 103 ? 16.219 -6.281 2.246 1 96 103 CYS B O 1
ATOM 2833 N N . ILE B 1 104 ? 16.922 -8.375 2.654 1 93.19 104 ILE B N 1
ATOM 2834 C CA . ILE B 1 104 ? 17.828 -7.984 3.725 1 93.19 104 ILE B CA 1
ATOM 2835 C C . ILE B 1 104 ? 19.266 -8.133 3.254 1 93.19 104 ILE B C 1
ATOM 2837 O O . ILE B 1 104 ? 19.859 -9.211 3.369 1 93.19 104 ILE B O 1
ATOM 2841 N N . PRO B 1 105 ? 19.781 -7.016 2.822 1 82.62 105 PRO B N 1
ATOM 2842 C CA . PRO B 1 105 ? 21.156 -7.137 2.334 1 82.62 105 PRO B CA 1
ATOM 2843 C C . PRO B 1 105 ? 22.156 -7.438 3.451 1 82.62 105 PRO B C 1
ATOM 2845 O O . PRO B 1 105 ? 22 -6.941 4.57 1 82.62 105 PRO B O 1
ATOM 2848 N N . GLN B 1 106 ? 23.062 -8.391 3.352 1 73.81 106 GLN B N 1
ATOM 2849 C CA . GLN B 1 106 ? 24.094 -8.75 4.32 1 73.81 106 GLN B CA 1
ATOM 2850 C C . GLN B 1 106 ? 25 -7.562 4.629 1 73.81 106 GLN B C 1
ATOM 2852 O O . GLN B 1 106 ? 25.234 -7.246 5.797 1 73.81 106 GLN B O 1
ATOM 2857 N N . ASN B 1 107 ? 25.625 -7.016 3.584 1 68.12 107 ASN B N 1
ATOM 2858 C CA . ASN B 1 107 ? 26.453 -5.824 3.73 1 68.12 107 ASN B CA 1
ATOM 2859 C C . ASN B 1 107 ? 25.734 -4.574 3.236 1 68.12 107 ASN B C 1
ATOM 2861 O O . ASN B 1 107 ? 25.969 -4.113 2.119 1 68.12 107 ASN B O 1
ATOM 2865 N N . CYS B 1 108 ? 24.75 -4.215 4.148 1 65 108 CYS B N 1
ATOM 2866 C CA . CYS B 1 108 ? 23.875 -3.133 3.707 1 65 108 CYS B CA 1
ATOM 2867 C C . CYS B 1 108 ? 24.625 -1.804 3.682 1 65 108 CYS B C 1
ATOM 2869 O O . CYS B 1 108 ? 25.188 -1.383 4.695 1 65 108 CYS B O 1
ATOM 2871 N N . PRO B 1 109 ? 24.609 -1.304 2.475 1 69 109 PRO B N 1
ATOM 2872 C CA . PRO B 1 109 ? 25.219 0.023 2.387 1 69 109 PRO B CA 1
ATOM 2873 C C . PRO B 1 109 ? 24.469 1.075 3.203 1 69 109 PRO B C 1
ATOM 2875 O O . PRO B 1 109 ? 24.984 2.184 3.4 1 69 109 PRO B O 1
ATOM 2878 N N . LEU B 1 110 ? 23.375 0.688 3.811 1 75.56 110 LEU B N 1
ATOM 2879 C CA . LEU B 1 110 ? 22.5 1.65 4.477 1 75.56 110 LEU B CA 1
ATOM 2880 C C . LEU B 1 110 ? 22.781 1.697 5.973 1 75.56 110 LEU B C 1
ATOM 2882 O O . LEU B 1 110 ? 22.219 2.527 6.691 1 75.56 110 LEU B O 1
ATOM 2886 N N . ASN B 1 111 ? 23.672 0.92 6.438 1 80.25 111 ASN B N 1
ATOM 2887 C CA . ASN B 1 111 ? 23.953 0.801 7.863 1 80.25 111 ASN B CA 1
ATOM 2888 C C . ASN B 1 111 ? 22.688 0.513 8.672 1 80.25 111 ASN B C 1
ATOM 2890 O O . ASN B 1 111 ? 22.469 1.129 9.711 1 80.25 111 ASN B O 1
ATOM 2894 N N . HIS B 1 112 ? 21.812 -0.337 8.117 1 87.69 112 HIS B N 1
ATOM 2895 C CA . HIS B 1 112 ? 20.578 -0.759 8.766 1 87.69 112 HIS B CA 1
ATOM 2896 C C . HIS B 1 112 ? 20.75 -2.102 9.469 1 87.69 112 HIS B C 1
ATOM 2898 O O . HIS B 1 112 ? 21.594 -2.916 9.062 1 87.69 112 HIS B O 1
ATOM 2904 N N . LYS B 1 113 ? 20.094 -2.223 10.57 1 88.5 113 LYS B N 1
ATOM 2905 C CA . LYS B 1 113 ? 20.125 -3.467 11.336 1 88.5 113 LYS B CA 1
ATOM 2906 C C . LYS B 1 113 ? 18.781 -4.195 11.266 1 88.5 113 LYS B C 1
ATOM 2908 O O . LYS B 1 113 ? 17.734 -3.572 11.367 1 88.5 113 LYS B O 1
ATOM 2913 N N . PHE B 1 114 ? 18.875 -5.473 10.961 1 91.69 114 PHE B N 1
ATOM 2914 C CA . PHE B 1 114 ? 17.703 -6.332 10.906 1 91.69 114 PHE B CA 1
ATOM 2915 C C . PHE B 1 114 ? 17.828 -7.488 11.891 1 91.69 114 PHE B C 1
ATOM 2917 O O . PHE B 1 114 ? 18.812 -8.219 11.875 1 91.69 114 PHE B O 1
ATOM 2924 N N . ASP B 1 115 ? 16.781 -7.656 12.719 1 88.31 115 ASP B N 1
ATOM 2925 C CA . ASP B 1 115 ? 16.828 -8.727 13.711 1 88.31 115 ASP B CA 1
ATOM 2926 C C . ASP B 1 115 ? 15.586 -9.625 13.602 1 88.31 115 ASP B C 1
ATOM 2928 O O . ASP B 1 115 ? 15.289 -10.391 14.516 1 88.31 115 ASP B O 1
ATOM 2932 N N . GLY B 1 116 ? 14.828 -9.539 12.516 1 92.75 116 GLY B N 1
ATOM 2933 C CA . GLY B 1 116 ? 13.641 -10.359 12.328 1 92.75 116 GLY B CA 1
ATOM 2934 C C . GLY B 1 116 ? 13.938 -11.688 11.664 1 92.75 116 GLY B C 1
ATOM 2935 O O . GLY B 1 116 ? 15.094 -12.047 11.461 1 92.75 116 GLY B O 1
ATOM 2936 N N . SER B 1 117 ? 12.906 -12.461 11.367 1 95.31 117 SER B N 1
ATOM 2937 C CA . SER B 1 117 ? 13.047 -13.758 10.719 1 95.31 117 SER B CA 1
ATOM 2938 C C . SER B 1 117 ? 13.18 -13.617 9.203 1 95.31 117 SER B C 1
ATOM 2940 O O . SER B 1 117 ? 12.617 -12.688 8.617 1 95.31 117 SER B O 1
ATOM 2942 N N . PHE B 1 118 ? 13.93 -14.445 8.672 1 95.69 118 PHE B N 1
ATOM 2943 C CA . PHE B 1 118 ? 14.148 -14.406 7.227 1 95.69 118 PHE B CA 1
ATOM 2944 C C . PHE B 1 118 ? 14.289 -15.82 6.668 1 95.69 118 PHE B C 1
ATOM 2946 O O . PHE B 1 118 ? 14.469 -16.781 7.422 1 95.69 118 PHE B O 1
ATOM 2953 N N . THR B 1 119 ? 14.07 -15.945 5.406 1 95.5 119 THR B N 1
ATOM 2954 C CA . THR B 1 119 ? 14.383 -17.141 4.641 1 95.5 119 THR B CA 1
ATOM 2955 C C . THR B 1 119 ? 15.539 -16.891 3.68 1 95.5 119 THR B C 1
ATOM 2957 O O . THR B 1 119 ? 15.711 -15.766 3.201 1 95.5 119 THR B O 1
ATOM 2960 N N . ILE B 1 120 ? 16.328 -17.859 3.469 1 94.75 120 ILE B N 1
ATOM 2961 C CA . ILE B 1 120 ? 17.453 -17.75 2.553 1 94.75 120 ILE B CA 1
ATOM 2962 C C . ILE B 1 120 ? 17.562 -19.016 1.714 1 94.75 120 ILE B C 1
ATOM 2964 O O . ILE B 1 120 ? 17.453 -20.125 2.238 1 94.75 120 ILE B O 1
ATOM 2968 N N . GLY B 1 121 ? 17.719 -18.781 0.418 1 94.88 121 GLY B N 1
ATOM 2969 C CA . GLY B 1 121 ? 17.891 -19.922 -0.479 1 94.88 121 GLY B CA 1
ATOM 2970 C C . GLY B 1 121 ? 16.594 -20.594 -0.851 1 94.88 121 GLY B C 1
ATOM 2971 O O . GLY B 1 121 ? 15.516 -20.125 -0.495 1 94.88 121 GLY B O 1
ATOM 2972 N N . LYS B 1 122 ? 16.703 -21.625 -1.648 1 97 122 LYS B N 1
ATOM 2973 C CA . LYS B 1 122 ? 15.539 -22.344 -2.156 1 97 122 LYS B CA 1
ATOM 2974 C C . LYS B 1 122 ? 14.93 -23.25 -1.077 1 97 122 LYS B C 1
ATOM 2976 O O . LYS B 1 122 ? 15.648 -23.984 -0.399 1 97 122 LYS B O 1
ATOM 2981 N N . GLN B 1 123 ? 13.68 -23.078 -0.856 1 97.44 123 GLN B N 1
ATOM 2982 C CA . GLN B 1 123 ? 12.922 -23.906 0.069 1 97.44 123 GLN B CA 1
ATOM 2983 C C . GLN B 1 123 ? 12.211 -25.047 -0.667 1 97.44 123 GLN B C 1
ATOM 2985 O O . GLN B 1 123 ? 12.117 -25.031 -1.896 1 97.44 123 GLN B O 1
ATOM 2990 N N . ASP B 1 124 ? 11.711 -26.031 0.13 1 97.62 124 ASP B N 1
ATOM 2991 C CA . ASP B 1 124 ? 10.961 -27.141 -0.453 1 97.62 124 ASP B CA 1
ATOM 2992 C C . ASP B 1 124 ? 9.648 -26.656 -1.057 1 97.62 124 ASP B C 1
ATOM 2994 O O . ASP B 1 124 ? 9 -25.75 -0.511 1 97.62 124 ASP B O 1
ATOM 2998 N N . LYS B 1 125 ? 9.227 -27.312 -2.111 1 97.12 125 LYS B N 1
ATOM 2999 C CA . LYS B 1 125 ? 8.023 -26.953 -2.852 1 97.12 125 LYS B CA 1
ATOM 3000 C C . LYS B 1 125 ? 6.797 -26.922 -1.938 1 97.12 125 LYS B C 1
ATOM 3002 O O . LYS B 1 125 ? 5.883 -26.125 -2.139 1 97.12 125 LYS B O 1
ATOM 3007 N N . ASP B 1 126 ? 6.816 -27.766 -0.955 1 96.12 126 ASP B N 1
ATOM 3008 C CA . ASP B 1 126 ? 5.656 -27.891 -0.077 1 96.12 126 ASP B CA 1
ATOM 3009 C C . ASP B 1 126 ? 5.469 -26.625 0.763 1 96.12 126 ASP B C 1
ATOM 3011 O O . ASP B 1 126 ? 4.41 -26.422 1.361 1 96.12 126 ASP B O 1
ATOM 3015 N N . GLN B 1 127 ? 6.484 -25.766 0.801 1 97.62 127 GLN B N 1
ATOM 3016 C CA . GLN B 1 127 ? 6.398 -24.531 1.576 1 97.62 127 GLN B CA 1
ATOM 3017 C C . GLN B 1 127 ? 5.664 -23.438 0.797 1 97.62 127 GLN B C 1
ATOM 3019 O O . GLN B 1 127 ? 5.273 -22.422 1.365 1 97.62 127 GLN B O 1
ATOM 3024 N N . LEU B 1 128 ? 5.5 -23.656 -0.517 1 98.31 128 LEU B N 1
ATOM 3025 C CA . LEU B 1 128 ? 4.887 -22.625 -1.354 1 98.31 128 LEU B CA 1
ATOM 3026 C C . LEU B 1 128 ? 3.475 -22.312 -0.878 1 98.31 128 LEU B C 1
ATOM 3028 O O . LEU B 1 128 ? 3.125 -21.141 -0.694 1 98.31 128 LEU B O 1
ATOM 3032 N N . VAL B 1 129 ? 2.689 -23.344 -0.654 1 98.38 129 VAL B N 1
ATOM 3033 C CA . VAL B 1 129 ? 1.305 -23.125 -0.247 1 98.38 129 VAL B CA 1
ATOM 3034 C C . VAL B 1 129 ? 1.263 -22.484 1.14 1 98.38 129 VAL B C 1
ATOM 3036 O O . VAL B 1 129 ? 0.43 -21.625 1.405 1 98.38 129 VAL B O 1
ATOM 3039 N N . ASN B 1 130 ? 2.178 -22.906 2.031 1 97.25 130 ASN B N 1
ATOM 3040 C CA . ASN B 1 130 ? 2.256 -22.312 3.359 1 97.25 130 ASN B CA 1
ATOM 3041 C C . ASN B 1 130 ? 2.496 -20.812 3.287 1 97.25 130 ASN B C 1
ATOM 3043 O O . ASN B 1 130 ? 1.856 -20.031 4.004 1 97.25 130 ASN B O 1
ATOM 3047 N N . LYS B 1 131 ? 3.393 -20.406 2.445 1 97.38 131 LYS B N 1
ATOM 3048 C CA . LYS B 1 131 ? 3.672 -18.984 2.283 1 97.38 131 LYS B CA 1
ATOM 3049 C C . LYS B 1 131 ? 2.498 -18.266 1.624 1 97.38 131 LYS B C 1
ATOM 3051 O O . LYS B 1 131 ? 2.162 -17.141 1.999 1 97.38 131 LYS B O 1
ATOM 3056 N N . ALA B 1 132 ? 1.927 -18.922 0.627 1 98.38 132 ALA B N 1
ATOM 3057 C CA . ALA B 1 132 ? 0.773 -18.344 -0.053 1 98.38 132 ALA B CA 1
ATOM 3058 C C . ALA B 1 132 ? -0.333 -18 0.94 1 98.38 132 ALA B C 1
ATOM 3060 O O . ALA B 1 132 ? -0.987 -16.969 0.815 1 98.38 132 ALA B O 1
ATOM 3061 N N . LEU B 1 133 ? -0.502 -18.828 1.933 1 96.75 133 LEU B N 1
ATOM 3062 C CA . LEU B 1 133 ? -1.58 -18.672 2.902 1 96.75 133 LEU B CA 1
ATOM 3063 C C . LEU B 1 133 ? -1.347 -17.438 3.777 1 96.75 133 LEU B C 1
ATOM 3065 O O . LEU B 1 133 ? -2.283 -16.922 4.387 1 96.75 133 LEU B O 1
ATOM 3069 N N . LEU B 1 134 ? -0.12 -16.938 3.873 1 96.06 134 LEU B N 1
ATOM 3070 C CA . LEU B 1 134 ? 0.161 -15.711 4.621 1 96.06 134 LEU B CA 1
ATOM 3071 C C . LEU B 1 134 ? -0.504 -14.508 3.963 1 96.06 134 LEU B C 1
ATOM 3073 O O . LEU B 1 134 ? -0.718 -13.484 4.613 1 96.06 134 LEU B O 1
ATOM 3077 N N . TYR B 1 135 ? -0.863 -14.641 2.662 1 97.31 135 TYR B N 1
ATOM 3078 C CA . TYR B 1 135 ? -1.446 -13.539 1.907 1 97.31 135 TYR B CA 1
ATOM 3079 C C . TYR B 1 135 ? -2.967 -13.625 1.906 1 97.31 135 TYR B C 1
ATOM 3081 O O . TYR B 1 135 ? -3.643 -12.758 1.336 1 97.31 135 TYR B O 1
ATOM 3089 N N . LEU B 1 136 ? -3.496 -14.656 2.553 1 96.44 136 LEU B N 1
ATOM 3090 C CA . LEU B 1 136 ? -4.945 -14.812 2.549 1 96.44 136 LEU B CA 1
ATOM 3091 C C . LEU B 1 136 ? -5.633 -13.531 3.016 1 96.44 136 LEU B C 1
ATOM 3093 O O . LEU B 1 136 ? -5.211 -12.914 3.996 1 96.44 136 LEU B O 1
ATOM 3097 N N . ASN B 1 137 ? -6.609 -12.992 2.229 1 95.56 137 ASN B N 1
ATOM 3098 C CA . ASN B 1 137 ? -7.457 -11.828 2.475 1 95.56 137 ASN B CA 1
ATOM 3099 C C . ASN B 1 137 ? -6.738 -10.523 2.137 1 95.56 137 ASN B C 1
ATOM 3101 O O . ASN B 1 137 ? -7.312 -9.445 2.256 1 95.56 137 ASN B O 1
ATOM 3105 N N . ALA B 1 138 ? -5.465 -10.594 1.728 1 97.62 138 ALA B N 1
ATOM 3106 C CA . ALA B 1 138 ? -4.832 -9.375 1.215 1 97.62 138 ALA B CA 1
ATOM 3107 C C . ALA B 1 138 ? -5.676 -8.75 0.107 1 97.62 138 ALA B C 1
ATOM 3109 O O . ALA B 1 138 ? -6.129 -9.445 -0.807 1 97.62 138 ALA B O 1
ATOM 3110 N N . PRO B 1 139 ? -5.941 -7.469 0.244 1 98.56 139 PRO B N 1
ATOM 3111 C CA . PRO B 1 139 ? -6.746 -6.832 -0.802 1 98.56 139 PRO B CA 1
ATOM 3112 C C . PRO B 1 139 ? -6.047 -6.828 -2.16 1 98.56 139 PRO B C 1
ATOM 3114 O O . PRO B 1 139 ? -4.82 -6.742 -2.229 1 98.56 139 PRO B O 1
ATOM 3117 N N . TYR B 1 140 ? -6.887 -6.906 -3.213 1 98.69 140 TYR B N 1
ATOM 3118 C CA . TYR B 1 140 ? -6.344 -6.723 -4.555 1 98.69 140 TYR B CA 1
ATOM 3119 C C . TYR B 1 140 ? -5.848 -5.297 -4.754 1 98.69 140 TYR B C 1
ATOM 3121 O O . TYR B 1 140 ? -6.523 -4.34 -4.367 1 98.69 140 TYR B O 1
ATOM 3129 N N . LEU B 1 141 ? -4.734 -5.156 -5.328 1 98.81 141 LEU B N 1
ATOM 3130 C CA . LEU B 1 141 ? -4.164 -3.883 -5.762 1 98.81 141 LEU B CA 1
ATOM 3131 C C . LEU B 1 141 ? -3.373 -4.055 -7.055 1 98.81 141 LEU B C 1
ATOM 3133 O O . LEU B 1 141 ? -2.375 -4.777 -7.082 1 98.81 141 LEU B O 1
ATOM 3137 N N . TRP B 1 142 ? -3.811 -3.391 -8.094 1 98.69 142 TRP B N 1
ATOM 3138 C CA . TRP B 1 142 ? -3.102 -3.416 -9.367 1 98.69 142 TRP B CA 1
ATOM 3139 C C . TRP B 1 142 ? -1.648 -2.986 -9.188 1 98.69 142 TRP B C 1
ATOM 3141 O O . TRP B 1 142 ? -1.374 -1.923 -8.633 1 98.69 142 TRP B O 1
ATOM 3151 N N . GLY B 1 143 ? -0.714 -3.822 -9.539 1 98.62 143 GLY B N 1
ATOM 3152 C CA . GLY B 1 143 ? 0.704 -3.518 -9.438 1 98.62 143 GLY B CA 1
ATOM 3153 C C . GLY B 1 143 ? 1.283 -3.828 -8.07 1 98.62 143 GLY B C 1
ATOM 3154 O O . GLY B 1 143 ? 2.486 -3.674 -7.848 1 98.62 143 GLY B O 1
ATOM 3155 N N . GLY B 1 144 ? 0.469 -4.285 -7.141 1 98.75 144 GLY B N 1
ATOM 3156 C CA . GLY B 1 144 ? 0.903 -4.48 -5.766 1 98.75 144 GLY B CA 1
ATOM 3157 C C . GLY B 1 144 ? 1.65 -5.785 -5.559 1 98.75 144 GLY B C 1
ATOM 3158 O O . GLY B 1 144 ? 1.479 -6.734 -6.328 1 98.75 144 GLY B O 1
ATOM 3159 N N . LYS B 1 145 ? 2.441 -5.832 -4.453 1 98.75 145 LYS B N 1
ATOM 3160 C CA . LYS B 1 145 ? 3.27 -7.004 -4.191 1 98.75 145 LYS B CA 1
ATOM 3161 C C . LYS B 1 145 ? 3.219 -7.391 -2.715 1 98.75 145 LYS B C 1
ATOM 3163 O O . LYS B 1 145 ? 4.012 -8.219 -2.258 1 98.75 145 LYS B O 1
ATOM 3168 N N . THR B 1 146 ? 2.293 -6.797 -1.95 1 98.62 146 THR B N 1
ATOM 3169 C CA . THR B 1 146 ? 2.395 -6.965 -0.505 1 98.62 146 THR B CA 1
ATOM 3170 C C . THR B 1 146 ? 1.082 -7.492 0.071 1 98.62 146 THR B C 1
ATOM 3172 O O . THR B 1 146 ? 0.08 -7.586 -0.641 1 98.62 146 THR B O 1
ATOM 3175 N N . THR B 1 147 ? 1.072 -7.805 1.358 1 97.69 147 THR B N 1
ATOM 3176 C CA . THR B 1 147 ? -0.115 -8.273 2.064 1 97.69 147 THR B CA 1
ATOM 3177 C C . THR B 1 147 ? -1.121 -7.137 2.24 1 97.69 147 THR B C 1
ATOM 3179 O O . THR B 1 147 ? -2.273 -7.375 2.607 1 97.69 147 THR B O 1
ATOM 3182 N N . PHE B 1 148 ? -0.746 -5.898 1.899 1 98.06 148 PHE B N 1
ATOM 3183 C CA . PHE B 1 148 ? -1.634 -4.75 2.041 1 98.06 148 PHE B CA 1
ATOM 3184 C C . PHE B 1 148 ? -2.164 -4.305 0.683 1 98.06 148 PHE B C 1
ATOM 3186 O O . PHE B 1 148 ? -2.811 -3.262 0.574 1 98.06 148 PHE B O 1
ATOM 3193 N N . GLY B 1 149 ? -1.879 -5.059 -0.292 1 98.62 149 GLY B N 1
ATOM 3194 C CA . GLY B 1 149 ? -2.277 -4.875 -1.679 1 98.62 149 GLY B CA 1
ATOM 3195 C C . GLY B 1 149 ? -1.448 -5.688 -2.652 1 98.62 149 GLY B C 1
ATOM 3196 O O . GLY B 1 149 ? -0.223 -5.559 -2.691 1 98.62 149 GLY B O 1
ATOM 3197 N N . ILE B 1 150 ? -2.176 -6.508 -3.441 1 98.88 150 ILE B N 1
ATOM 3198 C CA . ILE B 1 150 ? -1.408 -7.418 -4.285 1 98.88 150 ILE B CA 1
ATOM 3199 C C . ILE B 1 150 ? -2.252 -7.844 -5.484 1 98.88 150 ILE B C 1
ATOM 3201 O O . ILE B 1 150 ? -3.451 -8.094 -5.348 1 98.88 150 ILE B O 1
ATOM 3205 N N . ASP B 1 151 ? -1.638 -7.891 -6.625 1 98.75 151 ASP B N 1
ATOM 3206 C CA . ASP B 1 151 ? -2.35 -8.43 -7.777 1 98.75 151 ASP B CA 1
ATOM 3207 C C . ASP B 1 151 ? -1.975 -9.891 -8.023 1 98.75 151 ASP B C 1
ATOM 3209 O O . ASP B 1 151 ? -1.196 -10.469 -7.266 1 98.75 151 ASP B O 1
ATOM 3213 N N . GLY B 1 152 ? -2.541 -10.555 -9.016 1 98.62 152 GLY B N 1
ATOM 3214 C CA . GLY B 1 152 ? -2.352 -11.977 -9.25 1 98.62 152 GLY B CA 1
ATOM 3215 C C . GLY B 1 152 ? -0.896 -12.359 -9.438 1 98.62 152 GLY B C 1
ATOM 3216 O O . GLY B 1 152 ? -0.344 -13.125 -8.641 1 98.62 152 GLY B O 1
ATOM 3217 N N . PRO B 1 153 ? -0.281 -11.789 -10.531 1 98.81 153 PRO B N 1
ATOM 3218 C CA . PRO B 1 153 ? 1.121 -12.148 -10.758 1 98.81 153 PRO B CA 1
ATOM 3219 C C . PRO B 1 153 ? 2.041 -11.664 -9.641 1 98.81 153 PRO B C 1
ATOM 3221 O O . PRO B 1 153 ? 3.062 -12.297 -9.359 1 98.81 153 PRO B O 1
ATOM 3224 N N . GLY B 1 154 ? 1.727 -10.539 -8.969 1 98.88 154 GLY B N 1
ATOM 3225 C CA . GLY B 1 154 ? 2.473 -10.172 -7.777 1 98.88 154 GLY B CA 1
ATOM 3226 C C . GLY B 1 154 ? 2.398 -11.211 -6.68 1 98.88 154 GLY B C 1
ATOM 3227 O O . GLY B 1 154 ? 3.4 -11.508 -6.027 1 98.88 154 GLY B O 1
ATOM 3228 N N . PHE B 1 155 ? 1.239 -11.773 -6.543 1 98.88 155 PHE B N 1
ATOM 3229 C CA . PHE B 1 155 ? 0.976 -12.789 -5.527 1 98.88 155 PHE B CA 1
ATOM 3230 C C . PHE B 1 155 ? 1.825 -14.031 -5.766 1 98.88 155 PHE B C 1
ATOM 3232 O O . PHE B 1 155 ? 2.518 -14.5 -4.859 1 98.88 155 PHE B O 1
ATOM 3239 N N . THR B 1 156 ? 1.784 -14.516 -6.98 1 98.94 156 THR B N 1
ATOM 3240 C CA . THR B 1 156 ? 2.572 -15.711 -7.281 1 98.94 156 THR B CA 1
ATOM 3241 C C . THR B 1 156 ? 4.066 -15.398 -7.215 1 98.94 156 THR B C 1
ATOM 3243 O O . THR B 1 156 ? 4.844 -16.203 -6.691 1 98.94 156 THR B O 1
ATOM 3246 N N . GLN B 1 157 ? 4.469 -14.25 -7.688 1 98.88 157 GLN B N 1
ATOM 3247 C CA . GLN B 1 157 ? 5.875 -13.859 -7.664 1 98.88 157 GLN B CA 1
ATOM 3248 C C . GLN B 1 157 ? 6.41 -13.797 -6.238 1 98.88 157 GLN B C 1
ATOM 3250 O O . GLN B 1 157 ? 7.473 -14.344 -5.941 1 98.88 157 GLN B O 1
ATOM 3255 N N . MET B 1 158 ? 5.664 -13.18 -5.352 1 98.75 158 MET B N 1
ATOM 3256 C CA . MET B 1 158 ? 6.145 -12.977 -3.984 1 98.75 158 MET B CA 1
ATOM 3257 C C . MET B 1 158 ? 6.133 -14.289 -3.205 1 98.75 158 MET B C 1
ATOM 3259 O O . MET B 1 158 ? 6.996 -14.516 -2.352 1 98.75 158 MET B O 1
ATOM 3263 N N . THR B 1 159 ? 5.109 -15.133 -3.465 1 98.69 159 THR B N 1
ATOM 3264 C CA . THR B 1 159 ? 5.094 -16.453 -2.859 1 98.69 159 THR B CA 1
ATOM 3265 C C . THR B 1 159 ? 6.352 -17.234 -3.236 1 98.69 159 THR B C 1
ATOM 3267 O O . THR B 1 159 ? 7.016 -17.812 -2.369 1 98.69 159 THR B O 1
ATOM 3270 N N . TYR B 1 160 ? 6.66 -17.203 -4.508 1 98.69 160 TYR B N 1
ATOM 3271 C CA . TYR B 1 160 ? 7.848 -17.922 -4.977 1 98.69 160 TYR B CA 1
ATOM 3272 C C . TYR B 1 160 ? 9.117 -17.25 -4.457 1 98.69 160 TYR B C 1
ATOM 3274 O O . TYR B 1 160 ? 10.047 -17.938 -4.027 1 98.69 160 TYR B O 1
ATOM 3282 N N . LYS B 1 161 ? 9.18 -15.93 -4.465 1 98.12 161 LYS B N 1
ATOM 3283 C CA . LYS B 1 161 ? 10.344 -15.188 -4.004 1 98.12 161 LYS B CA 1
ATOM 3284 C C . LYS B 1 161 ? 10.688 -15.531 -2.557 1 98.12 161 LYS B C 1
ATOM 3286 O O . LYS B 1 161 ? 11.844 -15.789 -2.229 1 98.12 161 LYS B O 1
ATOM 3291 N N . THR B 1 162 ? 9.672 -15.594 -1.711 1 97.69 162 THR B N 1
ATOM 3292 C CA . THR B 1 162 ? 9.891 -15.852 -0.292 1 97.69 162 THR B CA 1
ATOM 3293 C C . THR B 1 162 ? 10.328 -17.297 -0.07 1 97.69 162 THR B C 1
ATOM 3295 O O . THR B 1 162 ? 10.719 -17.672 1.038 1 97.69 162 THR B O 1
ATOM 3298 N N . ASN B 1 163 ? 10.266 -18.078 -1.11 1 97.81 163 ASN B N 1
ATOM 3299 C CA . ASN B 1 163 ? 10.742 -19.453 -1.045 1 97.81 163 ASN B CA 1
ATOM 3300 C C . ASN B 1 163 ? 12.016 -19.641 -1.868 1 97.81 163 ASN B C 1
ATOM 3302 O O . ASN B 1 163 ? 12.43 -20.766 -2.127 1 97.81 163 ASN B O 1
ATOM 3306 N N . GLY B 1 164 ? 12.555 -18.562 -2.367 1 96.88 164 GLY B N 1
ATOM 3307 C CA . GLY B 1 164 ? 13.875 -18.594 -2.971 1 96.88 164 GLY B CA 1
ATOM 3308 C C . GLY B 1 164 ? 13.836 -18.766 -4.477 1 96.88 164 GLY B C 1
ATOM 3309 O O . GLY B 1 164 ? 14.859 -19.062 -5.098 1 96.88 164 GLY B O 1
ATOM 3310 N N . TYR B 1 165 ? 12.68 -18.641 -5.098 1 97.44 165 TYR B N 1
ATOM 3311 C CA . TYR B 1 165 ? 12.539 -18.828 -6.535 1 97.44 165 TYR B CA 1
ATOM 3312 C C . TYR B 1 165 ? 12.156 -17.516 -7.223 1 97.44 165 TYR B C 1
ATOM 3314 O O . TYR B 1 165 ? 11.516 -16.656 -6.613 1 97.44 165 TYR B O 1
ATOM 3322 N N . ARG B 1 166 ? 12.523 -17.406 -8.469 1 96.88 166 ARG B N 1
ATOM 3323 C CA . ARG B 1 166 ? 12.297 -16.172 -9.219 1 96.88 166 ARG B CA 1
ATOM 3324 C C . ARG B 1 166 ? 11.203 -16.359 -10.266 1 96.88 166 ARG B C 1
ATOM 3326 O O . ARG B 1 166 ? 11.211 -17.344 -11.016 1 96.88 166 ARG B O 1
ATOM 3333 N N . LEU B 1 167 ? 10.25 -15.539 -10.242 1 98.5 167 LEU B N 1
ATOM 3334 C CA . LEU B 1 167 ? 9.242 -15.414 -11.297 1 98.5 167 LEU B CA 1
ATOM 3335 C C . LEU B 1 167 ? 9.281 -14.023 -11.914 1 98.5 167 LEU B C 1
ATOM 3337 O O . LEU B 1 167 ? 9.602 -13.047 -11.242 1 98.5 167 LEU B O 1
ATOM 3341 N N . LEU B 1 168 ? 8.953 -13.984 -13.172 1 98.62 168 LEU B N 1
ATOM 3342 C CA . LEU B 1 168 ? 8.789 -12.703 -13.852 1 98.62 168 LEU B CA 1
ATOM 3343 C C . LEU B 1 168 ? 7.566 -11.961 -13.312 1 98.62 168 LEU B C 1
ATOM 3345 O O . LEU B 1 168 ? 6.797 -12.516 -12.523 1 98.62 168 LEU B O 1
ATOM 3349 N N . ARG B 1 169 ? 7.348 -10.695 -13.656 1 98.5 169 ARG B N 1
ATOM 3350 C CA . ARG B 1 169 ? 6.422 -9.812 -12.953 1 98.5 169 ARG B CA 1
ATOM 3351 C C . ARG B 1 169 ? 4.992 -10.031 -13.43 1 98.5 169 ARG B C 1
ATOM 3353 O O . ARG B 1 169 ? 4.051 -9.961 -12.633 1 98.5 169 ARG B O 1
ATOM 3360 N N . GLY B 1 170 ? 4.805 -10.219 -14.734 1 97.88 170 GLY B N 1
ATOM 3361 C CA . GLY B 1 170 ? 3.467 -10.32 -15.297 1 97.88 170 GLY B CA 1
ATOM 3362 C C . GLY B 1 170 ? 3.004 -11.75 -15.492 1 97.88 170 GLY B C 1
ATOM 3363 O O . GLY B 1 170 ? 3.822 -12.656 -15.68 1 97.88 170 GLY B O 1
ATOM 3364 N N . ALA B 1 171 ? 1.711 -11.938 -15.547 1 98.19 171 ALA B N 1
ATOM 3365 C CA . ALA B 1 171 ? 1.129 -13.266 -15.68 1 98.19 171 ALA B CA 1
ATOM 3366 C C . ALA B 1 171 ? 1.535 -13.922 -17 1 98.19 171 ALA B C 1
ATOM 3368 O O . ALA B 1 171 ? 1.916 -15.094 -17.031 1 98.19 171 ALA B O 1
ATOM 3369 N N . GLN B 1 172 ? 1.393 -13.156 -18.047 1 97.38 172 GLN B N 1
ATOM 3370 C CA . GLN B 1 172 ? 1.764 -13.695 -19.359 1 97.38 172 GLN B CA 1
ATOM 3371 C C . GLN B 1 172 ? 3.229 -14.117 -19.375 1 97.38 172 GLN B C 1
ATOM 3373 O O . GLN B 1 172 ? 3.562 -15.195 -19.875 1 97.38 172 GLN B O 1
ATOM 3378 N N . GLN B 1 173 ? 4.113 -13.281 -18.875 1 98 173 GLN B N 1
ATOM 3379 C CA . GLN B 1 173 ? 5.535 -13.594 -18.828 1 98 173 GLN B CA 1
ATOM 3380 C C . GLN B 1 173 ? 5.797 -14.812 -17.953 1 98 173 GLN B C 1
ATOM 3382 O O . GLN B 1 173 ? 6.609 -15.672 -18.297 1 98 173 GLN B O 1
ATOM 3387 N N . GLN B 1 174 ? 5.129 -14.867 -16.781 1 98.69 174 GLN B N 1
ATOM 3388 C CA . GLN B 1 174 ? 5.289 -16.016 -15.891 1 98.69 174 GLN B CA 1
ATOM 3389 C C . GLN B 1 174 ? 4.898 -17.312 -16.578 1 98.69 174 GLN B C 1
ATOM 3391 O O . GLN B 1 174 ? 5.512 -18.359 -16.344 1 98.69 174 GLN B O 1
ATOM 3396 N N . SER B 1 175 ? 3.908 -17.266 -17.438 1 98.31 175 SER B N 1
ATOM 3397 C CA . SER B 1 175 ? 3.414 -18.469 -18.109 1 98.31 175 SER B CA 1
ATOM 3398 C C . SER B 1 175 ? 4.457 -19.031 -19.078 1 98.31 175 SER B C 1
ATOM 3400 O O . SER B 1 175 ? 4.332 -20.156 -19.547 1 98.31 175 SER B O 1
ATOM 3402 N N . THR B 1 176 ? 5.453 -18.234 -19.391 1 98.25 176 THR B N 1
ATOM 3403 C CA . THR B 1 176 ? 6.523 -18.719 -20.25 1 98.25 176 THR B CA 1
ATOM 3404 C C . THR B 1 176 ? 7.566 -19.484 -19.438 1 98.25 176 THR B C 1
ATOM 3406 O O . THR B 1 176 ? 8.492 -20.062 -20.016 1 98.25 176 THR B O 1
ATOM 3409 N N . GLN B 1 177 ? 7.434 -19.516 -18.172 1 98.44 177 GLN B N 1
ATOM 3410 C CA . GLN B 1 177 ? 8.391 -20.188 -17.297 1 98.44 177 GLN B CA 1
ATOM 3411 C C . GLN B 1 177 ? 7.891 -21.578 -16.891 1 98.44 177 GLN B C 1
ATOM 3413 O O . GLN B 1 177 ? 6.68 -21.812 -16.844 1 98.44 177 GLN B O 1
ATOM 3418 N N . GLY B 1 178 ? 8.828 -22.5 -16.641 1 98.19 178 GLY B N 1
ATOM 3419 C CA . GLY B 1 178 ? 8.492 -23.828 -16.125 1 98.19 178 GLY B CA 1
ATOM 3420 C C . GLY B 1 178 ? 8 -24.766 -17.219 1 98.19 178 GLY B C 1
ATOM 3421 O O . GLY B 1 178 ? 8.156 -24.484 -18.406 1 98.19 178 GLY B O 1
ATOM 3422 N N . GLU B 1 179 ? 7.465 -25.938 -16.766 1 98.12 179 GLU B N 1
ATOM 3423 C CA . GLU B 1 179 ? 6.98 -26.984 -17.656 1 98.12 179 GLU B CA 1
ATOM 3424 C C . GLU B 1 179 ? 5.453 -27.031 -17.672 1 98.12 179 GLU B C 1
ATOM 3426 O O . GLU B 1 179 ? 4.816 -27.047 -16.609 1 98.12 179 GLU B O 1
ATOM 3431 N N . ALA B 1 180 ? 4.945 -27.031 -18.875 1 97.94 180 ALA B N 1
ATOM 3432 C CA . ALA B 1 180 ? 3.494 -27.109 -19 1 97.94 180 ALA B CA 1
ATOM 3433 C C . ALA B 1 180 ? 2.982 -28.5 -18.656 1 97.94 180 ALA B C 1
ATOM 3435 O O . ALA B 1 180 ? 3.6 -29.5 -19.031 1 97.94 180 ALA B O 1
ATOM 3436 N N . LEU B 1 181 ? 1.889 -28.484 -18.016 1 96.81 181 LEU B N 1
ATOM 3437 C CA . LEU B 1 181 ? 1.224 -29.75 -17.719 1 96.81 181 LEU B CA 1
ATOM 3438 C C . LEU B 1 181 ? -0.008 -29.938 -18.594 1 96.81 181 LEU B C 1
ATOM 3440 O O . LEU B 1 181 ? -0.721 -28.984 -18.875 1 96.81 181 LEU B O 1
ATOM 3444 N N . SER B 1 182 ? -0.347 -31.156 -18.922 1 90 182 SER B N 1
ATOM 3445 C CA . SER B 1 182 ? -1.422 -31.453 -19.859 1 90 182 SER B CA 1
ATOM 3446 C C . SER B 1 182 ? -2.773 -31.5 -19.156 1 90 182 SER B C 1
ATOM 3448 O O . SER B 1 182 ? -3.799 -31.141 -19.734 1 90 182 SER B O 1
ATOM 3450 N N . PHE B 1 183 ? -2.707 -32.031 -17.938 1 90.56 183 PHE B N 1
ATOM 3451 C CA . PHE B 1 183 ? -3.951 -32.219 -17.203 1 90.56 183 PHE B CA 1
ATOM 3452 C C . PHE B 1 183 ? -3.828 -31.688 -15.781 1 90.56 183 PHE B C 1
ATOM 3454 O O . PHE B 1 183 ? -2.754 -31.75 -15.18 1 90.56 183 PHE B O 1
ATOM 3461 N N . ILE B 1 184 ? -4.906 -31.156 -15.344 1 92.94 184 ILE B N 1
ATOM 3462 C CA . ILE B 1 184 ? -4.938 -30.609 -13.992 1 92.94 184 ILE B CA 1
ATOM 3463 C C . ILE B 1 184 ? -4.57 -31.688 -12.984 1 92.94 184 ILE B C 1
ATOM 3465 O O . ILE B 1 184 ? -3.947 -31.406 -11.961 1 92.94 184 ILE B O 1
ATOM 3469 N N . GLU B 1 185 ? -4.91 -32.969 -13.297 1 93.25 185 GLU B N 1
ATOM 3470 C CA . GLU B 1 185 ? -4.656 -34.094 -12.406 1 93.25 185 GLU B CA 1
ATOM 3471 C C . GLU B 1 185 ? -3.158 -34.312 -12.227 1 93.25 185 GLU B C 1
ATOM 3473 O O . GLU B 1 185 ? -2.738 -34.969 -11.273 1 93.25 185 GLU B O 1
ATOM 3478 N N . GLU B 1 186 ? -2.396 -33.812 -13.094 1 95.12 186 GLU B N 1
ATOM 3479 C CA . GLU B 1 186 ? -0.946 -33.969 -13.031 1 95.12 186 GLU B CA 1
ATOM 3480 C C . GLU B 1 186 ? -0.317 -32.906 -12.148 1 95.12 186 GLU B C 1
ATOM 3482 O O . GLU B 1 186 ? 0.871 -32.969 -11.828 1 95.12 186 GLU B O 1
ATOM 3487 N N . SER B 1 187 ? -1.145 -31.922 -11.797 1 96.31 187 SER B N 1
ATOM 3488 C CA . SER B 1 187 ? -0.603 -30.797 -11.055 1 96.31 187 SER B CA 1
ATOM 3489 C C . SER B 1 187 ? -0.387 -31.141 -9.586 1 96.31 187 SER B C 1
ATOM 3491 O O . SER B 1 187 ? -1.011 -32.062 -9.062 1 96.31 187 SER B O 1
ATOM 3493 N N . GLU B 1 188 ? 0.57 -30.469 -8.984 1 97.44 188 GLU B N 1
ATOM 3494 C CA . GLU B 1 188 ? 0.87 -30.562 -7.562 1 97.44 188 GLU B CA 1
ATOM 3495 C C . GLU B 1 188 ? 0.683 -29.203 -6.879 1 97.44 188 GLU B C 1
ATOM 3497 O O . GLU B 1 188 ? 0.797 -28.156 -7.52 1 97.44 188 GLU B O 1
ATOM 3502 N N . PRO B 1 189 ? 0.41 -29.297 -5.555 1 98.38 189 PRO B N 1
ATOM 3503 C CA . PRO B 1 189 ? 0.368 -28.016 -4.84 1 98.38 189 PRO B CA 1
ATOM 3504 C C . PRO B 1 189 ? 1.621 -27.188 -5.062 1 98.38 189 PRO B C 1
ATOM 3506 O O . PRO B 1 189 ? 2.738 -27.703 -4.996 1 98.38 189 PRO B O 1
ATOM 3509 N N . GLY B 1 190 ? 1.375 -25.891 -5.359 1 98.62 190 GLY B N 1
ATOM 3510 C CA . GLY B 1 190 ? 2.496 -25 -5.641 1 98.62 190 GLY B CA 1
ATOM 3511 C C . GLY B 1 190 ? 2.658 -24.703 -7.117 1 98.62 190 GLY B C 1
ATOM 3512 O O . GLY B 1 190 ? 3.328 -23.734 -7.484 1 98.62 190 GLY B O 1
ATOM 3513 N N . ASP B 1 191 ? 2.102 -25.547 -7.973 1 98.81 191 ASP B N 1
ATOM 3514 C CA . ASP B 1 191 ? 2.123 -25.25 -9.398 1 98.81 191 ASP B CA 1
ATOM 3515 C C . ASP B 1 191 ? 1.269 -24.031 -9.719 1 98.81 191 ASP B C 1
ATOM 3517 O O . ASP B 1 191 ? 0.422 -23.625 -8.914 1 98.81 191 ASP B O 1
ATOM 3521 N N . LEU B 1 192 ? 1.564 -23.422 -10.883 1 98.81 192 LEU B N 1
ATOM 3522 C CA . LEU B 1 192 ? 0.849 -22.203 -11.273 1 98.81 192 LEU B CA 1
ATOM 3523 C C . LEU B 1 192 ? -0.222 -22.531 -12.312 1 98.81 192 LEU B C 1
ATOM 3525 O O . LEU B 1 192 ? 0.02 -23.297 -13.242 1 98.81 192 LEU B O 1
ATOM 3529 N N . ALA B 1 193 ? -1.398 -22.047 -12.125 1 98.81 193 ALA B N 1
ATOM 3530 C CA . ALA B 1 193 ? -2.469 -22.078 -13.117 1 98.81 193 ALA B CA 1
ATOM 3531 C C . ALA B 1 193 ? -2.672 -20.719 -13.758 1 98.81 193 ALA B C 1
ATOM 3533 O O . ALA B 1 193 ? -2.84 -19.719 -13.055 1 98.81 193 ALA B O 1
ATOM 3534 N N . PHE B 1 194 ? -2.666 -20.672 -15.062 1 98.69 194 PHE B N 1
ATOM 3535 C CA . PHE B 1 194 ? -2.828 -19.438 -15.812 1 98.69 194 PHE B CA 1
ATOM 3536 C C . PHE B 1 194 ? -4.168 -19.406 -16.547 1 98.69 194 PHE B C 1
ATOM 3538 O O . PHE B 1 194 ? -4.637 -20.438 -17.031 1 98.69 194 PHE B O 1
ATOM 3545 N N . PHE B 1 195 ? -4.746 -18.219 -16.672 1 98.25 195 PHE B N 1
ATOM 3546 C CA . PHE B 1 195 ? -6.102 -18.078 -17.188 1 98.25 195 PHE B CA 1
ATOM 3547 C C . PHE B 1 195 ? -6.156 -16.984 -18.25 1 98.25 195 PHE B C 1
ATOM 3549 O O . PHE B 1 195 ? -5.48 -15.969 -18.141 1 98.25 195 PHE B O 1
ATOM 3556 N N . ASP B 1 196 ? -6.961 -17.188 -19.203 1 95.25 196 ASP B N 1
ATOM 3557 C CA . ASP B 1 196 ? -7.047 -16.25 -20.312 1 95.25 196 ASP B CA 1
ATOM 3558 C C . ASP B 1 196 ? -8.32 -15.406 -20.219 1 95.25 196 ASP B C 1
ATOM 3560 O O . ASP B 1 196 ? -9.297 -15.82 -19.594 1 95.25 196 ASP B O 1
ATOM 3564 N N . ASN B 1 197 ? -8.188 -14.219 -20.703 1 92.88 197 ASN B N 1
ATOM 3565 C CA . ASN B 1 197 ? -9.391 -13.414 -20.906 1 92.88 197 ASN B CA 1
ATOM 3566 C C . ASN B 1 197 ? -10.086 -13.75 -22.219 1 92.88 197 ASN B C 1
ATOM 3568 O O . ASN B 1 197 ? -9.711 -14.719 -22.891 1 92.88 197 ASN B O 1
ATOM 3572 N N . ASN B 1 198 ? -11.117 -12.992 -22.562 1 91.06 198 ASN B N 1
ATOM 3573 C CA . ASN B 1 198 ? -11.945 -13.297 -23.719 1 91.06 198 ASN B CA 1
ATOM 3574 C C . ASN B 1 198 ? -11.172 -13.117 -25.016 1 91.06 198 ASN B C 1
ATOM 3576 O O . ASN B 1 198 ? -11.539 -13.695 -26.047 1 91.06 198 ASN B O 1
ATOM 3580 N N . ASP B 1 199 ? -10.094 -12.375 -25 1 93.25 199 ASP B N 1
ATOM 3581 C CA . ASP B 1 199 ? -9.273 -12.141 -26.188 1 93.25 199 ASP B CA 1
ATOM 3582 C C . ASP B 1 199 ? -8.18 -13.203 -26.312 1 93.25 199 ASP B C 1
ATOM 3584 O O . ASP B 1 199 ? -7.355 -13.141 -27.219 1 93.25 199 ASP B O 1
ATOM 3588 N N . GLY B 1 200 ? -8.148 -14.125 -25.422 1 93 200 GLY B N 1
ATOM 3589 C CA . GLY B 1 200 ? -7.164 -15.195 -25.469 1 93 200 GLY B CA 1
ATOM 3590 C C . GLY B 1 200 ? -5.828 -14.812 -24.859 1 93 200 GLY B C 1
ATOM 3591 O O . GLY B 1 200 ? -4.824 -15.492 -25.078 1 93 200 GLY B O 1
ATOM 3592 N N . THR B 1 201 ? -5.816 -13.75 -24.203 1 95.44 201 THR B N 1
ATOM 3593 C CA . THR B 1 201 ? -4.598 -13.297 -23.531 1 95.44 201 THR B CA 1
ATOM 3594 C C . THR B 1 201 ? -4.586 -13.719 -22.078 1 95.44 201 THR B C 1
ATOM 3596 O O . THR B 1 201 ? -5.586 -13.562 -21.375 1 95.44 201 THR B O 1
ATOM 3599 N N . ILE B 1 202 ? -3.439 -14.312 -21.656 1 97.56 202 ILE B N 1
ATOM 3600 C CA . ILE B 1 202 ? -3.297 -14.68 -20.25 1 97.56 202 ILE B CA 1
ATOM 3601 C C . ILE B 1 202 ? -3.242 -13.422 -19.391 1 97.56 202 ILE B C 1
ATOM 3603 O O . ILE B 1 202 ? -2.355 -12.578 -19.562 1 97.56 202 ILE B O 1
ATOM 3607 N N . ASP B 1 203 ? -4.203 -13.328 -18.469 1 96.12 203 ASP B N 1
ATOM 3608 C CA . ASP B 1 203 ? -4.234 -12.102 -17.672 1 96.12 203 ASP B CA 1
ATOM 3609 C C . ASP B 1 203 ? -4.438 -12.422 -16.188 1 96.12 203 ASP B C 1
ATOM 3611 O O . ASP B 1 203 ? -4.664 -11.523 -15.383 1 96.12 203 ASP B O 1
ATOM 3615 N N . HIS B 1 204 ? -4.441 -13.703 -15.844 1 98.19 204 HIS B N 1
ATOM 3616 C CA . HIS B 1 204 ? -4.637 -14.109 -14.461 1 98.19 204 HIS B CA 1
ATOM 3617 C C . HIS B 1 204 ? -3.805 -15.344 -14.125 1 98.19 204 HIS B C 1
ATOM 3619 O O . HIS B 1 204 ? -3.43 -16.109 -15.016 1 98.19 204 HIS B O 1
ATOM 3625 N N . VAL B 1 205 ? -3.49 -15.453 -12.875 1 98.88 205 VAL B N 1
ATOM 3626 C CA . VAL B 1 205 ? -2.67 -16.562 -12.414 1 98.88 205 VAL B CA 1
ATOM 3627 C C . VAL B 1 205 ? -2.998 -16.891 -10.953 1 98.88 205 VAL B C 1
ATOM 3629 O O . VAL B 1 205 ? -3.404 -16 -10.195 1 98.88 205 VAL B O 1
ATOM 3632 N N . GLY B 1 206 ? -2.951 -18.094 -10.547 1 98.81 206 GLY B N 1
ATOM 3633 C CA . GLY B 1 206 ? -3.102 -18.562 -9.188 1 98.81 206 GLY B CA 1
ATOM 3634 C C . GLY B 1 206 ? -2.193 -19.734 -8.859 1 98.81 206 GLY B C 1
ATOM 3635 O O . GLY B 1 206 ? -1.491 -20.25 -9.734 1 98.81 206 GLY B O 1
ATOM 3636 N N . ILE B 1 207 ? -2.148 -20.125 -7.664 1 98.94 207 ILE B N 1
ATOM 3637 C CA . ILE B 1 207 ? -1.333 -21.234 -7.184 1 98.94 207 ILE B CA 1
ATOM 3638 C C . ILE B 1 207 ? -2.23 -22.422 -6.84 1 98.94 207 ILE B C 1
ATOM 3640 O O . ILE B 1 207 ? -3.143 -22.297 -6.016 1 98.94 207 ILE B O 1
ATOM 3644 N N . ILE B 1 208 ? -1.887 -23.531 -7.422 1 98.69 208 ILE B N 1
ATOM 3645 C CA . ILE B 1 208 ? -2.654 -24.75 -7.211 1 98.69 208 ILE B CA 1
ATOM 3646 C C . ILE B 1 208 ? -2.453 -25.234 -5.777 1 98.69 208 ILE B C 1
ATOM 3648 O O . ILE B 1 208 ? -1.332 -25.234 -5.266 1 98.69 208 ILE B O 1
ATOM 3652 N N . MET B 1 209 ? -3.564 -25.594 -5.152 1 98.31 209 MET B N 1
ATOM 3653 C CA . MET B 1 209 ? -3.561 -26.234 -3.84 1 98.31 209 MET B CA 1
ATOM 3654 C C . MET B 1 209 ? -4.059 -27.672 -3.934 1 98.31 209 MET B C 1
ATOM 3656 O O . MET B 1 209 ? -4.305 -28.172 -5.031 1 98.31 209 MET B O 1
ATOM 3660 N N . GLU B 1 210 ? -4.098 -28.312 -2.779 1 96.88 210 GLU B N 1
ATOM 3661 C CA . GLU B 1 210 ? -4.609 -29.688 -2.74 1 96.88 210 GLU B CA 1
ATOM 3662 C C . GLU B 1 210 ? -6.102 -29.719 -3.045 1 96.88 210 GLU B C 1
ATOM 3664 O O . GLU B 1 210 ? -6.805 -28.719 -2.861 1 96.88 210 GLU B O 1
ATOM 3669 N N . ASN B 1 211 ? -6.516 -30.875 -3.605 1 96.25 211 ASN B N 1
ATOM 3670 C CA . ASN B 1 211 ? -7.93 -31.219 -3.746 1 96.25 211 ASN B CA 1
ATOM 3671 C C . ASN B 1 211 ? -8.648 -30.234 -4.672 1 96.25 211 ASN B C 1
ATOM 3673 O O . ASN B 1 211 ? -9.766 -29.812 -4.383 1 96.25 211 ASN B O 1
ATOM 3677 N N . ASN B 1 212 ? -7.98 -29.797 -5.668 1 95.5 212 ASN B N 1
ATOM 3678 C CA . ASN B 1 212 ? -8.562 -29 -6.738 1 95.5 212 ASN B CA 1
ATOM 3679 C C . ASN B 1 212 ? -8.969 -27.609 -6.246 1 95.5 212 ASN B C 1
ATOM 3681 O O . ASN B 1 212 ? -10.07 -27.141 -6.555 1 95.5 212 ASN B O 1
ATOM 3685 N N . TYR B 1 213 ? -8.164 -27.078 -5.367 1 98 213 TYR B N 1
ATOM 3686 C CA . TYR B 1 213 ? -8.305 -25.688 -4.969 1 98 213 TYR B CA 1
ATOM 3687 C C . TYR B 1 213 ? -7.18 -24.844 -5.551 1 98 213 TYR B C 1
ATOM 3689 O O . TYR B 1 213 ? -6.133 -25.375 -5.93 1 98 213 TYR B O 1
ATOM 3697 N N . VAL B 1 214 ? -7.512 -23.609 -5.707 1 98.56 214 VAL B N 1
ATOM 3698 C CA . VAL B 1 214 ? -6.535 -22.625 -6.172 1 98.56 214 VAL B CA 1
ATOM 3699 C C . VAL B 1 214 ? -6.609 -21.375 -5.297 1 98.56 214 VAL B C 1
ATOM 3701 O O . VAL B 1 214 ? -7.695 -20.938 -4.91 1 98.56 214 VAL B O 1
ATOM 3704 N N . ILE B 1 215 ? -5.512 -20.875 -4.871 1 98.56 215 ILE B N 1
ATOM 3705 C CA . ILE B 1 215 ? -5.441 -19.594 -4.176 1 98.56 215 ILE B CA 1
ATOM 3706 C C . ILE B 1 215 ? -4.969 -18.516 -5.141 1 98.56 215 ILE B C 1
ATOM 3708 O O . ILE B 1 215 ? -4.004 -18.703 -5.883 1 98.56 215 ILE B O 1
ATOM 3712 N N . HIS B 1 216 ? -5.699 -17.422 -5.234 1 98.75 216 HIS B N 1
ATOM 3713 C CA . HIS B 1 216 ? -5.441 -16.375 -6.219 1 98.75 216 HIS B CA 1
ATOM 3714 C C . HIS B 1 216 ? -5.961 -15.031 -5.738 1 98.75 216 HIS B C 1
ATOM 3716 O O . HIS B 1 216 ? -6.688 -14.953 -4.742 1 98.75 216 HIS B O 1
ATOM 3722 N N . SER B 1 217 ? -5.512 -13.945 -6.348 1 98.31 217 SER B N 1
ATOM 3723 C CA . SER B 1 217 ? -5.926 -12.594 -5.988 1 98.31 217 SER B CA 1
ATOM 3724 C C . SER B 1 217 ? -7.047 -12.102 -6.898 1 98.31 217 SER B C 1
ATOM 3726 O O . SER B 1 217 ? -6.805 -11.75 -8.055 1 98.31 217 SER B O 1
ATOM 3728 N N . PHE B 1 218 ? -8.242 -12.016 -6.41 1 97.25 218 PHE B N 1
ATOM 3729 C CA . PHE B 1 218 ? -9.445 -11.547 -7.09 1 97.25 218 PHE B CA 1
ATOM 3730 C C . PHE B 1 218 ? -10.398 -10.875 -6.109 1 97.25 218 PHE B C 1
ATOM 3732 O O . PHE B 1 218 ? -11.18 -11.547 -5.438 1 97.25 218 PHE B O 1
ATOM 3739 N N . GLY B 1 219 ? -10.336 -9.523 -6.078 1 96.44 219 GLY B N 1
ATOM 3740 C CA . GLY B 1 219 ? -10.93 -8.781 -4.984 1 96.44 219 GLY B CA 1
ATOM 3741 C C . GLY B 1 219 ? -10.07 -8.766 -3.734 1 96.44 219 GLY B C 1
ATOM 3742 O O . GLY B 1 219 ? -9.781 -7.699 -3.186 1 96.44 219 GLY B O 1
ATOM 3743 N N . LYS B 1 220 ? -9.703 -9.812 -3.326 1 96.81 220 LYS B N 1
ATOM 3744 C CA . LYS B 1 220 ? -8.734 -10.148 -2.287 1 96.81 220 LYS B CA 1
ATOM 3745 C C . LYS B 1 220 ? -8.086 -11.508 -2.564 1 96.81 220 LYS B C 1
ATOM 3747 O O . LYS B 1 220 ? -8.516 -12.234 -3.461 1 96.81 220 LYS B O 1
ATOM 3752 N N . VAL B 1 221 ? -7.016 -11.789 -1.933 1 97.75 221 VAL B N 1
ATOM 3753 C CA . VAL B 1 221 ? -6.484 -13.141 -2.021 1 97.75 221 VAL B CA 1
ATOM 3754 C C . VAL B 1 221 ? -7.469 -14.125 -1.382 1 97.75 221 VAL B C 1
ATOM 3756 O O . VAL B 1 221 ? -7.84 -13.969 -0.216 1 97.75 221 VAL B O 1
ATOM 3759 N N . ARG B 1 222 ? -7.852 -15.102 -2.189 1 96.31 222 ARG B N 1
ATOM 3760 C CA . ARG B 1 222 ? -8.906 -16.016 -1.781 1 96.31 222 ARG B CA 1
ATOM 3761 C C . ARG B 1 222 ? -8.664 -17.422 -2.344 1 96.31 222 ARG B C 1
ATOM 3763 O O . ARG B 1 222 ? -7.824 -17.594 -3.227 1 96.31 222 ARG B O 1
ATOM 3770 N N . ILE B 1 223 ? -9.359 -18.359 -1.783 1 96.81 223 ILE B N 1
ATOM 3771 C CA . ILE B 1 223 ? -9.273 -19.75 -2.207 1 96.81 223 ILE B CA 1
ATOM 3772 C C . ILE B 1 223 ? -10.578 -20.156 -2.893 1 96.81 223 ILE B C 1
ATOM 3774 O O . ILE B 1 223 ? -11.664 -20 -2.326 1 96.81 223 ILE B O 1
ATOM 3778 N N . ASP B 1 224 ? -10.508 -20.641 -4.125 1 97.88 224 ASP B N 1
ATOM 3779 C CA . ASP B 1 224 ? -11.664 -21.109 -4.891 1 97.88 224 ASP B CA 1
ATOM 3780 C C . ASP B 1 224 ? -11.414 -22.5 -5.469 1 97.88 224 ASP B C 1
ATOM 3782 O O . ASP B 1 224 ? -10.305 -23.016 -5.391 1 97.88 224 ASP B O 1
ATOM 3786 N N . ARG B 1 225 ? -12.43 -23.062 -5.988 1 97.5 225 ARG B N 1
ATOM 3787 C CA . ARG B 1 225 ? -12.305 -24.344 -6.668 1 97.5 225 ARG B CA 1
ATOM 3788 C C . ARG B 1 225 ? -11.797 -24.156 -8.094 1 97.5 225 ARG B C 1
ATOM 3790 O O . ARG B 1 225 ? -12.055 -23.141 -8.727 1 97.5 225 ARG B O 1
ATOM 3797 N N . ILE B 1 226 ? -11.094 -25.141 -8.586 1 97.94 226 ILE B N 1
ATOM 3798 C CA . ILE B 1 226 ? -10.578 -25.094 -9.953 1 97.94 226 ILE B CA 1
ATOM 3799 C C . ILE B 1 226 ? -10.789 -26.438 -10.633 1 97.94 226 ILE B C 1
ATOM 3801 O O . ILE B 1 226 ? -10.688 -27.5 -9.992 1 97.94 226 ILE B O 1
ATOM 3805 N N . ASP B 1 227 ? -11.18 -26.438 -11.898 1 96.31 227 ASP B N 1
ATOM 3806 C CA . ASP B 1 227 ? -11.258 -27.625 -12.734 1 96.31 227 ASP B CA 1
ATOM 3807 C C . ASP B 1 227 ? -10.789 -27.328 -14.156 1 96.31 227 ASP B C 1
ATOM 3809 O O . ASP B 1 227 ? -10.117 -26.328 -14.398 1 96.31 227 ASP B O 1
ATOM 3813 N N . HIS B 1 228 ? -11.047 -28.234 -15.078 1 95.38 228 HIS B N 1
ATOM 3814 C CA . HIS B 1 228 ? -10.531 -28.109 -16.438 1 95.38 228 HIS B CA 1
ATOM 3815 C C . HIS B 1 228 ? -11.102 -26.875 -17.125 1 95.38 228 HIS B C 1
ATOM 3817 O O . HIS B 1 228 ? -10.508 -26.375 -18.094 1 95.38 228 HIS B O 1
ATOM 3823 N N . THR B 1 229 ? -12.234 -26.484 -16.672 1 95.19 229 THR B N 1
ATOM 3824 C CA . THR B 1 229 ? -12.859 -25.297 -17.266 1 95.19 229 THR B CA 1
ATOM 3825 C C . THR B 1 229 ? -12.211 -24.016 -16.734 1 95.19 229 THR B C 1
ATOM 3827 O O . THR B 1 229 ? -11.984 -23.078 -17.5 1 95.19 229 THR B O 1
ATOM 3830 N N . GLY B 1 230 ? -11.93 -23.969 -15.438 1 97.25 230 GLY B N 1
ATOM 3831 C CA . GLY B 1 230 ? -11.344 -22.797 -14.812 1 97.25 230 GLY B CA 1
ATOM 3832 C C . GLY B 1 230 ? -11.672 -22.672 -13.336 1 97.25 230 GLY B C 1
ATOM 3833 O O . GLY B 1 230 ? -11.766 -23.672 -12.633 1 97.25 230 GLY B O 1
ATOM 3834 N N . ILE B 1 231 ? -11.688 -21.438 -12.859 1 97.88 231 ILE B N 1
ATOM 3835 C CA . ILE B 1 231 ? -11.977 -21.188 -11.461 1 97.88 231 ILE B CA 1
ATOM 3836 C C . ILE B 1 231 ? -13.492 -21.062 -11.258 1 97.88 231 ILE B C 1
ATOM 3838 O O . ILE B 1 231 ? -14.156 -20.297 -11.961 1 97.88 231 ILE B O 1
ATOM 3842 N N . PHE B 1 232 ? -13.984 -21.797 -10.367 1 96.38 232 PHE B N 1
ATOM 3843 C CA . PHE B 1 232 ? -15.391 -21.75 -10 1 96.38 232 PHE B CA 1
ATOM 3844 C C . PHE B 1 232 ? -15.586 -20.984 -8.688 1 96.38 232 PHE B C 1
ATOM 3846 O O . PHE B 1 232 ? -15.047 -21.391 -7.652 1 96.38 232 PHE B O 1
ATOM 3853 N N . ASN B 1 233 ? -16.297 -19.875 -8.789 1 91.94 233 ASN B N 1
ATOM 3854 C CA . ASN B 1 233 ? -16.625 -19.109 -7.594 1 91.94 233 ASN B CA 1
ATOM 3855 C C . ASN B 1 233 ? -17.906 -19.609 -6.934 1 91.94 233 ASN B C 1
ATOM 3857 O O . ASN B 1 233 ? -19 -19.422 -7.469 1 91.94 233 ASN B O 1
ATOM 3861 N N . THR B 1 234 ? -17.766 -20.156 -5.777 1 87.69 234 THR B N 1
ATOM 3862 C CA . THR B 1 234 ? -18.906 -20.781 -5.105 1 87.69 234 THR B CA 1
ATOM 3863 C C . THR B 1 234 ? -19.891 -19.734 -4.602 1 87.69 234 THR B C 1
ATOM 3865 O O . THR B 1 234 ? -21.078 -20.016 -4.469 1 87.69 234 THR B O 1
ATOM 3868 N N . GLU B 1 235 ? -19.406 -18.547 -4.305 1 84.06 235 GLU B N 1
ATOM 3869 C CA . GLU B 1 235 ? -20.281 -17.484 -3.814 1 84.06 235 GLU B CA 1
ATOM 3870 C C . GLU B 1 235 ? -21.25 -17.031 -4.895 1 84.06 235 GLU B C 1
ATOM 3872 O O . GLU B 1 235 ? -22.422 -16.781 -4.609 1 84.06 235 GLU B O 1
ATOM 3877 N N . THR B 1 236 ? -20.797 -16.984 -6.117 1 86.62 236 THR B N 1
ATOM 3878 C CA . THR B 1 236 ? -21.625 -16.5 -7.211 1 86.62 236 THR B CA 1
ATOM 3879 C C . THR B 1 236 ? -22.125 -17.672 -8.07 1 86.62 236 THR B C 1
ATOM 3881 O O . THR B 1 236 ? -22.953 -17.484 -8.961 1 86.62 236 THR B O 1
ATOM 3884 N N . ASN B 1 237 ? -21.641 -18.844 -7.812 1 91.69 237 ASN B N 1
ATOM 3885 C CA . ASN B 1 237 ? -22 -20.047 -8.539 1 91.69 237 ASN B CA 1
ATOM 3886 C C . ASN B 1 237 ? -21.734 -19.906 -10.039 1 91.69 237 ASN B C 1
ATOM 3888 O O . ASN B 1 237 ? -22.609 -20.219 -10.852 1 91.69 237 ASN B O 1
ATOM 3892 N N . THR B 1 238 ? -20.625 -19.328 -10.344 1 93.56 238 THR B N 1
ATOM 3893 C CA . THR B 1 238 ? -20.25 -19.109 -11.742 1 93.56 238 THR B CA 1
ATOM 3894 C C . THR B 1 238 ? -18.75 -19.297 -11.93 1 93.56 238 THR B C 1
ATOM 3896 O O . THR B 1 238 ? -17.984 -19.234 -10.969 1 93.56 238 THR B O 1
ATOM 3899 N N . TYR B 1 239 ? -18.422 -19.656 -13.188 1 94.44 239 TYR B N 1
ATOM 3900 C CA . TYR B 1 239 ? -17.016 -19.641 -13.555 1 94.44 239 TYR B CA 1
ATOM 3901 C C . TYR B 1 239 ? -16.531 -18.219 -13.789 1 94.44 239 TYR B C 1
ATOM 3903 O O . TYR B 1 239 ? -17.156 -17.453 -14.531 1 94.44 239 TYR B O 1
ATOM 3911 N N . THR B 1 240 ? -15.414 -17.906 -13.148 1 93.56 240 THR B N 1
ATOM 3912 C CA . THR B 1 240 ? -14.938 -16.531 -13.227 1 93.56 240 THR B CA 1
ATOM 3913 C C . THR B 1 240 ? -13.719 -16.438 -14.141 1 93.56 240 THR B C 1
ATOM 3915 O O . THR B 1 240 ? -13.461 -15.383 -14.727 1 93.56 240 THR B O 1
ATOM 3918 N N . HIS B 1 241 ? -12.898 -17.438 -14.273 1 96.12 241 HIS B N 1
ATOM 3919 C CA . HIS B 1 241 ? -11.68 -17.453 -15.062 1 96.12 241 HIS B CA 1
ATOM 3920 C C . HIS B 1 241 ? -11.562 -18.734 -15.883 1 96.12 241 HIS B C 1
ATOM 3922 O O . HIS B 1 241 ? -11.82 -19.828 -15.375 1 96.12 241 HIS B O 1
ATOM 3928 N N . LYS B 1 242 ? -11.148 -18.594 -17.094 1 96.69 242 LYS B N 1
ATOM 3929 C CA . LYS B 1 242 ? -10.984 -19.734 -18 1 96.69 242 LYS B CA 1
ATOM 3930 C C . LYS B 1 242 ? -9.555 -20.266 -17.953 1 96.69 242 LYS B C 1
ATOM 3932 O O . LYS B 1 242 ? -8.609 -19.516 -18.234 1 96.69 242 LYS B O 1
ATOM 3937 N N . LEU B 1 243 ? -9.43 -21.516 -17.625 1 97.75 243 LEU B N 1
ATOM 3938 C CA . LEU B 1 243 ? -8.102 -22.109 -17.484 1 97.75 243 LEU B CA 1
ATOM 3939 C C . LEU B 1 243 ? -7.414 -22.219 -18.844 1 97.75 243 LEU B C 1
ATOM 3941 O O . LEU B 1 243 ? -8.016 -22.703 -19.812 1 97.75 243 LEU B O 1
ATOM 3945 N N . ARG B 1 244 ? -6.215 -21.797 -18.938 1 97.38 244 ARG B N 1
ATOM 3946 C CA . ARG B 1 244 ? -5.449 -21.875 -20.188 1 97.38 244 ARG B CA 1
ATOM 3947 C C . ARG B 1 244 ? -4.355 -22.938 -20.078 1 97.38 244 ARG B C 1
ATOM 3949 O O . ARG B 1 244 ? -4.227 -23.781 -20.953 1 97.38 244 ARG B O 1
ATOM 3956 N N . VAL B 1 245 ? -3.572 -22.859 -19.031 1 97.69 245 VAL B N 1
ATOM 3957 C CA . VAL B 1 245 ? -2.424 -23.75 -18.938 1 97.69 245 VAL B CA 1
ATOM 3958 C C . VAL B 1 245 ? -1.957 -23.844 -17.484 1 97.69 245 VAL B C 1
ATOM 3960 O O . VAL B 1 245 ? -2.119 -22.891 -16.719 1 97.69 245 VAL B O 1
ATOM 3963 N N . ILE B 1 246 ? -1.449 -24.953 -17.078 1 98.19 246 ILE B N 1
ATOM 3964 C CA . ILE B 1 246 ? -0.815 -25.156 -15.773 1 98.19 246 ILE B CA 1
ATOM 3965 C C . ILE B 1 246 ? 0.688 -25.359 -15.961 1 98.19 246 ILE B C 1
ATOM 3967 O O . ILE B 1 246 ? 1.122 -26.062 -16.875 1 98.19 246 ILE B O 1
ATOM 3971 N N . LYS B 1 247 ? 1.463 -24.703 -15.141 1 98.62 247 LYS B N 1
ATOM 3972 C CA . LYS B 1 247 ? 2.916 -24.766 -15.258 1 98.62 247 LYS B CA 1
ATOM 3973 C C . LYS B 1 247 ? 3.547 -25.297 -13.969 1 98.62 247 LYS B C 1
ATOM 3975 O O . LYS B 1 247 ? 3.211 -24.828 -12.875 1 98.62 247 LYS B O 1
ATOM 3980 N N . LYS B 1 248 ? 4.398 -26.234 -14.086 1 98.44 248 LYS B N 1
ATOM 3981 C CA . LYS B 1 248 ? 5.305 -26.672 -13.031 1 98.44 248 LYS B CA 1
ATOM 3982 C C . LYS B 1 248 ? 6.609 -25.875 -13.062 1 98.44 248 LYS B C 1
ATOM 3984 O O . LYS B 1 248 ? 7.441 -26.078 -13.953 1 98.44 248 LYS B O 1
ATOM 3989 N N . ILE B 1 249 ? 6.82 -25.031 -12.055 1 97.81 249 ILE B N 1
ATOM 3990 C CA . ILE B 1 249 ? 7.973 -24.141 -12.047 1 97.81 249 ILE B CA 1
ATOM 3991 C C . ILE B 1 249 ? 9.164 -24.828 -11.398 1 97.81 249 ILE B C 1
ATOM 3993 O O . ILE B 1 249 ? 10.305 -24.672 -11.852 1 97.81 249 ILE B O 1
ATOM 3997 N N . ILE B 1 250 ? 8.867 -25.516 -10.297 1 96.06 250 ILE B N 1
ATOM 3998 C CA . ILE B 1 250 ? 9.938 -26.234 -9.617 1 96.06 250 ILE B CA 1
ATOM 3999 C C . ILE B 1 250 ? 9.531 -27.688 -9.43 1 96.06 250 ILE B C 1
ATOM 4001 O O . ILE B 1 250 ? 8.344 -28.016 -9.344 1 96.06 250 ILE B O 1
#

pLDDT: mean 95.4, std 5.45, range [65.0, 98.94]

InterPro domains:
  IPR000064 Endopeptidase, NLPC/P60 domain [PF00877] (138-229)
  IPR000064 Endopeptidase, NLPC/P60 domain [PS51935] (122-246)
  IPR038765 Papain-like cysteine peptidase superfamily [SSF54001] (122-242)
  IPR041382 Bacterial dipeptidyl-peptidase SH3 domain [PF18348] (17-60)
  IPR051202 Peptidase C40 [PTHR47053] (17-230)

Sequence (500 aa):
MQYGICHLSIVPIRSVADDTSEMVSQLLYGEHFKVLDQRKKWSKIRNAFDNFEGWVSNQQFTLIDEDLFKELESLESTKVSSELISFIETESNVLLPIVLGSCIPQNCPLNHKFDGSFTIGKQDKDQLVNKALLYLNAPYLWGGKTTFGIDGPGFTQMTYKTNGYRLLRGAQQQSTQGEALSFIEESEPGDLAFFDNNDGTIDHVGIIMENNYVIHSFGKVRIDRIDHTGIFNTETNTYTHKLRVIKKIIMQYGICHLSIVPIRSVADDTSEMVSQLLYGEHFKVLDQRKKWSKIRNAFDNFEGWVSNQQFTLIDEDLFKELESLESTKVSSELISFIETESNVLLPIVLGSCIPQNCPLNHKFDGSFTIGKQDKDQLVNKALLYLNAPYLWGGKTTFGIDGPGFTQMTYKTNGYRLLRGAQQQSTQGEALSFIEESEPGDLAFFDNNDGTIDHVGIIMENNYVIHSFGKVRIDRIDHTGIFNTETNTYTHKLRVIKKII

Nearest PDB structures (foldseek):
  3h41-assembly1_A  TM=8.151E-01  e=2.229E-14  Bacillus cereus ATCC 10987
  6biq-assembly4_C  TM=4.942E-01  e=5.182E-12  Trichomonas vaginalis
  6biq-assembly5_D  TM=4.953E-01  e=5.754E-12  Trichomonas vaginalis
  6bio-assembly1_A  TM=4.985E-01  e=1.137E-11  Trichomonas vaginalis
  7cso-assembly1_A  TM=6.929E-01  e=2.695E-02  Mus musculus

Solvent-accessible surface area (backbone atoms only — not comparable to full-atom values): 25462 Å² total; per-residue (Å²): 135,50,30,33,33,26,81,35,35,39,38,66,21,14,73,43,89,46,79,59,39,31,49,67,31,59,45,37,20,47,41,42,29,41,41,78,42,78,55,96,58,31,26,35,32,32,33,65,84,52,61,51,69,35,20,32,54,54,68,51,45,43,77,46,55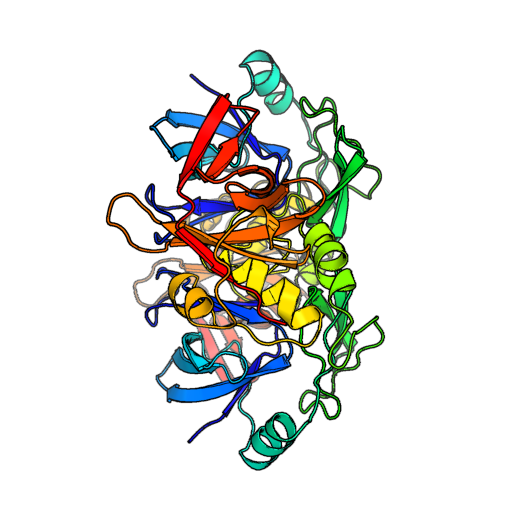,68,68,58,51,49,52,62,68,65,45,91,53,65,37,20,30,66,36,74,66,40,50,33,34,38,78,84,71,42,67,41,66,33,41,44,54,19,36,49,61,88,82,43,91,70,57,55,45,76,83,65,62,62,36,64,39,72,55,64,63,78,50,36,52,61,49,46,56,73,33,48,54,16,16,40,25,67,30,21,60,41,61,65,17,16,21,25,29,26,46,55,24,42,31,36,42,54,34,48,38,83,48,40,66,45,36,51,62,36,69,72,45,57,43,77,50,93,46,78,87,75,60,50,57,49,22,37,40,32,20,32,49,96,84,67,44,53,73,37,33,30,35,31,39,71,92,47,26,28,40,32,40,69,43,21,24,44,77,37,39,44,56,87,66,18,35,37,38,77,90,75,70,41,76,77,41,37,50,67,50,36,26,42,71,122,134,50,30,34,33,26,81,35,36,39,37,64,21,14,73,44,87,47,78,60,39,30,49,67,30,59,45,38,21,47,43,42,31,40,42,78,42,78,56,96,59,30,26,34,32,32,34,63,81,51,60,51,69,34,19,33,55,54,67,51,45,43,78,46,56,69,67,58,52,50,54,62,68,64,46,91,55,64,36,20,31,66,35,74,66,40,52,34,34,38,75,85,70,44,67,41,64,33,41,45,52,18,37,49,62,87,84,43,92,70,57,56,46,75,82,65,61,61,36,66,39,71,54,64,62,78,48,35,53,61,50,45,56,73,34,48,56,15,16,40,26,67,28,22,59,41,63,65,18,16,21,26,30,26,46,55,26,41,30,37,42,55,34,48,39,84,47,41,64,45,37,52,61,37,68,72,45,58,44,78,50,94,46,78,87,74,59,52,57,50,20,36,39,31,19,33,48,96,85,68,44,51,72,36,33,31,35,31,38,71,91,48,27,28,40,32,41,70,43,22,23,44,78,38,39,44,56,86,65,19,36,38,38,77,89,77,70,40,77,78,41,38,50,67,49,35,26,42,71,121

Radius of gyration: 22.67 Å; Cα contacts (8 Å, |Δi|>4): 1314; chains: 2; bounding box: 61×70×50 Å